Protein AF-A0A957TDC9-F1 (afdb_monomer)

Mean predicted aligned error: 8.94 Å

Nearest PDB structures (foldseek):
  2eef-assembly1_A  TM=5.645E-01  e=1.400E-02  Homo sapiens
  2x6a-assembly1_A  TM=4.757E-01  e=4.591E-03  Paramagnetospirillum magnetotacticum
  2wbk-assembly1_A 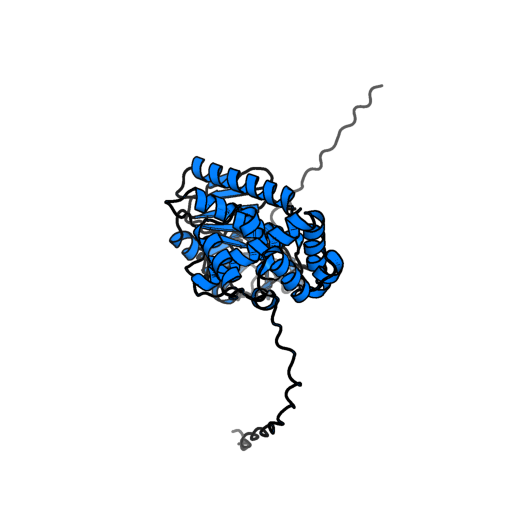 TM=5.520E-01  e=4.039E-02  Bacteroides thetaiotaomicron VPI-5482
  2vqu-assembly1_A  TM=5.009E-01  e=3.057E-02  Bacteroides thetaiotaomicron
  3bga-assembly1_B  TM=2.740E-01  e=4.591E-03  Bacteroides thetaiotaomicron VPI-5482

Foldseek 3Di:
DDDDDDDDDDDPPDPDFDPQKAPFDWDDPAPFKIKTKIKGADPAKWDFKKKWKDWQFADPDDDTDIDGFDWDIDRIIITMDMDTCVVVFTDAQFIKMKIWMWIAGPVRDIDIGDIDIDGRHPPVFPWDWDDDQAEIETEGPDDPVLSVLLRVLLVLLQVLCCAQQVFHDPHHAYEYEYAALVRQCSRGPPDDSPDQKAADLRRSYIYGGDHNPDSLVSSLRSSLNSLLNRLSVLLPDPQFAAFQLQSLLSSLVSSPDDDPVLVVLLLVCQVVVNQDQSVVRRDDFDPPVSRNSSSNSVSVLLNCCCCVVVHNVLSSQLSNCSSVRDYQQRSCCVRVVGGSLVSRQVSSVVSVGDGDDDDPDDPDPDDDDDPDPDPPDDDDDDDDDDD

Sequence (387 aa):
MVLTGLLLTPLQVKAAPQTDVRADSATFDFPNTVTFSATLTSTSEINSVVLEYGNEQLTCGDVIAKAFPDFNPGTDVNVSWTWDMRQSGSLPPGATIWWRWRFTDSSGKETVSDMQTVTWIDDIHDWQTVSNNDLRIHYYGKSQSFAQTMLDAGIEGLRRNKEQSGMTSDAPVDIYVYPNYDDMRDAVLYEPAWTGGQAYSDFNIIIMGVSGSDSTWDKNTVIHELTHILVGRNAFSCIGTRPGWLEEGLAMYSEGALDSSMQNMLDQSIRTDSLITLRSLNGGFSELPDKANLSYSQSYSVVKFMIETYGQQKMSDLLAALRDAKSIDESLLEVYGFDTDGLDEVWRESVGAAPLTVAQATAQPTPTYVPTYVPIAGIPQAVTATP

Radius of gyration: 27.63 Å; Cα contacts (8 Å, |Δi|>4): 656; chains: 1; bounding box: 90×54×87 Å

pLDDT: mean 88.14, std 17.84, range [32.41, 98.75]

Secondary structure (DSSP, 8-state):
-------------PPPPPTTEEEEEEEEETTTEEEEEEEEEEEEEEEEEEEEEEE----SS---EEE------EEEEEEEEEEEHHHH-PPPTTPEEEEEEEEEETT--EEEPPPEEEE-S-TTS--EEEE-SSEEEEESSS-HHHHHHHHHHHHHHHHHHHHHT----SSPEEEEEESSHHHHHHTSTT--TT-SEEEETTTTEEEEE--SS-HHHHHHHHHHHHHHHHHHHHS--SS----HHHHHHHHHHHH-SPPHHHHHHHHHHHHTT-PPPTTGGGSPPPSSHHHHHHHHHHHHHHHHHHHHHH-HHHHHHHHHHHHTT--HHHHHHHHTSS-HHHHHHHHHHHTTPPPP--------PPP-----PPP-PPPPPP-PPP-

Solvent-accessible surface area (backbone atoms only — not comparable to full-atom values): 21876 Å² total; per-residue (Å²): 139,84,85,82,80,82,82,81,74,83,77,83,77,74,76,75,81,63,87,45,57,40,80,72,45,76,47,75,50,71,63,45,33,42,35,39,32,34,34,40,48,49,97,41,42,34,76,45,57,35,40,40,33,45,65,65,58,69,67,97,62,95,74,76,46,77,45,70,50,74,66,68,72,31,40,67,30,64,41,50,47,71,50,52,23,86,79,76,54,55,72,61,66,65,38,41,35,36,37,32,48,37,37,30,27,75,82,68,54,74,47,71,53,76,76,47,74,47,68,44,54,71,77,92,53,80,70,42,78,52,72,66,89,57,38,36,33,35,34,36,93,66,55,70,70,57,48,49,52,47,46,52,29,38,53,48,29,52,50,43,36,36,73,52,41,57,41,60,76,93,62,57,36,39,34,42,40,29,63,26,52,67,63,39,53,67,51,44,71,91,66,68,91,83,63,55,55,47,50,39,34,50,61,35,33,31,43,31,25,35,78,83,79,45,75,65,57,49,32,36,49,42,16,26,35,50,36,46,24,28,53,32,65,49,29,50,42,97,84,30,68,80,43,37,35,58,57,46,4,49,14,48,47,54,57,42,82,73,53,73,67,44,46,50,51,40,55,48,25,42,76,67,69,63,67,79,55,55,77,67,35,37,45,82,76,52,90,52,63,72,57,27,49,44,49,44,40,47,17,21,52,49,44,47,49,52,33,74,75,67,32,30,66,46,48,37,51,32,33,45,33,26,26,72,44,32,50,64,44,60,24,32,34,73,64,73,69,33,35,57,66,50,49,44,40,56,48,27,57,75,74,70,29,67,77,76,82,73,78,72,84,67,78,79,79,75,81,76,86,71,81,79,78,76,78,81,77,71,80,80,80,80,88,76,83,84,134

Structure (mmCIF, N/CA/C/O backbone):
data_AF-A0A957TDC9-F1
#
_entry.id   AF-A0A957TDC9-F1
#
loop_
_atom_site.group_PDB
_atom_site.id
_atom_site.type_symbol
_atom_site.label_atom_id
_atom_site.label_alt_id
_atom_site.label_comp_id
_atom_site.label_asym_id
_atom_site.label_entity_id
_atom_site.label_seq_id
_atom_site.pdbx_PDB_ins_code
_atom_site.Cartn_x
_atom_site.Cartn_y
_atom_site.Cartn_z
_atom_site.occupancy
_atom_site.B_iso_or_equiv
_atom_site.auth_seq_id
_atom_site.auth_comp_id
_atom_site.auth_asym_id
_atom_site.auth_atom_id
_atom_site.pdbx_PDB_model_num
ATOM 1 N N . MET A 1 1 ? 49.831 -32.941 14.793 1.00 39.75 1 MET A N 1
ATOM 2 C CA . MET A 1 1 ? 49.130 -33.065 13.500 1.00 39.75 1 MET A CA 1
ATOM 3 C C . MET A 1 1 ? 47.869 -32.220 13.622 1.00 39.75 1 MET A C 1
ATOM 5 O O . MET A 1 1 ? 46.901 -32.673 14.209 1.00 39.75 1 MET A O 1
ATOM 9 N N . VAL A 1 2 ? 47.954 -30.938 13.257 1.00 34.78 2 VAL A N 1
ATOM 10 C CA . VAL A 1 2 ? 46.847 -29.972 13.370 1.00 34.78 2 VAL A CA 1
ATOM 11 C C . VAL A 1 2 ? 46.346 -29.734 11.953 1.00 34.78 2 VAL A C 1
ATOM 13 O O . VAL A 1 2 ? 47.123 -29.313 11.100 1.00 34.78 2 VAL A O 1
ATOM 16 N N . LEU A 1 3 ? 45.093 -30.105 11.693 1.00 35.16 3 LEU A N 1
ATOM 17 C CA . LEU A 1 3 ? 44.432 -29.933 10.404 1.00 35.16 3 LEU A CA 1
ATOM 18 C C . LEU A 1 3 ? 43.760 -28.554 10.404 1.00 35.16 3 LEU A C 1
ATOM 20 O O . LEU A 1 3 ? 42.760 -28.349 11.089 1.00 35.16 3 LEU A O 1
ATOM 24 N N . THR A 1 4 ? 44.327 -27.598 9.674 1.00 38.53 4 THR A N 1
ATOM 25 C CA . THR A 1 4 ? 43.726 -26.276 9.467 1.00 38.53 4 THR A CA 1
ATOM 26 C C . THR A 1 4 ? 42.771 -26.369 8.278 1.00 38.53 4 THR A C 1
ATOM 28 O O . THR A 1 4 ? 43.211 -26.492 7.138 1.00 38.53 4 THR A O 1
ATOM 31 N N . GLY A 1 5 ? 41.462 -26.369 8.536 1.00 39.47 5 GLY A N 1
ATOM 32 C CA . GLY A 1 5 ? 40.442 -26.312 7.489 1.00 39.47 5 GLY A CA 1
ATOM 33 C C . GLY A 1 5 ? 40.297 -24.888 6.956 1.00 39.47 5 GLY A C 1
ATOM 34 O O . GLY A 1 5 ? 39.889 -23.998 7.698 1.00 39.47 5 GLY A O 1
ATOM 35 N N . LEU A 1 6 ? 40.635 -24.666 5.682 1.00 39.66 6 LEU A N 1
ATOM 36 C CA . LEU A 1 6 ? 40.272 -23.441 4.968 1.00 39.66 6 LEU A CA 1
ATOM 37 C C . LEU A 1 6 ? 38.761 -23.460 4.697 1.00 39.66 6 LEU A C 1
ATOM 39 O O . LEU A 1 6 ? 38.278 -24.269 3.906 1.00 39.66 6 LEU A O 1
ATOM 43 N N . LEU A 1 7 ? 38.027 -22.550 5.333 1.00 40.94 7 LEU A N 1
ATOM 44 C CA . LEU A 1 7 ? 36.674 -22.180 4.926 1.00 40.94 7 LEU A CA 1
ATOM 45 C C . LEU A 1 7 ? 36.780 -21.330 3.653 1.00 40.94 7 LEU A C 1
ATOM 47 O O . LEU A 1 7 ? 37.199 -20.176 3.702 1.00 40.94 7 LEU A O 1
ATOM 51 N N . LEU A 1 8 ? 36.436 -21.922 2.510 1.00 39.44 8 LEU A N 1
ATOM 52 C CA . LEU A 1 8 ? 36.219 -21.198 1.260 1.00 39.44 8 LEU A CA 1
ATOM 53 C C . LEU A 1 8 ? 34.909 -20.416 1.387 1.00 39.44 8 LEU A C 1
ATOM 55 O O . LEU A 1 8 ? 33.829 -21.003 1.419 1.00 39.44 8 LEU A O 1
ATOM 59 N N . THR A 1 9 ? 35.004 -19.093 1.474 1.00 36.72 9 THR A N 1
ATOM 60 C CA . THR A 1 9 ? 33.857 -18.209 1.279 1.00 36.72 9 THR A CA 1
ATOM 61 C C . THR A 1 9 ? 33.436 -18.263 -0.195 1.00 36.72 9 THR A C 1
ATOM 63 O O . THR A 1 9 ? 34.297 -18.191 -1.076 1.00 36.72 9 THR A O 1
ATOM 66 N N . PRO A 1 10 ? 32.136 -18.407 -0.508 1.00 38.09 10 PRO A N 1
ATOM 67 C CA . PRO A 1 10 ? 31.676 -18.349 -1.886 1.00 38.09 10 PRO A CA 1
ATOM 68 C C . PRO A 1 10 ? 31.896 -16.930 -2.420 1.00 38.09 10 PRO A C 1
ATOM 70 O O . PRO A 1 10 ? 31.300 -15.966 -1.940 1.00 38.09 10 PRO A O 1
ATOM 73 N N . LEU A 1 11 ? 32.778 -16.799 -3.409 1.00 36.28 11 LEU A N 1
ATOM 74 C CA . LEU A 1 11 ? 32.878 -15.596 -4.227 1.00 36.28 11 LEU A CA 1
ATOM 75 C C . LEU A 1 11 ? 31.561 -15.449 -4.991 1.00 36.28 11 LEU A C 1
ATOM 77 O O . LEU A 1 11 ? 31.233 -16.297 -5.821 1.00 36.28 11 LEU A O 1
ATOM 81 N N . GLN A 1 12 ? 30.812 -14.378 -4.728 1.00 37.75 12 GLN A N 1
ATOM 82 C CA . GLN A 1 12 ? 29.763 -13.956 -5.647 1.00 37.75 12 GLN A CA 1
ATOM 83 C C . GLN A 1 12 ? 30.429 -13.537 -6.957 1.00 37.75 12 GLN A C 1
ATOM 85 O O . GLN A 1 12 ? 31.065 -12.486 -7.048 1.00 37.75 12 GLN A O 1
ATOM 90 N N . VAL A 1 13 ? 30.324 -14.395 -7.967 1.00 32.41 13 VAL A N 1
ATOM 91 C CA . VAL A 1 13 ? 30.710 -14.060 -9.333 1.00 32.41 13 VAL A CA 1
ATOM 92 C C . VAL A 1 13 ? 29.652 -13.093 -9.855 1.00 32.41 13 VAL A C 1
ATOM 94 O O . VAL A 1 13 ? 28.565 -13.512 -10.241 1.00 32.41 13 VAL A O 1
ATOM 97 N N . LYS A 1 14 ? 29.950 -11.790 -9.847 1.00 38.53 14 LYS A N 1
ATOM 98 C CA . LYS A 1 14 ? 29.232 -10.847 -10.708 1.00 38.53 14 LYS A CA 1
ATOM 99 C C . LYS A 1 14 ? 29.564 -11.234 -12.149 1.00 38.53 14 LYS A C 1
ATOM 101 O O . LYS A 1 14 ? 30.741 -11.238 -12.516 1.00 38.53 14 LYS A O 1
ATOM 106 N N . ALA A 1 15 ? 28.553 -11.622 -12.924 1.00 40.03 15 ALA A N 1
ATOM 107 C CA . ALA A 1 15 ? 28.705 -11.820 -14.359 1.00 40.03 15 ALA A CA 1
ATOM 108 C C . ALA A 1 15 ? 29.283 -10.535 -14.978 1.00 40.03 15 ALA A C 1
ATOM 110 O O . ALA A 1 15 ? 28.949 -9.428 -14.551 1.00 40.03 15 ALA A O 1
ATOM 111 N N . ALA A 1 16 ? 30.216 -10.679 -15.920 1.00 41.34 16 ALA A N 1
ATOM 112 C CA . ALA A 1 16 ? 30.705 -9.532 -16.674 1.00 41.34 16 ALA A CA 1
ATOM 113 C C . ALA A 1 16 ? 29.533 -8.945 -17.479 1.00 41.34 16 ALA A C 1
ATOM 115 O O . ALA A 1 16 ? 28.760 -9.738 -18.020 1.00 41.34 16 ALA A O 1
ATOM 116 N N . PRO A 1 17 ? 29.406 -7.608 -17.578 1.00 52.66 17 PRO A N 1
ATOM 117 C CA . PRO A 1 17 ? 28.330 -6.994 -18.342 1.00 52.66 17 PRO A CA 1
ATOM 118 C C . PRO A 1 17 ? 28.361 -7.535 -19.766 1.00 52.66 17 PRO A C 1
ATOM 120 O O . PRO A 1 17 ? 29.412 -7.551 -20.418 1.00 52.66 17 PRO A O 1
ATOM 123 N N . GLN A 1 18 ? 27.215 -8.019 -20.225 1.00 62.75 18 GLN A N 1
ATOM 124 C CA . GLN A 1 18 ? 27.085 -8.555 -21.564 1.00 62.75 18 GLN A CA 1
ATOM 125 C C . GLN A 1 18 ? 27.383 -7.448 -22.582 1.00 62.75 18 GLN A C 1
ATOM 127 O O . GLN A 1 18 ? 26.683 -6.443 -22.651 1.00 62.75 18 GLN A O 1
ATOM 132 N N . THR A 1 19 ? 28.436 -7.624 -23.384 1.00 66.06 19 THR A N 1
ATOM 133 C CA . THR A 1 19 ? 28.934 -6.604 -24.331 1.00 66.06 19 THR A CA 1
ATOM 134 C C . THR A 1 19 ? 27.940 -6.234 -25.430 1.00 66.06 19 THR A C 1
ATOM 136 O O . THR A 1 19 ? 28.156 -5.263 -26.154 1.00 66.06 19 THR A O 1
ATOM 139 N N . ASP A 1 20 ? 26.871 -7.018 -25.551 1.00 86.38 20 ASP A N 1
ATOM 140 C CA . ASP A 1 20 ? 25.884 -6.944 -26.619 1.00 86.38 20 ASP A CA 1
ATOM 141 C C . ASP A 1 20 ? 24.783 -5.904 -26.335 1.00 86.38 20 ASP A C 1
ATOM 143 O O . ASP A 1 20 ? 23.967 -5.636 -27.213 1.00 86.38 20 ASP A O 1
ATOM 147 N N . VAL A 1 21 ? 24.770 -5.300 -25.138 1.00 94.38 21 VAL A N 1
ATOM 148 C CA . VAL A 1 21 ? 23.849 -4.223 -24.746 1.00 94.38 21 VAL A CA 1
ATOM 149 C C . VAL A 1 21 ? 24.639 -3.060 -24.145 1.00 94.38 21 VAL A C 1
ATOM 151 O O . VAL A 1 21 ? 25.469 -3.235 -23.254 1.00 94.38 21 VAL A O 1
ATOM 154 N N . ARG A 1 22 ? 24.411 -1.850 -24.657 1.00 95.25 22 ARG A N 1
ATOM 155 C CA . ARG A 1 22 ? 25.088 -0.607 -24.260 1.00 95.25 22 ARG A CA 1
ATOM 156 C C . ARG A 1 22 ? 24.063 0.499 -24.048 1.00 95.25 22 ARG A C 1
ATOM 158 O O . ARG A 1 22 ? 22.979 0.436 -24.609 1.00 95.25 22 ARG A O 1
ATOM 165 N N . ALA A 1 23 ? 24.433 1.526 -23.278 1.00 94.88 23 ALA A N 1
ATOM 166 C CA . ALA A 1 23 ? 23.562 2.672 -22.990 1.00 94.88 23 ALA A CA 1
ATOM 167 C C . ALA A 1 23 ? 22.152 2.261 -22.506 1.00 94.88 23 ALA A C 1
ATOM 169 O O . ALA A 1 23 ? 21.173 2.913 -22.851 1.00 94.88 23 ALA A O 1
ATOM 170 N N . ASP A 1 24 ? 22.069 1.163 -21.746 1.00 97.38 24 ASP A N 1
ATOM 171 C CA . ASP A 1 24 ? 20.820 0.664 -21.168 1.00 97.38 24 ASP A CA 1
ATOM 172 C C . ASP A 1 24 ? 20.415 1.550 -19.991 1.00 97.38 24 ASP A C 1
ATOM 174 O O . ASP A 1 24 ? 21.190 1.739 -19.050 1.00 97.38 24 ASP A O 1
ATOM 178 N N . SER A 1 25 ? 19.234 2.151 -20.077 1.00 97.25 25 SER A N 1
ATOM 179 C CA . SER A 1 25 ? 18.770 3.133 -19.102 1.00 97.25 25 SER A CA 1
ATOM 180 C C . SER A 1 25 ? 17.252 3.213 -19.048 1.00 97.25 25 SER A C 1
ATOM 182 O O . SER A 1 25 ? 16.576 3.024 -20.062 1.00 97.25 25 SER A O 1
ATOM 184 N N . ALA A 1 26 ? 16.745 3.591 -17.878 1.00 97.69 26 ALA A N 1
ATOM 185 C CA . ALA A 1 26 ? 15.393 4.088 -17.679 1.00 97.69 26 ALA A CA 1
ATOM 186 C C . ALA A 1 26 ? 15.458 5.588 -17.347 1.00 97.69 26 ALA A C 1
ATOM 188 O O . ALA A 1 26 ? 16.262 6.005 -16.515 1.00 97.69 26 ALA A O 1
ATOM 189 N N . THR A 1 27 ? 14.642 6.408 -18.008 1.00 96.38 27 THR A N 1
ATOM 190 C CA . THR A 1 27 ? 14.519 7.851 -17.733 1.00 96.38 27 THR A CA 1
ATOM 191 C C . THR A 1 27 ? 13.085 8.184 -17.358 1.00 96.38 27 THR A C 1
ATOM 193 O O . THR A 1 27 ? 12.157 7.711 -18.016 1.00 96.38 27 THR A O 1
ATOM 196 N N . PHE A 1 28 ? 12.904 8.995 -16.318 1.00 95.00 28 PHE A N 1
ATOM 197 C CA . PHE A 1 28 ? 11.591 9.323 -15.774 1.00 95.00 28 PHE A CA 1
ATOM 198 C C . PHE A 1 28 ? 11.105 10.703 -16.215 1.00 95.00 28 PHE A C 1
ATOM 200 O O . PHE A 1 28 ? 11.862 11.669 -16.249 1.00 95.00 28 PHE A O 1
ATOM 207 N N . ASP A 1 29 ? 9.813 10.776 -16.507 1.00 94.69 29 ASP A N 1
ATOM 208 C CA . ASP A 1 29 ? 8.999 11.986 -16.409 1.00 94.69 29 ASP A CA 1
ATOM 209 C C . ASP A 1 29 ? 7.974 11.704 -15.309 1.00 94.69 29 ASP A C 1
ATOM 211 O O . ASP A 1 29 ? 6.844 11.302 -15.583 1.00 94.69 29 ASP A O 1
ATOM 215 N N . PHE A 1 30 ? 8.428 11.744 -14.058 1.00 94.19 30 PHE A N 1
ATOM 216 C CA . PHE A 1 30 ? 7.639 11.327 -12.903 1.00 94.19 30 PHE A CA 1
ATOM 217 C C . PHE A 1 30 ? 6.494 12.324 -12.619 1.00 94.19 30 PHE A C 1
ATOM 219 O O . PHE A 1 30 ? 6.726 13.532 -12.696 1.00 94.19 30 PHE A O 1
ATOM 226 N N . PRO A 1 31 ? 5.267 11.868 -12.283 1.00 94.12 31 PRO A N 1
ATOM 227 C CA . PRO A 1 31 ? 4.810 10.474 -12.157 1.00 94.12 31 PRO A CA 1
ATOM 228 C C . PRO A 1 31 ? 4.183 9.909 -13.453 1.00 94.12 31 PRO A C 1
ATOM 230 O O . PRO A 1 31 ? 3.454 8.919 -13.430 1.00 94.12 31 PRO A O 1
ATOM 233 N N . ASN A 1 32 ? 4.398 10.546 -14.603 1.00 94.31 32 ASN A N 1
ATOM 234 C CA . ASN A 1 32 ? 3.669 10.247 -15.835 1.00 94.31 32 ASN A CA 1
ATOM 235 C C . ASN A 1 32 ? 4.244 9.069 -16.623 1.00 94.31 32 ASN A C 1
ATOM 237 O O . ASN A 1 32 ? 3.483 8.219 -17.086 1.00 94.31 32 ASN A O 1
ATOM 241 N N . THR A 1 33 ? 5.560 9.038 -16.852 1.00 96.12 33 THR A N 1
ATOM 242 C CA . THR A 1 33 ? 6.165 8.046 -17.752 1.00 96.12 33 THR A CA 1
ATOM 243 C C . THR A 1 33 ? 7.549 7.575 -17.314 1.00 96.12 33 THR A C 1
ATOM 245 O O . THR A 1 33 ? 8.310 8.308 -16.681 1.00 96.12 33 THR A O 1
ATOM 248 N N . VAL A 1 34 ? 7.899 6.354 -17.726 1.00 96.69 34 VAL A N 1
ATOM 249 C CA . VAL A 1 34 ? 9.280 5.854 -17.763 1.00 96.69 34 VAL A CA 1
ATOM 250 C C . VAL A 1 34 ? 9.625 5.443 -19.189 1.00 96.69 34 VAL A C 1
ATOM 252 O O . VAL A 1 34 ? 8.879 4.711 -19.837 1.00 96.69 34 VAL A O 1
ATOM 255 N N . THR A 1 35 ? 10.762 5.913 -19.693 1.00 98.00 35 THR A N 1
ATOM 256 C CA . THR A 1 35 ? 11.276 5.547 -21.015 1.00 98.00 35 THR A CA 1
ATOM 257 C C . THR A 1 35 ? 12.503 4.665 -20.871 1.00 98.00 35 THR A C 1
ATOM 259 O O . THR A 1 35 ? 13.529 5.105 -20.353 1.00 98.00 35 THR A O 1
ATOM 262 N N . PHE A 1 36 ? 12.403 3.432 -21.362 1.00 98.56 36 PHE A N 1
ATOM 263 C CA . PHE A 1 36 ? 13.513 2.488 -21.434 1.00 98.56 36 PHE A CA 1
ATOM 264 C C . PHE A 1 36 ? 14.216 2.650 -22.773 1.00 98.56 36 PHE A C 1
ATOM 266 O O . PHE A 1 36 ? 13.555 2.684 -23.811 1.00 98.56 36 PHE A O 1
ATOM 273 N N . SER A 1 37 ? 15.543 2.742 -22.769 1.00 98.31 37 SER A N 1
ATOM 274 C CA . SER A 1 37 ? 16.342 2.864 -23.991 1.00 98.31 37 SER A CA 1
ATOM 275 C C . SER A 1 37 ? 17.618 2.045 -23.894 1.00 98.31 37 SER A C 1
ATOM 277 O O . SER A 1 37 ? 18.187 1.935 -22.812 1.00 98.31 37 SER A O 1
ATOM 279 N N . ALA A 1 38 ? 18.063 1.497 -25.024 1.00 98.19 38 ALA A N 1
ATOM 280 C CA . ALA A 1 38 ? 19.326 0.775 -25.131 1.00 98.19 38 ALA A CA 1
ATOM 281 C C . ALA A 1 38 ? 19.866 0.774 -26.570 1.00 98.19 38 ALA A C 1
ATOM 283 O O . ALA A 1 38 ? 19.133 0.971 -27.543 1.00 98.19 38 ALA A O 1
ATOM 284 N N . THR A 1 39 ? 21.157 0.484 -26.697 1.00 98.00 39 THR A N 1
ATOM 285 C CA . THR A 1 39 ? 21.834 0.126 -27.944 1.00 98.00 39 THR A CA 1
ATOM 286 C C . THR A 1 39 ? 22.162 -1.366 -27.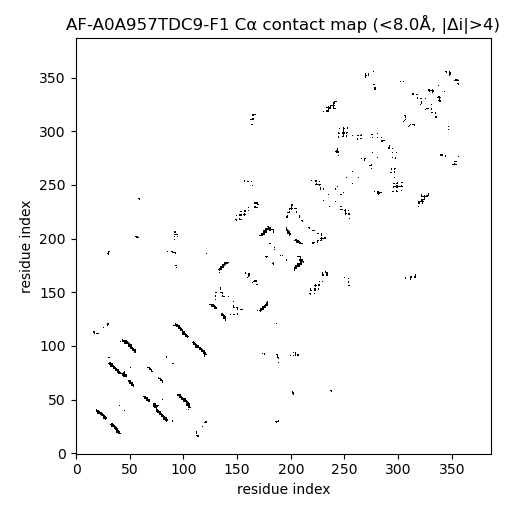915 1.00 98.00 39 THR A C 1
ATOM 288 O O . THR A 1 39 ? 22.928 -1.815 -27.061 1.00 98.00 39 THR A O 1
ATOM 291 N N . LEU A 1 40 ? 21.607 -2.137 -28.849 1.00 97.38 40 LEU A N 1
ATOM 292 C CA . LEU A 1 40 ? 21.788 -3.588 -28.951 1.00 97.38 40 LEU A CA 1
ATOM 293 C C . LEU A 1 40 ? 22.719 -3.922 -30.117 1.00 97.38 40 LEU A C 1
ATOM 295 O O . LEU A 1 40 ? 22.578 -3.357 -31.202 1.00 97.38 40 LEU A O 1
ATOM 299 N N . THR A 1 41 ? 23.634 -4.873 -29.926 1.00 96.88 41 THR A N 1
ATOM 300 C CA . THR A 1 41 ? 24.529 -5.343 -30.991 1.00 96.88 41 THR A CA 1
ATOM 301 C C . THR A 1 41 ? 24.532 -6.844 -31.182 1.00 96.88 41 THR A C 1
ATOM 303 O O . THR A 1 41 ? 24.525 -7.605 -30.220 1.00 96.88 41 THR A O 1
ATOM 306 N N . SER A 1 42 ? 24.638 -7.267 -32.442 1.00 95.25 42 SER A N 1
ATOM 307 C CA . SER A 1 42 ? 24.899 -8.655 -32.824 1.00 95.25 42 SER A CA 1
ATOM 308 C C . SER A 1 42 ? 25.826 -8.724 -34.042 1.00 95.25 42 SER A C 1
ATOM 310 O O . SER A 1 42 ? 26.054 -7.740 -34.743 1.00 95.25 42 SER A O 1
ATOM 312 N N . THR A 1 43 ? 26.376 -9.907 -34.306 1.00 93.75 43 THR A N 1
ATOM 313 C CA . THR A 1 43 ? 27.178 -10.189 -35.505 1.00 93.75 43 THR A CA 1
ATOM 314 C C . THR A 1 43 ? 26.331 -10.309 -36.774 1.00 93.75 43 THR A C 1
ATOM 316 O O . THR A 1 43 ? 26.869 -10.161 -37.869 1.00 93.75 43 THR A O 1
ATOM 319 N N . SER A 1 44 ? 25.029 -10.570 -36.632 1.00 95.88 44 SER A N 1
ATOM 320 C CA . SER A 1 44 ? 24.047 -10.612 -37.722 1.00 95.88 44 SER A CA 1
ATOM 321 C C . SER A 1 44 ? 22.965 -9.553 -37.505 1.00 95.88 44 SER A C 1
ATOM 323 O O . SER A 1 44 ? 22.815 -9.028 -36.405 1.00 95.88 44 SER A O 1
ATOM 325 N N . GLU A 1 45 ? 22.212 -9.226 -38.555 1.00 97.19 45 GLU A N 1
ATOM 326 C CA . GLU A 1 45 ? 21.138 -8.229 -38.484 1.00 97.19 45 GLU A CA 1
ATOM 327 C C . GLU A 1 45 ? 20.090 -8.622 -37.435 1.00 97.19 45 GLU A C 1
ATOM 329 O O . GLU A 1 45 ? 19.518 -9.708 -37.528 1.00 97.19 45 GLU A O 1
ATOM 334 N N . ILE A 1 46 ? 19.846 -7.752 -36.455 1.00 97.94 46 ILE A N 1
ATOM 335 C CA . ILE A 1 46 ? 18.786 -7.886 -35.454 1.00 97.94 46 ILE A CA 1
ATOM 336 C C . ILE A 1 46 ? 17.455 -7.592 -36.143 1.00 97.94 46 ILE A C 1
ATOM 338 O O . ILE A 1 46 ? 17.290 -6.522 -36.724 1.00 97.94 46 ILE A O 1
ATOM 342 N N . ASN A 1 47 ? 16.511 -8.532 -36.079 1.00 96.38 47 ASN A N 1
ATOM 343 C CA . ASN A 1 47 ? 15.206 -8.425 -36.744 1.00 96.38 47 ASN A CA 1
ATOM 344 C C . ASN A 1 47 ? 14.014 -8.508 -35.777 1.00 96.38 47 ASN A C 1
ATOM 346 O O . ASN A 1 47 ? 12.877 -8.277 -36.184 1.00 96.38 47 ASN A O 1
ATOM 350 N N . SER A 1 48 ? 14.259 -8.804 -34.499 1.00 97.81 48 SER A N 1
ATOM 351 C CA . SER A 1 48 ? 13.244 -8.812 -33.449 1.00 97.81 48 SER A CA 1
ATOM 352 C C . SER A 1 48 ? 13.836 -8.301 -32.143 1.00 97.81 48 SER A C 1
ATOM 354 O O . SER A 1 48 ? 14.905 -8.758 -31.737 1.00 97.81 48 SER A O 1
ATOM 356 N N . VAL A 1 49 ? 13.129 -7.381 -31.486 1.00 98.38 49 VAL A N 1
ATOM 357 C CA . VAL A 1 49 ? 13.446 -6.875 -30.148 1.00 98.38 49 VAL A CA 1
ATOM 358 C C . VAL A 1 49 ? 12.171 -6.881 -29.312 1.00 98.38 49 VAL A C 1
ATOM 360 O O . VAL A 1 49 ? 11.109 -6.460 -29.769 1.00 98.38 49 VAL A O 1
ATOM 363 N N . VAL A 1 50 ? 12.290 -7.355 -28.078 1.00 98.56 50 VAL A N 1
ATOM 364 C CA . VAL A 1 50 ? 11.244 -7.370 -27.061 1.00 98.56 50 VAL A CA 1
ATOM 365 C C . VAL A 1 50 ? 11.821 -6.775 -25.784 1.00 98.56 50 VAL A C 1
ATOM 367 O O . VAL A 1 50 ? 12.856 -7.228 -25.292 1.00 98.56 50 VAL A O 1
ATOM 370 N N . LEU A 1 51 ? 11.136 -5.778 -25.236 1.00 98.56 51 LEU A N 1
ATOM 371 C CA . LEU A 1 51 ? 11.354 -5.311 -23.874 1.00 98.56 51 LEU A CA 1
ATOM 372 C C . LEU A 1 51 ? 10.495 -6.165 -22.940 1.00 98.56 51 LEU A C 1
ATOM 374 O O . LEU A 1 51 ? 9.271 -6.169 -23.062 1.00 98.56 51 LEU A O 1
ATOM 378 N N . GLU A 1 52 ? 11.129 -6.888 -22.023 1.00 98.44 52 GLU A N 1
ATOM 379 C CA . GLU A 1 52 ? 10.455 -7.551 -20.906 1.00 98.44 52 GLU A CA 1
ATOM 380 C C . GLU A 1 52 ? 10.592 -6.654 -19.677 1.00 98.44 52 GLU A C 1
ATOM 382 O O . GLU A 1 52 ? 11.710 -6.279 -19.326 1.00 98.44 52 GLU A O 1
ATOM 387 N N . TYR A 1 53 ? 9.482 -6.293 -19.038 1.00 97.31 53 TYR A N 1
ATOM 388 C CA . TYR A 1 53 ? 9.483 -5.381 -17.893 1.00 97.31 53 TYR A CA 1
ATOM 389 C C . TYR A 1 53 ? 8.390 -5.730 -16.882 1.00 97.31 53 TYR A C 1
ATOM 391 O O . TYR A 1 53 ? 7.448 -6.472 -17.183 1.00 97.31 53 TYR A O 1
ATOM 399 N N . GLY A 1 54 ? 8.522 -5.182 -15.682 1.00 95.56 54 GLY A N 1
ATOM 400 C CA . GLY A 1 54 ? 7.549 -5.321 -14.610 1.00 95.56 54 GLY A CA 1
ATOM 401 C C . GLY A 1 54 ? 7.979 -4.560 -13.365 1.00 95.56 54 GLY A C 1
ATOM 402 O O . GLY A 1 54 ? 8.832 -3.672 -13.422 1.00 95.56 54 GLY A O 1
ATOM 403 N N . ASN A 1 55 ? 7.378 -4.913 -12.236 1.00 95.44 55 ASN A N 1
ATOM 404 C CA . ASN A 1 55 ? 7.722 -4.372 -10.930 1.00 95.44 55 ASN A CA 1
ATOM 405 C C . ASN A 1 55 ? 7.951 -5.507 -9.917 1.00 95.44 55 ASN A C 1
ATOM 407 O O . ASN A 1 55 ? 7.634 -6.670 -10.184 1.00 95.44 55 ASN A O 1
ATOM 411 N N . GLU A 1 56 ? 8.545 -5.171 -8.777 1.00 94.50 56 GLU A N 1
ATOM 412 C CA . GLU A 1 56 ? 8.595 -6.055 -7.615 1.00 94.50 56 GLU A CA 1
ATOM 413 C C . GLU A 1 56 ? 7.383 -5.777 -6.723 1.00 94.50 56 GLU A C 1
ATOM 415 O O . GLU A 1 56 ? 7.294 -4.729 -6.084 1.00 94.50 56 GLU A O 1
ATOM 420 N N . GLN A 1 57 ? 6.450 -6.725 -6.690 1.00 93.19 57 GLN A N 1
ATOM 421 C CA . GLN A 1 57 ? 5.270 -6.683 -5.833 1.00 93.19 57 GLN A CA 1
ATOM 422 C C . GLN A 1 57 ? 4.862 -8.108 -5.432 1.00 93.19 57 GLN A C 1
ATOM 424 O O . GLN A 1 57 ? 5.248 -9.096 -6.068 1.00 93.19 57 GLN A O 1
ATOM 429 N N . LEU A 1 58 ? 4.049 -8.228 -4.389 1.00 92.00 58 LEU A N 1
ATOM 430 C CA . LEU A 1 58 ? 3.399 -9.471 -4.010 1.00 92.00 58 LEU A CA 1
ATOM 431 C C . LEU A 1 58 ? 2.368 -9.847 -5.078 1.00 92.00 58 LEU A C 1
ATOM 433 O O . LEU A 1 58 ? 1.474 -9.076 -5.414 1.00 92.00 58 LEU A O 1
ATOM 437 N N . THR A 1 59 ? 2.508 -11.043 -5.636 1.00 91.88 59 THR A N 1
ATOM 438 C CA . THR A 1 59 ? 1.628 -11.572 -6.683 1.00 91.88 59 THR A CA 1
ATOM 439 C C . THR A 1 59 ? 1.442 -13.073 -6.486 1.00 91.88 59 THR A C 1
ATOM 441 O O . THR A 1 59 ? 2.219 -13.721 -5.785 1.00 91.88 59 THR A O 1
ATOM 444 N N . CYS A 1 60 ? 0.434 -13.659 -7.136 1.00 89.50 60 CYS A N 1
ATOM 445 C CA . CYS A 1 60 ? 0.260 -15.116 -7.155 1.00 89.50 60 CYS A CA 1
ATOM 446 C C . CYS A 1 60 ? 1.095 -15.836 -8.230 1.00 89.50 60 CYS A C 1
ATOM 448 O O . CYS A 1 60 ? 0.927 -17.042 -8.414 1.00 89.50 60 CYS A O 1
ATOM 450 N N . GLY A 1 61 ? 1.967 -15.137 -8.962 1.00 89.25 61 GLY A N 1
ATOM 451 C CA . GLY A 1 61 ? 2.807 -15.751 -9.987 1.00 89.25 61 GLY A CA 1
ATOM 452 C C . GLY A 1 61 ? 3.633 -14.744 -10.778 1.00 89.25 61 GLY A C 1
ATOM 453 O O . GLY A 1 61 ? 3.434 -13.540 -10.668 1.00 89.25 61 GLY A O 1
ATOM 454 N N . ASP A 1 62 ? 4.541 -15.249 -11.609 1.00 86.50 62 ASP A N 1
ATOM 455 C CA . ASP A 1 62 ? 5.444 -14.406 -12.392 1.00 86.50 62 ASP A CA 1
ATOM 456 C C . ASP A 1 62 ? 4.676 -13.615 -13.464 1.00 86.50 62 ASP A C 1
ATOM 458 O O . ASP A 1 62 ? 4.200 -14.171 -14.460 1.00 86.50 62 ASP A O 1
ATOM 462 N N . VAL A 1 63 ? 4.573 -12.299 -13.272 1.00 88.06 63 VAL A N 1
ATOM 463 C CA . VAL A 1 63 ? 3.969 -11.377 -14.240 1.00 88.06 63 VAL A CA 1
ATOM 464 C C . VAL A 1 63 ? 5.081 -10.683 -15.020 1.00 88.06 63 VAL A C 1
ATOM 466 O O . VAL A 1 63 ? 5.856 -9.913 -14.465 1.00 88.06 63 VAL A O 1
ATOM 469 N N . ILE A 1 64 ? 5.152 -10.952 -16.325 1.00 93.81 64 ILE A N 1
ATOM 470 C CA . ILE A 1 64 ? 6.108 -10.317 -17.242 1.00 93.81 64 ILE A CA 1
ATOM 471 C C . ILE A 1 64 ? 5.319 -9.572 -18.314 1.00 93.81 64 ILE A C 1
ATOM 473 O O . ILE A 1 64 ? 4.658 -10.198 -19.149 1.00 93.81 64 ILE A O 1
ATOM 477 N N . ALA A 1 65 ? 5.420 -8.244 -18.322 1.00 95.44 65 ALA A N 1
ATOM 478 C CA . ALA A 1 65 ? 4.907 -7.435 -19.414 1.00 95.44 65 ALA A CA 1
ATOM 479 C C . ALA A 1 65 ? 5.896 -7.452 -20.586 1.00 95.44 65 ALA A C 1
ATOM 481 O O . ALA A 1 65 ? 7.113 -7.551 -20.406 1.00 95.44 65 ALA A O 1
ATOM 482 N N . LYS A 1 66 ? 5.362 -7.382 -21.809 1.00 97.56 66 LYS A N 1
ATOM 483 C CA . LYS A 1 66 ? 6.152 -7.357 -23.044 1.00 97.56 66 LYS A CA 1
ATOM 484 C C . LYS A 1 66 ? 5.775 -6.151 -23.883 1.00 97.56 66 LYS A C 1
ATOM 486 O O . LYS A 1 66 ? 4.596 -5.934 -24.152 1.00 97.56 66 LYS A O 1
ATOM 491 N N . ALA A 1 67 ? 6.782 -5.414 -24.326 1.00 97.56 67 ALA A N 1
ATOM 492 C CA . ALA A 1 67 ? 6.647 -4.336 -25.291 1.00 97.56 67 ALA A CA 1
ATOM 493 C C . ALA A 1 67 ? 7.537 -4.586 -26.513 1.00 97.56 67 ALA A C 1
ATOM 495 O O . ALA A 1 67 ? 8.562 -5.266 -26.438 1.00 97.56 67 ALA A O 1
ATOM 496 N N . PHE A 1 68 ? 7.120 -4.030 -27.646 1.00 97.56 68 PHE A N 1
ATOM 497 C CA . PHE A 1 68 ? 7.745 -4.232 -28.950 1.00 97.56 68 PHE A CA 1
ATOM 498 C C . PHE A 1 68 ? 8.139 -2.856 -29.504 1.00 97.56 68 PHE A C 1
ATOM 500 O O . PHE A 1 68 ? 7.295 -2.199 -30.112 1.00 97.56 68 PHE A O 1
ATOM 507 N N . PRO A 1 69 ? 9.358 -2.359 -29.218 1.00 97.31 69 PRO A N 1
ATOM 508 C CA . PRO A 1 69 ? 9.809 -1.060 -29.713 1.00 97.31 69 PRO A CA 1
ATOM 509 C C . PRO A 1 69 ? 9.961 -1.069 -31.237 1.00 97.31 69 PRO A C 1
ATOM 511 O O . PRO A 1 69 ? 10.386 -2.067 -31.820 1.00 97.31 69 PRO A O 1
ATOM 514 N N . ASP A 1 70 ? 9.698 0.075 -31.864 1.00 96.00 70 ASP A N 1
ATOM 515 C CA . ASP A 1 70 ? 10.045 0.295 -33.265 1.00 96.00 70 ASP A CA 1
ATOM 516 C C . ASP A 1 70 ? 11.554 0.538 -33.404 1.00 96.00 70 ASP A C 1
ATOM 518 O O . ASP A 1 70 ? 12.157 1.298 -32.643 1.00 96.00 70 ASP A O 1
ATOM 522 N N . PHE A 1 71 ? 12.176 -0.091 -34.400 1.00 97.06 71 PHE A N 1
ATOM 523 C CA . PHE A 1 71 ? 13.587 0.099 -34.728 1.00 97.06 71 PHE A CA 1
ATOM 524 C C . PHE A 1 71 ? 13.853 -0.255 -36.193 1.00 97.06 71 PHE A C 1
ATOM 526 O O . PHE A 1 71 ? 13.066 -0.944 -36.842 1.00 97.06 71 PHE A O 1
ATOM 533 N N . ASN A 1 72 ? 14.989 0.204 -36.717 1.00 96.56 72 ASN A N 1
ATOM 534 C CA . ASN A 1 72 ? 15.464 -0.217 -38.031 1.00 96.56 72 ASN A CA 1
ATOM 535 C C . ASN A 1 72 ? 16.397 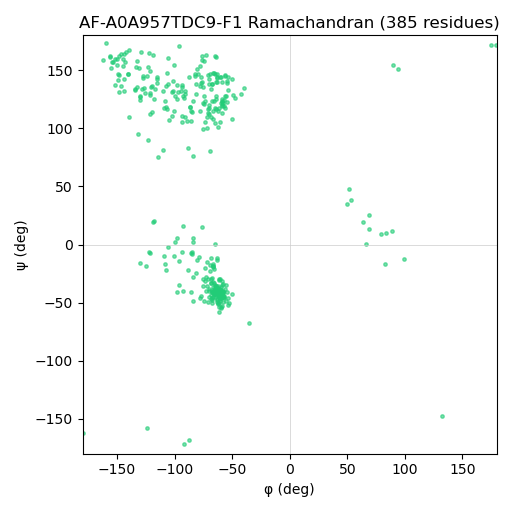-1.426 -37.866 1.00 96.56 72 ASN A C 1
ATOM 537 O O . ASN A 1 72 ? 17.364 -1.306 -37.108 1.00 96.56 72 ASN A O 1
ATOM 541 N N . PRO A 1 73 ? 16.155 -2.554 -38.561 1.00 97.12 73 PRO A N 1
ATOM 542 C CA . PRO A 1 73 ? 17.031 -3.717 -38.502 1.00 97.12 73 PRO A CA 1
ATOM 543 C C . PRO A 1 73 ? 18.490 -3.388 -38.837 1.00 97.12 73 PRO A C 1
ATOM 545 O O . PRO A 1 73 ? 18.784 -2.595 -39.734 1.00 97.12 73 PRO A O 1
ATOM 548 N N . GLY A 1 74 ? 19.414 -4.002 -38.102 1.00 96.94 74 GLY A N 1
ATOM 549 C CA . GLY A 1 74 ? 20.8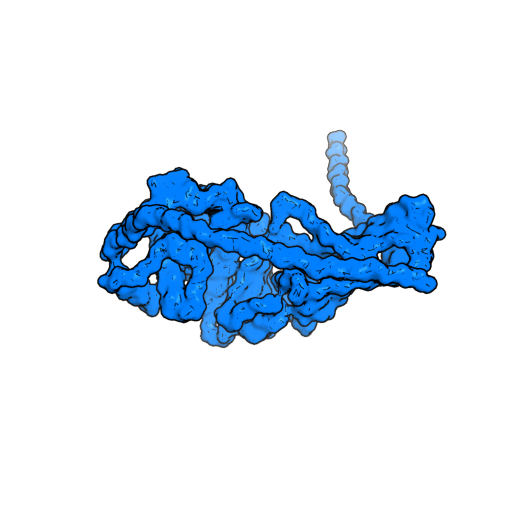48 -3.760 -38.235 1.00 96.94 74 GLY A CA 1
ATOM 550 C C . GLY A 1 74 ? 21.666 -4.581 -37.242 1.00 96.94 74 GLY A C 1
ATOM 551 O O . GLY A 1 74 ? 21.120 -5.237 -36.361 1.00 96.94 74 GLY A O 1
ATOM 552 N N . THR A 1 75 ? 22.990 -4.569 -37.376 1.00 96.50 75 THR A N 1
ATOM 553 C CA . THR A 1 75 ? 23.907 -5.216 -36.413 1.00 96.50 75 THR A CA 1
ATOM 554 C C . THR A 1 75 ? 24.156 -4.367 -35.161 1.00 96.50 75 THR A C 1
ATOM 556 O O . THR A 1 75 ? 24.717 -4.863 -34.190 1.00 96.50 75 THR A O 1
ATOM 559 N N . ASP A 1 76 ? 23.779 -3.088 -35.201 1.00 97.00 76 ASP A N 1
ATOM 560 C CA . ASP A 1 76 ? 23.838 -2.116 -34.106 1.00 97.00 76 ASP A CA 1
ATOM 561 C C . ASP A 1 76 ? 22.551 -1.285 -34.185 1.00 97.00 76 ASP A C 1
ATOM 563 O O . ASP A 1 76 ? 22.335 -0.571 -35.169 1.00 97.00 76 ASP A O 1
ATOM 567 N N . VAL A 1 77 ? 21.645 -1.478 -33.224 1.00 97.56 77 VAL A N 1
ATOM 568 C CA . VAL A 1 77 ? 20.299 -0.892 -33.242 1.00 97.56 77 VAL A CA 1
ATOM 569 C C . VAL A 1 77 ? 20.033 -0.132 -31.952 1.00 97.56 77 VAL A C 1
ATOM 571 O O . VAL A 1 77 ? 20.299 -0.623 -30.858 1.00 97.56 77 VAL A O 1
ATOM 574 N N . ASN A 1 78 ? 19.473 1.068 -32.085 1.00 97.94 78 ASN A N 1
ATOM 575 C CA . ASN A 1 78 ? 18.956 1.828 -30.953 1.00 97.94 78 ASN A CA 1
ATOM 576 C C . ASN A 1 78 ? 17.467 1.542 -30.808 1.00 97.94 78 ASN A C 1
ATOM 578 O O . ASN A 1 78 ? 16.727 1.610 -31.790 1.00 97.94 78 ASN A O 1
ATOM 582 N N . VAL A 1 79 ? 17.048 1.247 -29.585 1.00 98.12 79 VAL A N 1
ATOM 583 C CA . VAL A 1 79 ? 15.663 0.932 -29.240 1.00 98.12 79 VAL A CA 1
ATOM 584 C C . VAL A 1 79 ? 15.219 1.818 -28.092 1.00 98.12 79 VAL A C 1
ATOM 586 O O . VAL A 1 79 ? 16.011 2.165 -27.214 1.00 98.12 79 VAL A O 1
ATOM 589 N N . SER A 1 80 ? 13.947 2.198 -28.115 1.00 98.12 80 SER A N 1
ATOM 590 C CA . SER A 1 80 ? 13.328 2.962 -27.043 1.00 98.12 80 SER A CA 1
ATOM 591 C C . SER A 1 80 ? 11.850 2.617 -26.948 1.00 98.12 80 SER A C 1
ATOM 593 O O . SER A 1 80 ? 11.192 2.405 -27.969 1.00 98.12 80 SER A O 1
ATOM 595 N N . TRP A 1 81 ? 11.330 2.537 -25.728 1.00 98.38 81 TRP A N 1
ATOM 596 C CA . TRP A 1 81 ? 9.906 2.359 -25.476 1.00 98.38 81 TRP A CA 1
ATOM 597 C C . TRP A 1 81 ? 9.497 3.081 -24.193 1.00 98.38 81 TRP A C 1
ATOM 599 O O . TRP A 1 81 ? 10.192 3.002 -23.179 1.00 98.38 81 TRP A O 1
ATOM 609 N N . THR A 1 82 ? 8.359 3.771 -24.243 1.00 97.81 82 THR A N 1
ATOM 610 C CA . THR A 1 82 ? 7.832 4.561 -23.127 1.00 97.81 82 THR A CA 1
ATOM 611 C C . THR A 1 82 ? 6.617 3.877 -22.520 1.00 97.81 82 THR A C 1
ATOM 613 O O . THR A 1 82 ? 5.614 3.654 -23.199 1.00 97.81 82 THR A O 1
ATOM 616 N N . TRP A 1 83 ? 6.695 3.605 -21.221 1.00 96.62 83 TRP A N 1
ATOM 617 C CA . TRP A 1 83 ? 5.562 3.201 -20.406 1.00 96.62 83 TRP A CA 1
ATOM 618 C C . TRP A 1 83 ? 4.824 4.447 -19.909 1.00 96.62 83 TRP A C 1
ATOM 620 O O . TRP A 1 83 ? 5.378 5.233 -19.140 1.00 96.62 83 TRP A O 1
ATOM 630 N N . ASP A 1 84 ? 3.580 4.632 -20.354 1.00 95.31 84 ASP A N 1
ATOM 631 C CA . ASP A 1 84 ? 2.700 5.714 -19.904 1.00 95.31 84 ASP A CA 1
ATOM 632 C C . ASP A 1 84 ? 1.809 5.255 -18.737 1.00 95.31 84 ASP A C 1
ATOM 634 O O . ASP A 1 84 ? 0.834 4.521 -18.931 1.00 95.31 84 ASP A O 1
ATOM 638 N N . MET A 1 85 ? 2.130 5.711 -17.524 1.00 91.94 85 MET A N 1
ATOM 639 C CA . MET A 1 85 ? 1.439 5.331 -16.285 1.00 91.94 85 MET A CA 1
ATOM 640 C C . MET A 1 85 ? -0.009 5.826 -16.247 1.00 91.94 85 MET A C 1
ATOM 642 O O . MET A 1 85 ? -0.856 5.245 -15.571 1.00 91.94 85 MET A O 1
ATOM 646 N N . ARG A 1 86 ? -0.350 6.845 -17.042 1.00 90.69 86 ARG A N 1
ATOM 647 C CA . ARG A 1 86 ? -1.732 7.335 -17.170 1.00 90.69 86 ARG A CA 1
ATOM 648 C C . ARG A 1 86 ? -2.652 6.310 -17.836 1.00 90.69 86 ARG A C 1
ATOM 650 O O . ARG A 1 86 ? -3.869 6.423 -17.732 1.00 90.69 86 ARG A O 1
ATOM 657 N N . GLN A 1 87 ? -2.084 5.325 -18.537 1.00 89.06 87 GLN A N 1
ATOM 658 C CA . GLN A 1 87 ? -2.837 4.263 -19.205 1.00 89.06 87 GLN A CA 1
ATOM 659 C C . GLN A 1 87 ? -2.930 2.984 -18.368 1.00 89.06 87 GLN A C 1
ATOM 661 O O . GLN A 1 87 ? -3.947 2.298 -18.427 1.00 89.06 87 GLN A O 1
ATOM 666 N N . SER A 1 88 ? -1.883 2.651 -17.610 1.00 83.50 88 SER A N 1
ATOM 667 C CA . SER A 1 88 ? -1.818 1.421 -16.805 1.00 83.50 88 SER A CA 1
ATOM 668 C C . SER A 1 88 ? -2.212 1.599 -15.338 1.00 83.50 88 SER A C 1
ATOM 670 O O . SER A 1 88 ? -2.430 0.600 -14.661 1.00 83.50 88 SER A O 1
ATOM 672 N N . GLY A 1 89 ? -2.282 2.841 -14.851 1.00 79.56 89 GLY A N 1
ATOM 673 C CA . GLY A 1 89 ? -2.274 3.164 -13.424 1.00 79.56 89 GLY A CA 1
ATOM 674 C C . GLY A 1 89 ? -0.856 3.481 -12.935 1.00 79.56 89 GLY A C 1
ATOM 675 O O . GLY A 1 89 ? 0.124 2.988 -13.502 1.00 79.56 89 GLY A O 1
ATOM 676 N N . SER A 1 90 ? -0.759 4.331 -11.909 1.00 82.69 90 SER A N 1
ATOM 677 C CA . SER A 1 90 ? 0.517 4.723 -11.297 1.00 82.69 90 SER A CA 1
ATOM 678 C C . SER A 1 90 ? 1.049 3.624 -10.387 1.00 82.69 90 SER A C 1
ATOM 680 O O . SER A 1 90 ? 0.286 2.972 -9.677 1.00 82.69 90 SER A O 1
ATOM 682 N N . LEU A 1 91 ? 2.370 3.465 -10.364 1.00 92.12 91 LEU A N 1
ATOM 683 C CA . LEU A 1 91 ? 3.048 2.735 -9.297 1.00 92.12 91 LEU A CA 1
ATOM 684 C C . LEU A 1 91 ? 3.212 3.647 -8.075 1.00 92.12 91 LEU A C 1
ATOM 686 O O . LEU A 1 91 ? 3.331 4.868 -8.254 1.00 92.12 91 LEU A O 1
ATOM 690 N N . PRO A 1 92 ? 3.250 3.088 -6.853 1.00 94.25 92 PRO A N 1
ATOM 691 C CA . PRO A 1 92 ? 3.578 3.885 -5.686 1.00 94.25 92 PRO A CA 1
ATOM 692 C C . PRO A 1 92 ? 5.019 4.407 -5.776 1.00 94.25 92 PRO A C 1
ATOM 694 O O . PRO A 1 92 ? 5.910 3.654 -6.192 1.00 94.25 92 PRO A O 1
ATOM 697 N N . PRO A 1 93 ? 5.273 5.662 -5.367 1.00 95.56 93 PRO A N 1
ATOM 698 C CA . PRO A 1 93 ? 6.626 6.160 -5.152 1.00 95.56 93 PRO A CA 1
ATOM 699 C C . PRO A 1 93 ? 7.423 5.183 -4.278 1.00 95.56 93 PRO A C 1
ATOM 701 O O . PRO A 1 93 ? 6.949 4.751 -3.232 1.00 95.56 93 PRO A O 1
ATOM 704 N N . GLY A 1 94 ? 8.612 4.801 -4.733 1.00 96.75 94 GLY A N 1
ATOM 705 C CA . GLY A 1 94 ? 9.454 3.776 -4.122 1.00 96.75 94 GLY A CA 1
ATOM 706 C C . GLY A 1 94 ? 9.392 2.391 -4.757 1.00 96.75 94 GLY A C 1
ATOM 707 O O . GLY A 1 94 ? 10.255 1.561 -4.467 1.00 96.75 94 GLY A O 1
ATOM 708 N N . ALA A 1 95 ? 8.420 2.117 -5.634 1.00 97.00 95 ALA A N 1
ATOM 709 C CA . ALA A 1 95 ? 8.311 0.814 -6.283 1.00 97.00 95 ALA A CA 1
ATOM 710 C C . ALA A 1 95 ? 9.580 0.476 -7.079 1.00 97.00 95 ALA A C 1
ATOM 712 O O . ALA A 1 95 ? 10.143 1.323 -7.774 1.00 97.00 95 ALA A O 1
ATOM 713 N N . THR A 1 96 ? 10.013 -0.783 -7.031 1.00 97.62 96 THR A N 1
ATOM 714 C CA . THR A 1 96 ? 11.121 -1.244 -7.874 1.00 97.62 96 THR A CA 1
ATOM 715 C C . THR A 1 96 ? 10.576 -1.682 -9.224 1.00 97.62 96 THR A C 1
ATOM 717 O O . THR A 1 96 ? 9.779 -2.615 -9.304 1.00 97.62 96 THR A O 1
ATOM 720 N N . ILE A 1 97 ? 11.014 -1.015 -10.288 1.00 97.50 97 ILE A N 1
ATOM 721 C CA . ILE A 1 97 ? 10.780 -1.408 -11.677 1.00 97.50 97 ILE A CA 1
ATOM 722 C C . ILE A 1 97 ? 11.969 -2.245 -12.132 1.00 97.50 97 ILE A C 1
ATOM 724 O O . ILE A 1 97 ? 13.118 -1.876 -11.888 1.00 97.50 97 ILE A O 1
ATOM 728 N N . TRP A 1 98 ? 11.706 -3.335 -12.844 1.00 97.81 98 TRP A N 1
ATOM 729 C CA . TRP A 1 98 ? 12.737 -4.133 -13.497 1.00 97.81 98 TRP A CA 1
ATOM 730 C C . TRP A 1 98 ? 12.488 -4.219 -15.002 1.00 97.81 98 TRP A C 1
ATOM 732 O O . TRP A 1 98 ? 11.344 -4.194 -15.462 1.00 97.81 98 TRP A O 1
ATOM 742 N N . TRP A 1 99 ? 13.564 -4.327 -15.784 1.00 98.31 99 TRP A N 1
ATOM 743 C CA . TRP A 1 99 ? 13.479 -4.565 -17.224 1.00 98.31 99 TRP A CA 1
ATOM 744 C C . TRP A 1 99 ? 14.676 -5.350 -17.760 1.00 98.31 99 TRP A C 1
ATOM 746 O O . TRP A 1 99 ? 15.740 -5.414 -17.142 1.00 98.31 99 TRP A O 1
ATOM 756 N N . ARG A 1 100 ? 14.494 -5.965 -18.929 1.00 98.06 100 ARG A N 1
ATOM 757 C CA . ARG A 1 100 ? 15.559 -6.569 -19.735 1.00 98.06 100 ARG A CA 1
ATOM 758 C C . ARG A 1 100 ? 15.176 -6.614 -21.209 1.00 98.06 100 ARG A C 1
ATOM 760 O O . ARG A 1 100 ? 13.997 -6.652 -21.566 1.00 98.06 100 ARG A O 1
ATOM 767 N N . TRP A 1 101 ? 16.182 -6.692 -22.065 1.00 98.38 101 TRP A N 1
ATOM 768 C CA . TRP A 1 101 ? 16.022 -6.765 -23.511 1.00 98.38 101 TRP A CA 1
ATOM 769 C C . TRP A 1 101 ? 16.204 -8.198 -23.999 1.00 98.38 101 TRP A C 1
ATOM 771 O O . TRP A 1 101 ? 17.182 -8.864 -23.663 1.00 98.38 101 TRP A O 1
ATOM 781 N N . ARG A 1 102 ? 15.280 -8.670 -24.835 1.00 97.81 102 ARG A N 1
ATOM 782 C CA . ARG A 1 102 ? 15.387 -9.930 -25.577 1.00 97.81 102 ARG A CA 1
ATOM 783 C C . ARG A 1 102 ? 15.386 -9.613 -27.060 1.00 97.81 102 ARG A C 1
ATOM 785 O O . ARG A 1 102 ? 14.464 -8.966 -27.544 1.00 97.81 102 ARG A O 1
ATOM 792 N N . PHE A 1 103 ? 16.387 -10.074 -27.795 1.00 97.56 103 PHE A N 1
ATOM 793 C CA . PHE A 1 103 ? 16.466 -9.826 -29.229 1.00 97.56 103 PHE A CA 1
ATOM 794 C C . PHE A 1 103 ? 16.972 -11.041 -29.995 1.00 97.56 103 PHE A C 1
ATOM 796 O O . PHE A 1 103 ? 17.770 -11.830 -29.491 1.00 97.56 103 PHE A O 1
ATOM 803 N N . THR A 1 104 ? 16.468 -11.196 -31.216 1.00 97.25 104 THR A N 1
ATOM 804 C CA . THR A 1 104 ? 16.831 -12.284 -32.128 1.00 97.25 104 THR A CA 1
ATOM 805 C C . THR A 1 104 ? 17.428 -11.696 -33.395 1.00 97.25 104 THR A C 1
ATOM 807 O O . THR A 1 104 ? 16.931 -10.698 -33.925 1.00 97.25 104 THR A O 1
ATOM 810 N N . ASP A 1 105 ? 18.515 -12.299 -33.865 1.00 96.19 105 ASP A N 1
ATOM 811 C CA . ASP A 1 105 ? 19.129 -11.930 -35.134 1.00 96.19 105 ASP A CA 1
ATOM 812 C C . ASP A 1 105 ? 18.686 -12.831 -36.297 1.00 96.19 105 ASP A C 1
ATOM 814 O O . ASP A 1 105 ? 18.037 -13.865 -36.136 1.00 96.19 105 ASP A O 1
ATOM 818 N N . SER A 1 106 ? 19.053 -12.433 -37.510 1.00 97.12 106 SER A N 1
ATOM 819 C CA . SER A 1 106 ? 18.749 -13.136 -38.761 1.00 97.12 106 SER A CA 1
ATOM 820 C C . SER A 1 106 ? 19.363 -14.538 -38.869 1.00 97.12 106 SER A C 1
ATOM 822 O O . SER A 1 106 ? 18.939 -15.308 -39.730 1.00 97.12 106 SER A O 1
ATOM 824 N N . SER A 1 107 ? 20.308 -14.907 -37.995 1.00 95.00 107 SER A N 1
ATOM 825 C CA . SER A 1 107 ? 20.815 -16.282 -37.880 1.00 95.00 107 SER A CA 1
ATOM 826 C C . SER A 1 107 ? 19.945 -17.168 -36.976 1.00 95.00 107 SER A C 1
ATOM 828 O O . SER A 1 107 ? 20.151 -18.380 -36.916 1.00 95.00 107 SER A O 1
ATOM 830 N N . GLY A 1 108 ? 18.961 -16.575 -36.292 1.00 94.12 108 GLY A N 1
ATOM 831 C CA . GLY A 1 108 ? 18.121 -17.224 -35.289 1.00 94.12 108 GLY A CA 1
ATOM 832 C C . GLY A 1 108 ? 18.754 -17.265 -33.898 1.00 94.12 108 GLY A C 1
ATOM 833 O O . GLY A 1 108 ? 18.231 -17.954 -33.024 1.00 94.12 108 GLY A O 1
ATOM 834 N N . LYS A 1 109 ? 19.873 -16.560 -33.668 1.00 94.38 109 LYS A N 1
ATOM 835 C CA . LYS A 1 109 ? 20.484 -16.466 -32.339 1.00 94.38 109 LYS A CA 1
ATOM 836 C C . LYS A 1 109 ? 19.654 -15.518 -31.481 1.00 94.38 109 LYS A C 1
ATOM 838 O O . LYS A 1 109 ? 19.506 -14.341 -31.806 1.00 94.38 109 LYS A O 1
ATOM 843 N N . GLU A 1 110 ? 19.165 -16.036 -30.364 1.00 96.06 110 GLU A N 1
ATOM 844 C CA . GLU A 1 110 ? 18.470 -15.264 -29.344 1.00 96.06 110 GLU A CA 1
ATOM 845 C C . GLU A 1 110 ? 19.446 -14.812 -28.253 1.00 96.06 110 GLU A C 1
ATOM 847 O O . GLU A 1 110 ? 20.282 -15.586 -27.778 1.00 96.06 110 GLU A O 1
ATOM 852 N N . THR A 1 111 ? 19.323 -13.552 -27.853 1.00 95.94 111 THR A N 1
ATOM 853 C CA . THR A 1 111 ? 20.126 -12.922 -26.809 1.00 95.94 111 THR A CA 1
ATOM 854 C C . THR A 1 111 ? 19.193 -12.268 -25.795 1.00 95.94 111 THR A C 1
ATOM 856 O O . THR A 1 111 ? 18.249 -11.579 -26.176 1.00 95.94 111 THR A O 1
ATOM 859 N N . VAL A 1 112 ? 19.453 -12.481 -24.505 1.00 96.44 112 VAL A N 1
ATOM 860 C CA . VAL A 1 112 ? 18.729 -11.848 -23.393 1.00 96.44 112 VAL A CA 1
ATOM 861 C C . VAL A 1 112 ? 19.741 -11.086 -22.561 1.00 96.44 112 VAL A C 1
ATOM 863 O O . VAL A 1 112 ? 20.751 -11.680 -22.197 1.00 96.44 112 VAL A O 1
ATOM 866 N N . SER A 1 113 ? 19.478 -9.810 -22.291 1.00 96.69 113 SER A N 1
ATOM 867 C CA . SER A 1 113 ? 20.334 -8.974 -21.453 1.00 96.69 113 SER A CA 1
ATOM 868 C C . SER A 1 113 ? 20.233 -9.347 -19.976 1.00 96.69 113 SER A C 1
ATOM 870 O O . SER A 1 113 ? 19.254 -9.958 -19.531 1.00 96.69 113 SER A O 1
ATOM 872 N N . ASP A 1 114 ? 21.211 -8.888 -19.196 1.00 95.69 114 ASP A N 1
ATOM 873 C CA . ASP A 1 114 ? 21.068 -8.817 -17.745 1.00 95.69 114 ASP A CA 1
ATOM 874 C C . ASP A 1 114 ? 19.836 -7.976 -17.380 1.00 95.69 114 ASP A C 1
ATOM 876 O O . ASP A 1 114 ? 19.506 -6.993 -18.053 1.00 95.69 114 ASP A O 1
ATOM 880 N N . MET A 1 115 ? 19.160 -8.371 -16.303 1.00 96.38 115 MET A N 1
ATOM 881 C CA . MET A 1 115 ? 18.036 -7.623 -15.751 1.00 96.38 115 MET A CA 1
ATOM 882 C C . MET A 1 115 ? 18.544 -6.383 -15.021 1.00 96.38 115 MET A C 1
ATOM 884 O O . MET A 1 115 ? 19.408 -6.484 -14.149 1.00 96.38 115 MET A O 1
ATOM 888 N N . GLN A 1 116 ? 17.989 -5.232 -15.376 1.00 97.69 116 GLN A N 1
ATOM 889 C CA . GLN A 1 116 ? 18.217 -3.963 -14.700 1.00 97.69 116 GLN A CA 1
ATOM 890 C C . GLN A 1 116 ? 17.050 -3.659 -13.763 1.00 97.69 116 GLN A C 1
ATOM 892 O O . GLN A 1 116 ? 15.929 -4.124 -13.986 1.00 97.69 116 GLN A O 1
ATOM 897 N N . THR A 1 117 ? 17.314 -2.863 -12.730 1.00 97.88 117 THR A N 1
ATOM 898 C CA . THR A 1 117 ? 16.288 -2.353 -11.821 1.00 97.88 117 THR A CA 1
ATOM 899 C C . THR A 1 117 ? 16.464 -0.862 -11.580 1.00 97.88 117 THR A C 1
ATOM 901 O O . THR A 1 117 ? 17.567 -0.320 -11.682 1.00 97.88 117 THR A O 1
ATOM 904 N N . VAL A 1 118 ? 15.361 -0.188 -11.273 1.00 97.44 118 VAL A N 1
ATOM 905 C CA . VAL A 1 118 ? 15.339 1.224 -10.897 1.00 97.44 118 VAL A CA 1
ATOM 906 C C . VAL A 1 118 ? 14.198 1.473 -9.913 1.00 97.44 118 VAL A C 1
ATOM 908 O O . VAL A 1 118 ? 13.149 0.837 -9.996 1.00 97.44 118 VAL A O 1
ATOM 911 N N . THR A 1 119 ? 14.394 2.395 -8.977 1.00 97.19 119 THR A N 1
ATOM 912 C CA . THR A 1 119 ? 13.339 2.840 -8.059 1.00 97.19 119 THR A CA 1
ATOM 913 C C . THR A 1 119 ? 12.497 3.918 -8.734 1.00 97.19 119 THR A C 1
ATOM 915 O O . THR A 1 119 ? 13.034 4.933 -9.167 1.00 97.19 119 THR A O 1
ATOM 918 N N . TRP A 1 120 ? 11.187 3.703 -8.820 1.00 96.31 120 TRP A N 1
ATOM 919 C CA . TRP A 1 120 ? 10.211 4.672 -9.311 1.00 96.31 120 TRP A CA 1
ATOM 920 C C . TRP A 1 120 ? 9.961 5.745 -8.254 1.00 96.31 120 TRP A C 1
ATOM 922 O O . TRP A 1 120 ? 9.239 5.503 -7.294 1.00 96.31 120 TRP A O 1
ATOM 932 N N . ILE A 1 121 ? 10.583 6.913 -8.385 1.00 95.44 121 ILE A N 1
ATOM 933 C CA . ILE A 1 121 ? 10.482 7.998 -7.402 1.00 95.44 121 ILE A CA 1
ATOM 934 C C . ILE A 1 121 ? 10.712 9.355 -8.078 1.00 95.44 121 ILE A C 1
ATOM 936 O O . ILE A 1 121 ? 11.347 9.420 -9.131 1.00 95.44 121 ILE A O 1
ATOM 940 N N . ASP A 1 122 ? 10.212 10.431 -7.473 1.00 92.44 122 ASP A N 1
ATOM 941 C CA . ASP A 1 122 ? 10.513 11.821 -7.828 1.00 92.44 122 ASP A CA 1
ATOM 942 C C . ASP A 1 122 ? 11.966 12.176 -7.475 1.00 92.44 122 ASP A C 1
ATOM 944 O O . ASP A 1 122 ? 12.289 12.831 -6.481 1.00 92.44 122 ASP A O 1
ATOM 948 N N . ASP A 1 123 ? 12.876 11.764 -8.350 1.00 89.69 123 ASP A N 1
ATOM 949 C CA . ASP A 1 123 ? 14.323 11.964 -8.228 1.00 89.69 123 ASP A CA 1
ATOM 950 C C . ASP A 1 123 ? 14.782 13.437 -8.288 1.00 89.69 123 ASP A C 1
ATOM 952 O O . ASP A 1 123 ? 15.970 13.734 -8.141 1.00 89.69 123 ASP A O 1
ATOM 956 N N . ILE A 1 124 ? 13.842 14.375 -8.434 1.00 92.75 124 ILE A N 1
ATOM 957 C CA . ILE A 1 124 ? 14.071 15.818 -8.308 1.00 92.75 124 ILE A CA 1
ATOM 958 C C . ILE A 1 124 ? 14.321 16.260 -6.856 1.00 92.75 124 ILE A C 1
ATOM 960 O O . ILE A 1 124 ? 14.774 17.387 -6.627 1.00 92.75 124 ILE A O 1
ATOM 964 N N . HIS A 1 125 ? 14.015 15.408 -5.874 1.00 95.12 125 HIS A N 1
ATOM 965 C CA . HIS A 1 125 ? 14.185 15.689 -4.451 1.00 95.12 125 HIS A CA 1
ATOM 966 C C . HIS A 1 125 ? 15.370 14.930 -3.839 1.00 95.12 125 HIS A C 1
ATOM 968 O O . HIS A 1 125 ? 15.689 13.803 -4.209 1.00 95.12 125 HIS A O 1
ATOM 974 N N . ASP A 1 126 ? 16.020 15.555 -2.852 1.00 95.06 126 ASP A N 1
ATOM 975 C CA . ASP A 1 126 ? 17.127 14.955 -2.096 1.00 95.06 126 ASP A CA 1
ATOM 976 C C . ASP A 1 126 ? 16.581 14.078 -0.959 1.00 95.06 126 ASP A C 1
ATOM 978 O O . ASP A 1 126 ? 16.521 14.487 0.205 1.00 95.06 126 ASP A O 1
ATOM 982 N N . TRP A 1 127 ? 16.099 12.887 -1.322 1.00 97.69 127 TRP A N 1
ATOM 983 C CA . TRP A 1 127 ? 15.548 11.917 -0.381 1.00 97.69 127 TRP A CA 1
ATOM 984 C C . TRP A 1 127 ? 16.610 11.412 0.601 1.00 97.69 127 TRP A C 1
ATOM 986 O O . TRP A 1 127 ? 17.645 10.858 0.233 1.00 97.69 127 TRP A O 1
ATOM 996 N N . GLN A 1 128 ? 16.311 11.540 1.889 1.00 98.31 128 GLN A N 1
ATOM 997 C CA . GLN A 1 128 ? 17.090 11.001 2.997 1.00 98.31 128 GLN A CA 1
ATOM 998 C C . GLN A 1 128 ? 16.387 9.784 3.592 1.00 98.31 128 GLN A C 1
ATOM 1000 O O . GLN A 1 128 ? 15.195 9.586 3.384 1.00 98.31 128 GLN A O 1
ATOM 1005 N N . THR A 1 129 ? 17.115 8.945 4.333 1.00 98.50 129 THR A N 1
ATOM 1006 C CA . THR A 1 129 ? 16.541 7.744 4.959 1.00 98.50 129 THR A CA 1
ATOM 1007 C C . THR A 1 129 ? 16.986 7.599 6.409 1.00 98.50 129 THR A C 1
ATOM 1009 O O . THR A 1 129 ? 18.178 7.687 6.707 1.00 98.50 129 THR A O 1
ATOM 1012 N N . VAL A 1 130 ? 16.035 7.328 7.304 1.00 98.56 130 VAL A N 1
ATOM 1013 C CA . VAL A 1 130 ? 16.297 6.733 8.626 1.00 98.56 130 VAL A CA 1
ATOM 1014 C C . VAL A 1 130 ? 15.637 5.360 8.683 1.00 98.56 130 VAL A C 1
ATOM 1016 O O . VAL A 1 130 ? 14.561 5.172 8.124 1.00 98.56 130 VAL A O 1
ATOM 1019 N N . SER A 1 131 ? 16.272 4.377 9.316 1.00 97.94 131 SER A N 1
ATOM 1020 C CA . SER A 1 131 ? 15.793 2.994 9.247 1.00 97.94 131 SER A CA 1
ATOM 1021 C C . SER A 1 131 ? 16.154 2.159 10.468 1.00 97.94 131 SER A C 1
ATOM 1023 O O . SER A 1 131 ? 17.124 2.441 11.175 1.00 97.94 131 SER A O 1
ATOM 1025 N N . ASN A 1 132 ? 15.412 1.071 10.651 1.00 95.38 132 ASN A N 1
ATOM 1026 C CA . ASN A 1 132 ? 15.821 -0.094 11.428 1.00 95.38 132 ASN A CA 1
ATOM 1027 C C . ASN A 1 132 ? 15.728 -1.360 10.540 1.00 95.38 132 ASN A C 1
ATOM 1029 O O . ASN A 1 132 ? 15.791 -1.255 9.317 1.00 95.38 132 ASN A O 1
ATOM 1033 N N . ASN A 1 133 ? 15.624 -2.551 11.138 1.00 94.19 133 ASN A N 1
ATOM 1034 C CA . ASN A 1 133 ? 15.516 -3.803 10.380 1.00 94.19 133 ASN A CA 1
ATOM 1035 C C . ASN A 1 133 ? 14.153 -4.006 9.696 1.00 94.19 133 ASN A C 1
ATOM 1037 O O . ASN A 1 133 ? 14.100 -4.693 8.683 1.00 94.19 133 ASN A O 1
ATOM 1041 N N . ASP A 1 134 ? 13.079 -3.443 10.252 1.00 95.62 134 ASP A N 1
ATOM 1042 C CA . ASP A 1 134 ? 11.695 -3.718 9.843 1.00 95.62 134 ASP A CA 1
ATOM 1043 C C . ASP A 1 134 ? 11.055 -2.534 9.096 1.00 95.62 134 ASP A C 1
ATOM 1045 O O . ASP A 1 134 ? 10.024 -2.692 8.449 1.00 95.62 134 ASP A O 1
ATOM 1049 N N . LEU A 1 135 ? 11.638 -1.336 9.199 1.00 97.81 135 LEU A N 1
ATOM 1050 C CA . LEU A 1 135 ? 11.074 -0.083 8.707 1.00 97.81 135 LEU A CA 1
ATOM 1051 C C . LEU A 1 135 ? 12.143 0.854 8.154 1.00 97.81 135 LEU A C 1
ATOM 1053 O O . LEU A 1 135 ? 13.232 1.007 8.722 1.00 97.81 135 LEU A O 1
ATOM 1057 N N . ARG A 1 136 ? 11.781 1.552 7.078 1.00 98.44 136 ARG A N 1
ATOM 1058 C CA . ARG A 1 136 ? 12.571 2.615 6.453 1.00 98.44 136 ARG A CA 1
ATOM 1059 C C . ARG A 1 136 ? 11.685 3.840 6.256 1.00 98.44 136 ARG A C 1
ATOM 1061 O O . ARG A 1 136 ? 10.634 3.744 5.641 1.00 98.44 136 ARG A O 1
ATOM 1068 N N . ILE A 1 137 ? 12.103 4.986 6.785 1.00 98.50 137 ILE A N 1
ATOM 1069 C CA . ILE A 1 137 ? 11.458 6.277 6.536 1.00 98.50 137 ILE A CA 1
ATOM 1070 C C . ILE A 1 137 ? 12.307 7.032 5.524 1.00 98.50 137 ILE A C 1
ATOM 1072 O O . ILE A 1 137 ? 13.408 7.482 5.856 1.00 98.50 137 ILE A O 1
ATOM 1076 N N . HIS A 1 138 ? 11.780 7.186 4.319 1.00 98.50 138 HIS A N 1
ATOM 1077 C CA . HIS A 1 138 ? 12.313 8.051 3.280 1.00 98.50 138 HIS A CA 1
ATOM 1078 C C . HIS A 1 138 ? 11.665 9.427 3.417 1.00 98.50 138 HIS A C 1
ATOM 1080 O O . HIS A 1 138 ? 10.449 9.525 3.540 1.00 98.50 138 HIS A O 1
ATOM 1086 N N . TYR A 1 139 ? 12.450 10.499 3.446 1.00 97.94 139 TYR A N 1
ATOM 1087 C CA . TYR A 1 139 ? 11.912 11.846 3.635 1.00 97.94 139 TYR A CA 1
ATOM 1088 C C . TYR A 1 139 ? 12.760 12.912 2.944 1.00 97.94 139 TYR A C 1
ATOM 1090 O O . TYR A 1 139 ? 13.974 12.770 2.813 1.00 97.94 139 TYR A O 1
ATOM 1098 N N . TYR A 1 140 ? 12.132 14.030 2.593 1.00 97.56 140 TYR A N 1
ATOM 1099 C CA . TYR A 1 140 ? 12.805 15.282 2.246 1.00 97.56 140 TYR A CA 1
ATOM 1100 C C . TYR A 1 140 ? 12.031 16.468 2.842 1.00 97.56 140 TYR A C 1
ATOM 1102 O O . TYR A 1 140 ? 10.930 16.319 3.372 1.00 97.56 140 TYR A O 1
ATOM 1110 N N . GLY A 1 141 ? 12.628 17.663 2.855 1.00 95.06 141 GLY A N 1
ATOM 1111 C CA . GLY A 1 141 ? 11.961 18.882 3.348 1.00 95.06 141 GLY A CA 1
ATOM 1112 C C . GLY A 1 141 ? 11.627 18.907 4.854 1.00 95.06 141 GLY A C 1
ATOM 1113 O O . GLY A 1 141 ? 11.095 19.902 5.350 1.00 95.06 141 GLY A O 1
ATOM 1114 N N . LYS A 1 142 ? 11.961 17.849 5.604 1.00 94.38 142 LYS A N 1
ATOM 1115 C CA . LYS A 1 142 ? 11.826 17.730 7.066 1.00 94.38 142 LYS A CA 1
ATOM 1116 C C . LYS A 1 142 ? 13.176 17.423 7.714 1.00 94.38 142 LYS A C 1
ATOM 1118 O O . LYS A 1 142 ? 14.139 17.063 7.045 1.00 94.38 142 LYS A O 1
ATOM 1123 N N . SER A 1 143 ? 13.265 17.588 9.033 1.00 95.69 143 SER A N 1
ATOM 1124 C CA . SER A 1 143 ? 14.479 17.260 9.783 1.00 95.69 143 SER A CA 1
ATOM 1125 C C . SER A 1 143 ? 14.610 15.754 10.018 1.00 95.69 143 SER A C 1
ATOM 1127 O O . SER A 1 143 ? 13.618 15.046 10.179 1.00 95.69 143 SER A O 1
ATOM 1129 N N . GLN A 1 144 ? 15.844 15.277 10.184 1.00 97.25 144 GLN A N 1
ATOM 1130 C CA . GLN A 1 144 ? 16.105 13.898 10.609 1.00 97.25 144 GLN A CA 1
ATOM 1131 C C . GLN A 1 144 ? 15.401 13.543 11.933 1.00 97.25 144 GLN A C 1
ATOM 1133 O O . GLN A 1 144 ? 14.938 12.421 12.106 1.00 97.25 144 GLN A O 1
ATOM 1138 N N . SER A 1 145 ? 15.271 14.494 12.869 1.00 96.88 145 SER A N 1
ATOM 1139 C CA . SER A 1 145 ? 14.541 14.280 14.130 1.00 96.88 145 SER A CA 1
ATOM 1140 C C . SER A 1 145 ? 13.043 14.031 13.927 1.00 96.88 145 SER A C 1
ATOM 1142 O O . SER A 1 145 ? 12.442 13.249 14.664 1.00 96.88 145 SER A O 1
ATOM 1144 N N . PHE A 1 146 ? 12.440 14.675 12.925 1.00 95.75 146 PHE A N 1
ATOM 1145 C CA . PHE A 1 146 ? 11.060 14.415 12.537 1.00 95.75 146 PHE A CA 1
ATOM 1146 C C . PHE A 1 146 ? 10.933 13.013 11.931 1.00 95.75 146 PHE A C 1
ATOM 1148 O O . PHE A 1 146 ? 10.090 12.237 12.370 1.00 95.75 146 PHE A O 1
ATOM 1155 N N . ALA A 1 147 ? 11.827 12.648 11.009 1.00 97.12 147 ALA A N 1
ATOM 1156 C CA . ALA A 1 147 ? 11.840 11.311 10.419 1.00 97.12 147 ALA A CA 1
ATOM 1157 C C . ALA A 1 147 ? 12.038 10.208 11.475 1.00 97.12 147 ALA A C 1
ATOM 1159 O O . ALA A 1 147 ? 11.346 9.196 11.444 1.00 97.12 147 ALA A O 1
ATOM 1160 N N . GLN A 1 148 ? 12.904 10.434 12.471 1.00 98.00 148 GLN A N 1
ATOM 1161 C CA . GLN A 1 148 ? 13.065 9.521 13.607 1.00 98.00 148 GLN A CA 1
ATOM 1162 C C . GLN A 1 148 ? 11.771 9.387 14.420 1.00 98.00 148 GLN A C 1
ATOM 1164 O O . GLN A 1 148 ? 11.426 8.292 14.842 1.00 98.00 148 GLN A O 1
ATOM 1169 N N . THR A 1 149 ? 11.019 10.477 14.592 1.00 97.25 149 THR A N 1
ATOM 1170 C CA . THR A 1 149 ? 9.719 10.443 15.278 1.00 97.25 149 THR A CA 1
ATOM 1171 C C . THR A 1 149 ? 8.699 9.580 14.523 1.00 97.25 149 THR A C 1
ATOM 1173 O O . THR A 1 149 ? 7.921 8.870 15.157 1.00 97.25 149 THR A O 1
ATOM 1176 N N . MET A 1 150 ? 8.704 9.619 13.186 1.00 97.88 150 MET A N 1
ATOM 1177 C CA . MET A 1 150 ? 7.859 8.750 12.354 1.00 97.88 150 MET A CA 1
ATOM 1178 C C . MET A 1 150 ? 8.327 7.291 12.406 1.00 97.88 150 MET A C 1
ATOM 1180 O O . MET A 1 150 ? 7.500 6.391 12.527 1.00 97.88 150 MET A O 1
ATOM 1184 N N . LEU A 1 151 ? 9.643 7.049 12.399 1.00 98.44 151 LEU A N 1
ATOM 1185 C CA . LEU A 1 151 ? 10.212 5.709 12.564 1.00 98.44 151 LEU A CA 1
ATOM 1186 C C . LEU A 1 151 ? 9.791 5.095 13.905 1.00 98.44 151 LEU A C 1
ATOM 1188 O O . LEU A 1 151 ? 9.326 3.959 13.942 1.00 98.44 151 LEU A O 1
ATOM 1192 N N . ASP A 1 152 ? 9.887 5.858 14.995 1.00 98.19 152 ASP A N 1
ATOM 1193 C CA . ASP A 1 152 ? 9.476 5.416 16.330 1.00 98.19 152 ASP A CA 1
ATOM 1194 C C . ASP A 1 152 ? 7.966 5.111 16.386 1.00 98.19 152 ASP A C 1
ATOM 1196 O O . ASP A 1 152 ? 7.555 4.136 17.018 1.00 98.19 152 ASP A O 1
ATOM 1200 N N . ALA A 1 153 ? 7.137 5.900 15.689 1.00 97.94 153 ALA A N 1
ATOM 1201 C CA . ALA A 1 153 ? 5.702 5.643 15.564 1.00 97.94 153 ALA A CA 1
ATOM 1202 C C . ALA A 1 153 ? 5.404 4.359 14.777 1.00 97.94 153 ALA A C 1
ATOM 1204 O O . ALA A 1 153 ? 4.569 3.568 15.205 1.00 97.94 153 ALA A O 1
ATOM 1205 N N . GLY A 1 154 ? 6.123 4.106 13.682 1.00 98.00 154 GLY A N 1
ATOM 1206 C CA . GLY A 1 154 ? 6.010 2.857 12.931 1.00 98.00 154 GLY A CA 1
ATOM 1207 C C . GLY A 1 154 ? 6.432 1.641 13.760 1.00 98.00 154 GLY A C 1
ATOM 1208 O O . GLY A 1 154 ? 5.746 0.622 13.751 1.00 98.00 154 GLY A O 1
ATOM 1209 N N . ILE A 1 155 ? 7.512 1.747 14.544 1.00 98.06 155 ILE A N 1
ATOM 1210 C CA . ILE A 1 155 ? 7.956 0.676 15.455 1.00 98.06 155 ILE A CA 1
ATOM 1211 C C . ILE A 1 155 ? 6.872 0.371 16.496 1.00 98.06 155 ILE A C 1
ATOM 1213 O O . ILE A 1 155 ? 6.572 -0.795 16.764 1.00 98.06 155 ILE A O 1
ATOM 1217 N N . GLU A 1 156 ? 6.258 1.409 17.064 1.00 97.69 156 GLU A N 1
ATOM 1218 C CA . GLU A 1 156 ? 5.122 1.256 17.970 1.00 97.69 156 GLU A CA 1
ATOM 1219 C C . GLU A 1 156 ? 3.909 0.633 17.261 1.00 97.69 156 GLU A C 1
ATOM 1221 O O . GLU A 1 156 ? 3.267 -0.254 17.822 1.00 97.69 156 GLU A O 1
ATOM 1226 N N . GLY A 1 157 ? 3.628 1.024 16.016 1.00 97.69 157 GLY A N 1
ATOM 1227 C CA . GLY A 1 157 ? 2.571 0.441 15.190 1.00 97.69 157 GLY A CA 1
ATOM 1228 C C . GLY A 1 157 ? 2.776 -1.053 14.921 1.00 97.69 157 GLY A C 1
ATOM 1229 O O . GLY A 1 157 ? 1.841 -1.833 15.108 1.00 97.69 157 GLY A O 1
ATOM 1230 N N . LEU A 1 158 ? 3.999 -1.479 14.579 1.00 97.88 158 LEU A N 1
ATOM 1231 C CA . LEU A 1 158 ? 4.357 -2.898 14.437 1.00 97.88 158 LEU A CA 1
ATOM 1232 C C . LEU A 1 158 ? 4.126 -3.658 15.747 1.00 97.88 158 LEU A C 1
ATOM 1234 O O . LEU A 1 158 ? 3.561 -4.754 15.749 1.00 97.88 158 LEU A O 1
ATOM 1238 N N . ARG A 1 159 ? 4.549 -3.074 16.876 1.00 97.38 159 ARG A N 1
ATOM 1239 C CA . ARG A 1 159 ? 4.387 -3.675 18.204 1.00 97.38 159 ARG A CA 1
ATOM 1240 C C . ARG A 1 159 ? 2.909 -3.842 18.565 1.00 97.38 159 ARG A C 1
ATOM 1242 O O . ARG A 1 159 ? 2.511 -4.939 18.952 1.00 97.38 159 ARG A O 1
ATOM 1249 N N . ARG A 1 160 ? 2.096 -2.791 18.410 1.00 96.31 160 ARG A N 1
ATOM 1250 C CA . ARG A 1 160 ? 0.650 -2.815 18.689 1.00 96.31 160 ARG A CA 1
ATOM 1251 C C . ARG A 1 160 ? -0.062 -3.860 17.850 1.00 96.31 160 ARG A C 1
ATOM 1253 O O . ARG A 1 160 ? -0.696 -4.742 18.415 1.00 96.31 160 ARG A O 1
ATOM 1260 N N . ASN A 1 161 ? 0.123 -3.832 16.533 1.00 97.62 161 ASN A N 1
ATOM 1261 C CA . ASN A 1 161 ? -0.507 -4.788 15.625 1.00 97.62 161 ASN A CA 1
ATOM 1262 C C . ASN A 1 161 ? -0.141 -6.241 15.963 1.00 97.62 161 ASN A C 1
ATOM 1264 O O . ASN A 1 161 ? -1.009 -7.121 15.984 1.00 97.62 161 ASN A O 1
ATOM 1268 N N . LYS A 1 162 ? 1.125 -6.487 16.315 1.00 97.06 162 LYS A N 1
ATOM 1269 C CA . LYS A 1 162 ? 1.589 -7.805 16.750 1.00 97.06 162 LYS A CA 1
ATOM 1270 C C . LYS A 1 162 ? 1.002 -8.243 18.086 1.00 97.06 162 LYS A C 1
ATOM 1272 O O . LYS A 1 162 ? 0.733 -9.426 18.242 1.00 97.06 162 LYS A O 1
ATOM 1277 N N . GLU A 1 163 ? 0.842 -7.351 19.058 1.00 95.69 163 GLU A N 1
ATOM 1278 C CA . GLU A 1 163 ? 0.333 -7.682 20.400 1.00 95.69 163 GLU A CA 1
ATOM 1279 C C . GLU A 1 163 ? -1.196 -7.724 20.488 1.00 95.69 163 GLU A C 1
ATOM 1281 O O . GLU A 1 163 ? -1.743 -8.450 21.313 1.00 95.69 163 GLU A O 1
ATOM 1286 N N . GLN A 1 164 ? -1.886 -6.960 19.645 1.00 93.06 164 GLN A N 1
ATOM 1287 C CA . GLN A 1 164 ? -3.337 -6.793 19.692 1.00 93.06 164 GLN A CA 1
ATOM 1288 C C . GLN A 1 164 ? -4.061 -7.690 18.687 1.00 93.06 164 GLN A C 1
ATOM 1290 O O . GLN A 1 164 ? -5.060 -8.315 19.030 1.00 93.06 164 GLN A O 1
ATOM 1295 N N . SER A 1 165 ? -3.514 -7.816 17.474 1.00 91.31 165 SER A N 1
ATOM 1296 C CA . SER A 1 165 ? -4.189 -8.480 16.345 1.00 91.31 165 SER A CA 1
ATOM 1297 C C . SER A 1 165 ? -3.395 -9.654 15.765 1.00 91.31 165 SER A C 1
ATOM 1299 O O . SER A 1 165 ? -3.898 -10.392 14.926 1.00 91.31 165 SER A O 1
ATOM 1301 N N . GLY A 1 166 ? -2.158 -9.856 16.230 1.00 94.44 166 GLY A N 1
ATOM 1302 C CA . GLY A 1 166 ? -1.318 -11.003 15.874 1.00 94.44 166 GLY A CA 1
ATOM 1303 C C . GLY A 1 166 ? -0.649 -10.852 14.513 1.00 94.44 166 GLY A C 1
ATOM 1304 O O . GLY A 1 166 ? -0.055 -11.801 14.012 1.00 94.44 166 GLY A O 1
ATOM 1305 N N . MET A 1 167 ? -0.743 -9.663 13.916 1.00 95.94 167 MET A N 1
ATOM 1306 C CA . MET A 1 167 ? -0.205 -9.391 12.593 1.00 95.94 167 MET A CA 1
ATOM 1307 C C . MET A 1 167 ? 1.292 -9.109 12.656 1.00 95.94 167 MET A C 1
ATOM 1309 O O . MET A 1 167 ? 1.776 -8.383 13.527 1.00 95.94 167 MET A O 1
ATOM 1313 N N . THR A 1 168 ? 2.028 -9.664 11.700 1.00 92.94 168 THR A N 1
ATOM 1314 C CA . THR A 1 168 ? 3.468 -9.439 11.542 1.00 92.94 168 THR A CA 1
ATOM 1315 C C . THR A 1 168 ? 3.801 -9.075 10.107 1.00 92.94 168 THR A C 1
ATOM 1317 O O . THR A 1 168 ? 3.107 -9.518 9.192 1.00 92.94 168 THR A O 1
ATOM 1320 N N . SER A 1 169 ? 4.880 -8.319 9.915 1.00 90.25 169 SER A N 1
ATOM 1321 C CA . SER A 1 169 ? 5.476 -8.148 8.592 1.00 90.25 169 SER A CA 1
ATOM 1322 C C . SER A 1 169 ? 6.478 -9.267 8.318 1.00 90.25 169 SER A C 1
ATOM 1324 O O . SER A 1 169 ? 7.173 -9.723 9.227 1.00 90.25 169 SER A O 1
ATOM 1326 N N . ASP A 1 170 ? 6.557 -9.706 7.071 1.00 90.44 170 ASP A N 1
ATOM 1327 C CA . ASP A 1 170 ? 7.534 -10.672 6.558 1.00 90.44 170 ASP A CA 1
ATOM 1328 C C . ASP A 1 170 ? 8.619 -10.008 5.686 1.00 90.44 170 ASP A C 1
ATOM 1330 O O . ASP A 1 170 ? 9.556 -10.675 5.248 1.00 90.44 170 ASP A O 1
ATOM 1334 N N . ALA A 1 171 ? 8.520 -8.693 5.477 1.00 92.94 171 ALA A N 1
ATOM 1335 C CA . ALA A 1 171 ? 9.520 -7.856 4.824 1.00 92.94 171 ALA A CA 1
ATOM 1336 C C . ALA A 1 171 ? 9.567 -6.454 5.466 1.00 92.94 171 ALA A C 1
ATOM 1338 O O . ALA A 1 171 ? 8.599 -6.047 6.117 1.00 92.94 171 ALA A O 1
ATOM 1339 N N . PRO A 1 172 ? 10.667 -5.699 5.305 1.00 95.69 172 PRO A N 1
ATOM 1340 C CA . PRO A 1 172 ? 10.702 -4.307 5.731 1.00 95.69 172 PRO A CA 1
ATOM 1341 C C . PRO A 1 172 ? 9.642 -3.472 5.003 1.00 95.69 172 PRO A C 1
ATOM 1343 O O . PRO A 1 172 ? 9.402 -3.701 3.818 1.00 95.69 172 PRO A O 1
ATOM 1346 N N . VAL A 1 173 ? 9.042 -2.504 5.698 1.00 98.06 173 VAL A N 1
ATOM 1347 C CA . VAL A 1 173 ? 8.084 -1.553 5.110 1.00 98.06 173 VAL A CA 1
ATOM 1348 C C . VAL A 1 173 ? 8.772 -0.210 4.868 1.00 98.06 173 VAL A C 1
ATOM 1350 O O . VAL A 1 173 ? 9.449 0.326 5.752 1.00 98.06 173 VAL A O 1
ATOM 1353 N N . ASP A 1 174 ? 8.603 0.329 3.666 1.00 98.44 174 ASP A N 1
ATOM 1354 C CA . ASP A 1 174 ? 9.113 1.635 3.255 1.00 98.44 174 ASP A CA 1
ATOM 1355 C C . ASP A 1 174 ? 8.023 2.691 3.396 1.00 98.44 174 ASP A C 1
ATOM 1357 O O . ASP A 1 174 ? 6.904 2.505 2.931 1.00 98.44 174 ASP A O 1
ATOM 1361 N N . ILE A 1 175 ? 8.346 3.812 4.034 1.00 98.38 175 ILE A N 1
ATOM 1362 C CA . ILE A 1 175 ? 7.425 4.930 4.237 1.00 98.38 175 ILE A CA 1
ATOM 1363 C C . ILE A 1 175 ? 8.034 6.175 3.603 1.00 98.38 175 ILE A C 1
ATOM 1365 O O . ILE A 1 175 ? 9.043 6.686 4.091 1.00 98.38 175 ILE A O 1
ATOM 1369 N N . TYR A 1 176 ? 7.418 6.672 2.534 1.00 97.88 176 TYR A N 1
ATOM 1370 C CA . TYR A 1 176 ? 7.811 7.895 1.839 1.00 97.88 176 TYR A CA 1
ATOM 1371 C C . TYR A 1 176 ? 7.016 9.076 2.383 1.00 97.88 176 TYR A C 1
ATOM 1373 O O . TYR A 1 176 ? 5.802 9.184 2.209 1.00 97.88 176 TYR A O 1
ATOM 1381 N N . VAL A 1 177 ? 7.719 9.957 3.088 1.00 97.06 177 VAL A N 1
ATOM 1382 C CA . VAL A 1 177 ? 7.142 11.075 3.826 1.00 97.06 177 VAL A CA 1
ATOM 1383 C C . VAL A 1 177 ? 7.384 12.377 3.074 1.00 97.06 177 VAL A C 1
ATOM 1385 O O . VAL A 1 177 ? 8.492 12.922 3.068 1.00 97.06 177 VAL A O 1
ATOM 1388 N N . TYR A 1 178 ? 6.309 12.891 2.489 1.00 96.06 178 TYR A N 1
ATOM 1389 C CA . TYR A 1 178 ? 6.258 14.161 1.782 1.00 96.06 178 TYR A CA 1
ATOM 1390 C C . TYR A 1 178 ? 6.083 15.324 2.763 1.00 96.06 178 TYR A C 1
ATOM 1392 O O . TYR A 1 178 ? 5.406 15.197 3.791 1.00 96.06 178 TYR A O 1
ATOM 1400 N N . PRO A 1 179 ? 6.657 16.505 2.485 1.00 94.81 179 PRO A N 1
ATOM 1401 C CA . PRO A 1 179 ? 6.673 17.597 3.445 1.00 94.81 179 PRO A CA 1
ATOM 1402 C C . PRO A 1 179 ? 5.292 18.218 3.706 1.00 94.81 179 PRO A C 1
ATOM 1404 O O . PRO A 1 179 ? 5.145 18.927 4.712 1.00 94.81 179 PRO A O 1
ATOM 1407 N N . ASN A 1 180 ? 4.323 17.974 2.820 1.00 92.19 180 ASN A N 1
ATOM 1408 C CA . ASN A 1 180 ? 2.931 18.407 2.899 1.00 92.19 180 ASN A CA 1
ATOM 1409 C C . ASN A 1 180 ? 2.031 17.523 1.997 1.00 92.19 180 ASN A C 1
ATOM 1411 O O . ASN A 1 180 ? 2.536 16.683 1.252 1.00 92.19 180 ASN A O 1
ATOM 1415 N N . TYR A 1 181 ? 0.707 17.705 2.071 1.00 90.12 181 TYR A N 1
ATOM 1416 C CA . TYR A 1 181 ? -0.257 16.943 1.265 1.00 90.12 181 TYR A CA 1
ATOM 1417 C C . TYR A 1 181 ? -0.217 17.261 -0.232 1.00 90.12 181 TYR A C 1
ATOM 1419 O O . TYR A 1 181 ? -0.536 16.390 -1.029 1.00 90.12 181 TYR A O 1
ATOM 1427 N N . ASP A 1 182 ? 0.139 18.482 -0.630 1.00 89.94 182 ASP A N 1
ATOM 1428 C CA . ASP A 1 182 ? 0.187 18.859 -2.045 1.00 89.94 182 ASP A CA 1
ATOM 1429 C C . ASP A 1 182 ? 1.312 18.098 -2.755 1.00 89.94 182 ASP A C 1
ATOM 1431 O O . ASP A 1 182 ? 1.052 17.439 -3.756 1.00 89.94 182 ASP A O 1
ATOM 1435 N N . ASP A 1 183 ? 2.508 18.076 -2.161 1.00 92.31 183 ASP A N 1
ATOM 1436 C CA . ASP A 1 183 ? 3.652 17.308 -2.659 1.00 92.31 183 ASP A CA 1
ATOM 1437 C C . ASP A 1 183 ? 3.334 15.801 -2.774 1.00 92.31 183 ASP A C 1
ATOM 1439 O O . ASP A 1 183 ? 3.656 15.178 -3.781 1.00 92.31 183 ASP A O 1
ATOM 1443 N N . MET A 1 184 ? 2.657 15.209 -1.776 1.00 92.25 184 MET A N 1
ATOM 1444 C CA . MET A 1 184 ? 2.233 13.799 -1.843 1.00 92.25 184 MET A CA 1
ATOM 1445 C C . MET A 1 184 ? 1.270 13.555 -3.011 1.00 92.25 184 MET A C 1
ATOM 1447 O O . MET A 1 184 ? 1.408 12.569 -3.732 1.00 92.25 184 MET A O 1
ATOM 1451 N N . ARG A 1 185 ? 0.277 14.434 -3.191 1.00 88.25 185 ARG A N 1
ATOM 1452 C CA . ARG A 1 185 ? -0.724 14.285 -4.257 1.00 88.25 185 ARG A CA 1
ATOM 1453 C C . ARG A 1 185 ? -0.107 14.434 -5.641 1.00 88.25 185 ARG A C 1
ATOM 1455 O O . ARG A 1 185 ? -0.515 13.726 -6.553 1.00 88.25 185 ARG A O 1
ATOM 1462 N N . ASP A 1 186 ? 0.872 15.319 -5.799 1.00 90.00 186 ASP A N 1
ATOM 1463 C CA . ASP A 1 186 ? 1.575 15.502 -7.071 1.00 90.00 186 ASP A CA 1
ATOM 1464 C C . ASP A 1 186 ? 2.412 14.267 -7.453 1.00 90.00 186 ASP A C 1
ATOM 1466 O O . ASP A 1 186 ? 2.719 14.072 -8.631 1.00 90.00 186 ASP A O 1
ATOM 1470 N N . ALA A 1 187 ? 2.733 13.399 -6.487 1.00 90.00 187 ALA A N 1
ATOM 1471 C CA . ALA A 1 187 ? 3.516 12.189 -6.705 1.00 90.00 187 ALA A CA 1
ATOM 1472 C C . ALA A 1 187 ? 2.705 10.955 -7.143 1.00 90.00 187 ALA A C 1
ATOM 1474 O O . ALA A 1 187 ? 3.303 9.936 -7.499 1.00 90.00 187 ALA A O 1
ATOM 1475 N N . VAL A 1 188 ? 1.367 11.017 -7.143 1.00 86.81 188 VAL A N 1
ATOM 1476 C CA . VAL A 1 188 ? 0.501 9.885 -7.518 1.00 86.81 188 VAL A CA 1
ATOM 1477 C C . VAL A 1 188 ? -0.608 10.324 -8.465 1.00 86.81 188 VAL A C 1
ATOM 1479 O O . VAL A 1 188 ? -1.310 11.306 -8.243 1.00 86.81 188 VAL A O 1
ATOM 1482 N N . LEU A 1 189 ? -0.814 9.560 -9.539 1.00 84.94 189 LEU A N 1
ATOM 1483 C CA . LEU A 1 189 ? -1.905 9.823 -10.475 1.00 84.94 189 LEU A CA 1
ATOM 1484 C C . LEU A 1 189 ? -3.251 9.333 -9.921 1.00 84.94 189 LEU A C 1
ATOM 1486 O O . LEU A 1 189 ? -3.365 8.194 -9.481 1.00 84.94 189 LEU A O 1
ATOM 1490 N N . TYR A 1 190 ? -4.290 10.159 -10.083 1.00 77.38 190 TYR A N 1
ATOM 1491 C CA . TYR A 1 190 ? -5.707 9.825 -9.844 1.00 77.38 190 TYR A CA 1
ATOM 1492 C C . TYR A 1 190 ? -6.135 9.597 -8.383 1.00 77.38 190 TYR A C 1
ATOM 1494 O O . TYR A 1 190 ? -7.256 9.141 -8.158 1.00 77.38 190 TYR A O 1
ATOM 1502 N N . GLU A 1 191 ? -5.307 9.962 -7.404 1.00 73.12 191 GLU A N 1
ATOM 1503 C CA . GLU A 1 191 ? -5.644 9.807 -5.985 1.00 73.12 191 GLU A CA 1
ATOM 1504 C C . GLU A 1 191 ? -6.623 10.903 -5.494 1.00 73.12 191 GLU A C 1
ATOM 1506 O O . GLU A 1 191 ? -6.484 12.075 -5.876 1.00 73.12 191 GLU A O 1
ATOM 1511 N N . PRO A 1 192 ? -7.631 10.574 -4.656 1.00 62.03 192 PRO A N 1
ATOM 1512 C CA . PRO A 1 192 ? -8.526 11.567 -4.076 1.00 62.03 192 PRO A CA 1
ATOM 1513 C C . PRO A 1 192 ? -7.803 12.623 -3.231 1.00 62.03 192 PRO A C 1
ATOM 1515 O O . PRO A 1 192 ? -6.872 12.353 -2.481 1.00 62.03 192 PRO A O 1
ATOM 1518 N N . ALA A 1 193 ? -8.302 13.860 -3.285 1.00 58.19 193 ALA A N 1
ATOM 1519 C CA . ALA A 1 193 ? -7.656 14.997 -2.625 1.00 58.19 193 ALA A CA 1
ATOM 1520 C C . ALA A 1 193 ? -7.688 14.965 -1.083 1.00 58.19 193 ALA A C 1
ATOM 1522 O O . ALA A 1 193 ? -7.025 15.787 -0.452 1.00 58.19 193 ALA A O 1
ATOM 1523 N N . TRP A 1 194 ? -8.483 14.076 -0.483 1.00 57.91 194 TRP A N 1
ATOM 1524 C CA . TRP A 1 194 ? -8.661 13.965 0.967 1.00 57.91 194 TRP A CA 1
ATOM 1525 C C . TRP A 1 194 ? -7.727 12.936 1.622 1.00 57.91 194 TRP A C 1
ATOM 1527 O O . TRP A 1 194 ? -7.690 12.863 2.849 1.00 57.91 194 TRP A O 1
ATOM 1537 N N . THR A 1 195 ? -6.966 12.174 0.831 1.00 68.50 195 THR A N 1
ATOM 1538 C CA . THR A 1 195 ? -6.053 11.137 1.319 1.00 68.50 195 THR A CA 1
ATOM 1539 C C . THR A 1 195 ? -4.836 11.770 2.011 1.00 68.50 195 THR A C 1
ATOM 1541 O O . THR A 1 195 ? -4.060 12.496 1.390 1.00 68.50 195 THR A O 1
ATOM 1544 N N . GLY A 1 196 ? -4.668 11.515 3.315 1.00 78.44 196 GLY A N 1
ATOM 1545 C CA . GLY A 1 196 ? -3.512 11.985 4.097 1.00 78.44 196 GLY A CA 1
ATOM 1546 C C . GLY A 1 196 ? -2.309 11.031 4.078 1.00 78.44 196 GLY A C 1
ATOM 1547 O O . GLY A 1 196 ? -1.173 11.454 4.308 1.00 78.44 196 GLY A O 1
ATOM 1548 N N . GLY A 1 197 ? -2.562 9.760 3.779 1.00 90.38 197 GLY A N 1
ATOM 1549 C CA . GLY A 1 197 ? -1.593 8.682 3.640 1.00 90.38 197 GLY A CA 1
ATOM 1550 C C . GLY A 1 197 ? -2.220 7.524 2.868 1.00 90.38 197 GLY A C 1
ATOM 1551 O O . GLY A 1 197 ? -3.439 7.458 2.752 1.00 90.38 197 GLY A O 1
ATOM 1552 N N . GLN A 1 198 ? -1.391 6.666 2.282 1.00 92.31 198 GLN A N 1
ATOM 1553 C CA . GLN A 1 198 ? -1.864 5.527 1.507 1.00 92.31 198 GLN A CA 1
ATOM 1554 C C . GLN A 1 198 ? -0.898 4.353 1.614 1.00 92.31 198 GLN A C 1
ATOM 1556 O O . GLN A 1 198 ? 0.310 4.496 1.399 1.00 92.31 198 GLN A O 1
ATOM 1561 N N . ALA A 1 199 ? -1.455 3.183 1.902 1.00 94.94 199 ALA A N 1
ATOM 1562 C CA . ALA A 1 199 ? -0.745 1.921 1.981 1.00 94.94 199 ALA A CA 1
ATOM 1563 C C . ALA A 1 199 ? -0.896 1.084 0.702 1.00 94.94 199 ALA A C 1
ATOM 1565 O O . ALA A 1 199 ? -1.993 0.7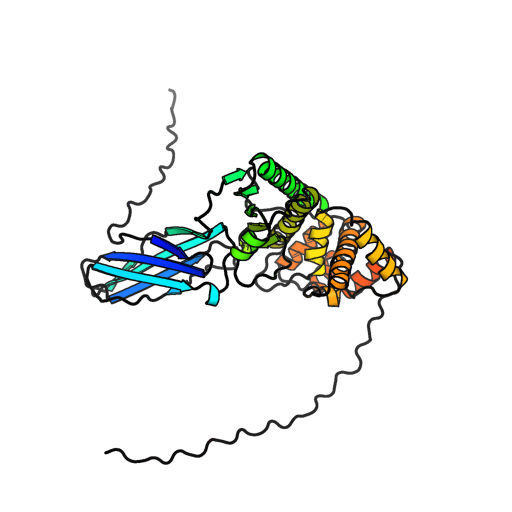47 0.261 1.00 94.94 199 ALA A O 1
ATOM 1566 N N . TYR A 1 200 ? 0.237 0.659 0.157 1.00 95.19 200 TYR A N 1
ATOM 1567 C CA . TYR A 1 200 ? 0.360 -0.246 -0.976 1.00 95.19 200 TYR A CA 1
ATOM 1568 C C . TYR A 1 200 ? 0.912 -1.581 -0.473 1.00 95.19 200 TYR A C 1
ATOM 1570 O O . TYR A 1 200 ? 2.116 -1.850 -0.541 1.00 95.19 200 TYR A O 1
ATOM 1578 N N . SER A 1 201 ? 0.033 -2.427 0.074 1.00 95.31 201 SER A N 1
ATOM 1579 C CA . SER A 1 201 ? 0.428 -3.673 0.749 1.00 95.31 201 SER A CA 1
ATOM 1580 C C . SER A 1 201 ? 1.228 -4.633 -0.120 1.00 95.31 201 SER A C 1
ATOM 1582 O O . SER A 1 201 ? 2.134 -5.305 0.375 1.00 95.31 201 SER A O 1
ATOM 1584 N N . ASP A 1 202 ? 0.926 -4.677 -1.416 1.00 93.88 202 ASP A N 1
ATOM 1585 C CA . ASP A 1 202 ? 1.616 -5.570 -2.345 1.00 93.88 202 ASP A CA 1
ATOM 1586 C C . ASP A 1 202 ? 3.070 -5.135 -2.560 1.00 93.88 202 ASP A C 1
ATOM 1588 O O . ASP A 1 202 ? 3.923 -5.962 -2.866 1.00 93.88 202 ASP A O 1
ATOM 1592 N N . PHE A 1 203 ? 3.382 -3.864 -2.312 1.00 96.00 203 PHE A N 1
ATOM 1593 C CA . PHE A 1 203 ? 4.725 -3.307 -2.433 1.00 96.00 203 PHE A CA 1
ATOM 1594 C C . PHE A 1 203 ? 5.442 -3.158 -1.082 1.00 96.00 203 PHE A C 1
ATOM 1596 O O . PHE A 1 203 ? 6.635 -2.879 -1.073 1.00 96.00 203 PHE A O 1
ATOM 1603 N N . ASN A 1 204 ? 4.748 -3.344 0.051 1.00 96.94 204 ASN A N 1
ATOM 1604 C CA . ASN A 1 204 ? 5.212 -2.913 1.381 1.00 96.94 204 ASN A CA 1
ATOM 1605 C C . ASN A 1 204 ? 5.609 -1.426 1.417 1.00 96.94 204 ASN A C 1
ATOM 1607 O O . ASN A 1 204 ? 6.581 -1.049 2.070 1.00 96.94 204 ASN A O 1
ATOM 1611 N N . ILE A 1 205 ? 4.850 -0.586 0.711 1.00 98.00 205 ILE A N 1
ATOM 1612 C CA . ILE A 1 205 ? 5.111 0.850 0.606 1.00 98.00 205 ILE A CA 1
ATOM 1613 C C . ILE A 1 205 ? 3.955 1.634 1.209 1.00 98.00 205 ILE A C 1
ATOM 1615 O O . ILE A 1 205 ? 2.796 1.380 0.898 1.00 98.00 205 ILE A O 1
ATOM 1619 N N . ILE A 1 206 ? 4.281 2.630 2.019 1.00 97.62 206 ILE A N 1
ATOM 1620 C CA . ILE A 1 206 ? 3.369 3.673 2.470 1.00 97.62 206 ILE A CA 1
ATOM 1621 C C . ILE A 1 206 ? 3.862 4.993 1.898 1.00 97.62 206 ILE A C 1
ATOM 1623 O O . ILE A 1 206 ? 5.058 5.283 1.927 1.00 97.62 206 ILE A O 1
ATOM 1627 N N . ILE A 1 207 ? 2.942 5.824 1.435 1.00 95.88 207 ILE A N 1
ATOM 1628 C CA . ILE A 1 207 ? 3.210 7.238 1.182 1.00 95.88 207 ILE A CA 1
ATOM 1629 C C . ILE A 1 207 ? 2.367 8.078 2.132 1.00 95.88 207 ILE A C 1
ATOM 1631 O O . ILE A 1 207 ? 1.240 7.707 2.455 1.00 95.88 207 ILE A O 1
ATOM 1635 N N . MET A 1 208 ? 2.894 9.204 2.600 1.00 94.62 208 MET A N 1
ATOM 1636 C CA . MET A 1 208 ? 2.123 10.118 3.441 1.00 94.62 208 MET A CA 1
ATOM 1637 C C . MET A 1 208 ? 2.547 11.570 3.268 1.00 94.62 208 MET A C 1
ATOM 1639 O O . MET A 1 208 ? 3.729 11.873 3.093 1.00 94.62 208 MET A O 1
ATOM 1643 N N . GLY A 1 209 ? 1.576 12.470 3.385 1.00 93.06 209 GLY A N 1
ATOM 1644 C CA . GLY A 1 209 ? 1.789 13.906 3.467 1.00 93.06 209 GLY A CA 1
ATOM 1645 C C . GLY A 1 209 ? 1.763 14.354 4.922 1.00 93.06 209 GLY A C 1
ATOM 1646 O O . GLY A 1 209 ? 0.927 13.924 5.714 1.00 93.06 209 GLY A O 1
ATOM 1647 N N . VAL A 1 210 ? 2.687 15.231 5.299 1.00 92.25 210 VAL A N 1
ATOM 1648 C CA . VAL A 1 210 ? 2.745 15.751 6.671 1.00 92.25 210 VAL A CA 1
ATOM 1649 C C . VAL A 1 210 ? 1.732 16.880 6.862 1.00 92.25 210 VAL A C 1
ATOM 1651 O O . VAL A 1 210 ? 1.743 17.856 6.112 1.00 92.25 210 VAL A O 1
ATOM 1654 N N . SER A 1 211 ? 0.918 16.804 7.919 1.00 86.75 211 SER A N 1
ATOM 1655 C CA . SER A 1 211 ? -0.086 17.830 8.253 1.00 86.75 211 SER A CA 1
ATOM 1656 C C . SER A 1 211 ? 0.527 19.209 8.532 1.00 86.75 211 SER A C 1
ATOM 1658 O O . SER A 1 211 ? -0.097 20.248 8.323 1.00 86.75 211 SER A O 1
ATOM 1660 N N . GLY A 1 212 ? 1.767 19.230 9.031 1.00 78.38 212 GLY A N 1
ATOM 1661 C CA . GLY A 1 212 ? 2.547 20.434 9.324 1.00 78.38 212 GLY A CA 1
ATOM 1662 C C . GLY A 1 212 ? 2.237 21.087 10.674 1.00 78.38 212 GLY A C 1
ATOM 1663 O O . GLY A 1 212 ? 3.058 21.867 11.159 1.00 78.38 212 GLY A O 1
ATOM 1664 N N . SER A 1 213 ? 1.111 20.751 11.305 1.00 76.31 213 SER A N 1
ATOM 1665 C CA . SER A 1 213 ? 0.668 21.347 12.573 1.00 76.31 213 SER A CA 1
ATOM 1666 C C . SER A 1 213 ? 0.388 20.346 13.691 1.00 76.31 213 SER A C 1
ATOM 1668 O O . SER A 1 213 ? 0.367 20.759 14.850 1.00 76.31 213 SER A O 1
ATOM 1670 N N . ASP A 1 214 ? 0.186 19.061 13.383 1.00 84.00 214 ASP A N 1
ATOM 1671 C CA . ASP A 1 214 ? -0.205 18.058 14.373 1.00 84.00 214 ASP A CA 1
ATOM 1672 C C . ASP A 1 214 ? 0.660 16.794 14.280 1.00 84.00 214 ASP A C 1
ATOM 1674 O O . ASP A 1 214 ? 0.396 15.855 13.534 1.00 84.00 214 ASP A O 1
ATOM 1678 N N . SER A 1 215 ? 1.702 16.748 15.113 1.00 86.19 215 SER A N 1
ATOM 1679 C CA . SER A 1 215 ? 2.585 15.579 15.179 1.00 86.19 215 SER A CA 1
ATOM 1680 C C . SER A 1 215 ? 1.901 14.320 15.719 1.00 86.19 215 SER A C 1
ATOM 1682 O O . SER A 1 215 ? 2.461 13.239 15.584 1.00 86.19 215 SER A O 1
ATOM 1684 N N . THR A 1 216 ? 0.763 14.440 16.409 1.00 89.50 216 THR A N 1
ATOM 1685 C CA . THR A 1 216 ? 0.007 13.271 16.880 1.00 89.50 216 THR A CA 1
ATOM 1686 C C . THR A 1 216 ? -0.760 12.672 15.716 1.00 89.50 216 THR A C 1
ATOM 1688 O O . THR A 1 216 ? -0.687 11.464 15.516 1.00 89.50 216 THR A O 1
ATOM 1691 N N . TRP A 1 217 ? -1.401 13.523 14.914 1.00 88.62 217 TRP A N 1
ATOM 1692 C CA . TRP A 1 217 ? -2.045 13.124 13.667 1.00 88.62 217 TRP A CA 1
ATOM 1693 C C . TRP A 1 217 ? -1.074 12.380 12.746 1.00 88.62 217 TRP A C 1
ATOM 1695 O O . TRP A 1 217 ? -1.345 11.244 12.376 1.00 88.62 217 TRP A O 1
ATOM 1705 N N . ASP A 1 218 ? 0.105 12.952 12.475 1.00 92.69 218 ASP A N 1
ATOM 1706 C CA . ASP A 1 218 ? 1.082 12.328 11.570 1.00 92.69 218 ASP A CA 1
ATOM 1707 C C . ASP A 1 218 ? 1.543 10.941 12.075 1.00 92.69 218 ASP A C 1
ATOM 1709 O O . ASP A 1 218 ? 1.688 10.001 11.296 1.00 92.69 218 ASP A O 1
ATOM 1713 N N . LYS A 1 219 ? 1.735 10.777 13.395 1.00 95.31 219 LYS A N 1
ATOM 1714 C CA . LYS A 1 219 ? 2.082 9.474 13.996 1.00 95.31 219 LYS A CA 1
ATOM 1715 C C . LYS A 1 219 ? 0.946 8.467 13.868 1.00 95.31 219 LYS A C 1
ATOM 1717 O O . LYS A 1 219 ? 1.208 7.296 13.608 1.00 95.31 219 LYS A O 1
ATOM 1722 N N . ASN A 1 220 ? -0.291 8.909 14.080 1.00 93.19 220 ASN A N 1
ATOM 1723 C CA . ASN A 1 220 ? -1.460 8.054 13.937 1.00 93.19 220 ASN A CA 1
ATOM 1724 C C . ASN A 1 220 ? -1.629 7.610 12.484 1.00 93.19 220 ASN A C 1
ATOM 1726 O O . ASN A 1 220 ? -1.840 6.426 12.264 1.00 93.19 220 ASN A O 1
ATOM 1730 N N . THR A 1 221 ? -1.406 8.495 11.505 1.00 93.88 221 THR A N 1
ATOM 1731 C CA . THR A 1 221 ? -1.379 8.128 10.080 1.00 93.88 221 THR A CA 1
ATOM 1732 C C . THR A 1 221 ? -0.339 7.043 9.799 1.00 93.88 221 THR A C 1
ATOM 1734 O O . THR A 1 221 ? -0.668 6.050 9.162 1.00 93.88 221 THR A O 1
ATOM 1737 N N . VAL A 1 222 ? 0.887 7.150 10.330 1.00 96.69 222 VAL A N 1
ATOM 1738 C CA . VAL A 1 222 ? 1.891 6.075 10.183 1.00 96.69 222 VAL A CA 1
ATOM 1739 C C . VAL A 1 222 ? 1.369 4.739 10.721 1.00 96.69 222 VAL A C 1
ATOM 1741 O O . VAL A 1 222 ? 1.526 3.713 10.066 1.00 96.69 222 VAL A O 1
ATOM 1744 N N . ILE A 1 223 ? 0.755 4.730 11.908 1.00 97.69 223 ILE A N 1
ATOM 1745 C CA . ILE A 1 223 ? 0.230 3.501 12.526 1.00 97.69 223 ILE A CA 1
ATOM 1746 C C . ILE A 1 223 ? -0.964 2.944 11.733 1.00 97.69 223 ILE A C 1
ATOM 1748 O O . ILE A 1 223 ? -1.054 1.727 11.549 1.00 97.69 223 ILE A O 1
ATOM 1752 N N . HIS A 1 224 ? -1.851 3.816 11.257 1.00 97.06 224 HIS A N 1
ATOM 1753 C CA . HIS A 1 224 ? -3.020 3.474 10.454 1.00 97.06 224 HIS A CA 1
ATOM 1754 C C . HIS A 1 224 ? -2.600 2.799 9.144 1.00 97.06 224 HIS A C 1
ATOM 1756 O O . HIS A 1 224 ? -2.918 1.633 8.919 1.00 97.06 224 HIS A O 1
ATOM 1762 N N . GLU A 1 225 ? -1.786 3.477 8.331 1.00 97.25 225 GLU A N 1
ATOM 1763 C CA . GLU A 1 225 ? -1.339 2.956 7.035 1.00 97.25 225 GLU A CA 1
ATOM 1764 C C . GLU A 1 225 ? -0.477 1.697 7.182 1.00 97.25 225 GLU A C 1
ATOM 1766 O O . GLU A 1 225 ? -0.584 0.750 6.403 1.00 97.25 225 GLU A O 1
ATOM 1771 N N . LEU A 1 226 ? 0.344 1.622 8.232 1.00 98.25 226 LEU A N 1
ATOM 1772 C CA . LEU A 1 226 ? 1.100 0.409 8.533 1.00 98.25 226 LEU A CA 1
ATOM 1773 C C . LEU A 1 226 ? 0.181 -0.776 8.827 1.00 98.25 226 LEU A C 1
ATOM 1775 O O . LEU A 1 226 ? 0.492 -1.904 8.445 1.00 98.25 226 LEU A O 1
ATOM 1779 N N . THR A 1 227 ? -0.959 -0.535 9.467 1.00 98.31 227 THR A N 1
ATOM 1780 C CA . THR A 1 227 ? -1.942 -1.588 9.716 1.00 98.31 227 THR A CA 1
ATOM 1781 C C . THR A 1 227 ? -2.508 -2.126 8.404 1.00 98.31 227 THR A C 1
ATOM 1783 O O . THR A 1 227 ? -2.586 -3.343 8.246 1.00 98.31 227 THR A O 1
ATOM 1786 N N . HIS A 1 228 ? -2.783 -1.266 7.420 1.00 97.50 228 HIS A N 1
ATOM 1787 C CA . HIS A 1 228 ? -3.204 -1.695 6.080 1.00 97.50 228 HIS A CA 1
ATOM 1788 C C . HIS A 1 228 ? -2.151 -2.556 5.374 1.00 97.50 228 HIS A C 1
ATOM 1790 O O . HIS A 1 228 ? -2.502 -3.587 4.793 1.00 97.50 228 HIS A O 1
ATOM 1796 N N . ILE A 1 229 ? -0.856 -2.220 5.486 1.00 97.88 229 ILE A N 1
ATOM 1797 C CA . ILE A 1 229 ? 0.226 -3.094 4.992 1.00 97.88 229 ILE A CA 1
ATOM 1798 C C . ILE A 1 229 ? 0.146 -4.467 5.658 1.00 97.88 229 ILE A C 1
ATOM 1800 O O . ILE A 1 229 ? 0.142 -5.491 4.978 1.00 97.88 229 ILE A O 1
ATOM 1804 N N . LEU A 1 230 ? 0.036 -4.512 6.985 1.00 97.81 230 LEU A N 1
ATOM 1805 C CA . LEU A 1 230 ? 0.017 -5.765 7.733 1.00 97.81 230 LEU A CA 1
ATOM 1806 C C . LEU A 1 230 ? -1.220 -6.620 7.426 1.00 97.81 230 LEU A C 1
ATOM 1808 O O . LEU A 1 230 ? -1.075 -7.825 7.209 1.00 97.81 230 LEU A O 1
ATOM 1812 N N . VAL A 1 231 ? -2.411 -6.024 7.341 1.00 97.19 231 VAL A N 1
ATOM 1813 C CA . VAL A 1 231 ? -3.637 -6.710 6.896 1.00 97.19 231 VAL A CA 1
ATOM 1814 C C . VAL A 1 231 ? -3.453 -7.230 5.467 1.00 97.19 231 VAL A C 1
ATOM 1816 O O . VAL A 1 231 ? -3.768 -8.384 5.180 1.00 97.19 231 VAL A O 1
ATOM 1819 N N . GLY A 1 232 ? -2.856 -6.407 4.598 1.00 95.50 232 GLY A N 1
ATOM 1820 C CA . GLY A 1 232 ? -2.243 -6.754 3.311 1.00 95.50 232 GLY A CA 1
ATOM 1821 C C . GLY A 1 232 ? -1.556 -8.102 3.284 1.00 95.50 232 GLY A C 1
ATOM 1822 O O . GLY A 1 232 ? -2.000 -9.039 2.628 1.00 95.50 232 GLY A O 1
ATOM 1823 N N . ARG A 1 233 ? -0.464 -8.184 4.038 1.00 94.50 233 ARG A N 1
ATOM 1824 C CA . ARG A 1 233 ? 0.442 -9.332 4.065 1.00 94.50 233 ARG A CA 1
ATOM 1825 C C . ARG A 1 233 ? -0.180 -10.559 4.730 1.00 94.50 233 ARG A C 1
ATOM 1827 O O . ARG A 1 233 ? 0.030 -11.680 4.274 1.00 94.50 233 ARG A O 1
ATOM 1834 N N . ASN A 1 234 ? -0.957 -10.367 5.796 1.00 95.62 234 ASN A N 1
ATOM 1835 C CA . ASN A 1 234 ? -1.497 -11.476 6.589 1.00 95.62 234 ASN A CA 1
ATOM 1836 C C . ASN A 1 234 ? -2.758 -12.099 5.972 1.00 95.62 234 ASN A C 1
ATOM 1838 O O . ASN A 1 234 ? -3.013 -13.279 6.212 1.00 95.62 234 ASN A O 1
ATOM 1842 N N . ALA A 1 235 ? -3.497 -11.346 5.151 1.00 95.88 235 ALA A N 1
ATOM 1843 C CA . ALA A 1 235 ? -4.706 -11.798 4.462 1.00 95.88 235 ALA A CA 1
ATOM 1844 C C . ALA A 1 235 ? -4.586 -11.757 2.923 1.00 95.88 235 ALA A C 1
ATOM 1846 O O . ALA A 1 235 ? -5.604 -11.728 2.232 1.00 95.88 235 ALA A O 1
ATOM 1847 N N . PHE A 1 236 ? -3.363 -11.742 2.376 1.00 94.81 236 PHE A N 1
ATOM 1848 C CA . PHE A 1 236 ? -3.141 -11.654 0.930 1.00 94.81 236 PHE A CA 1
ATOM 1849 C C . PHE A 1 236 ? -3.805 -12.809 0.173 1.00 94.81 236 PHE A C 1
ATOM 1851 O O . PHE A 1 236 ? -3.524 -13.981 0.423 1.00 94.81 236 PHE A O 1
ATOM 1858 N N . SER A 1 237 ? -4.634 -12.473 -0.810 1.00 92.81 237 SER A N 1
ATOM 1859 C CA . SER A 1 237 ? -5.254 -13.428 -1.720 1.00 92.81 237 SER A CA 1
ATOM 1860 C C . SER A 1 237 ? -5.527 -12.758 -3.062 1.00 92.81 237 SER A C 1
ATOM 1862 O O . SER A 1 237 ? -6.036 -11.644 -3.099 1.00 92.81 237 SER A O 1
ATOM 1864 N N . CYS A 1 238 ? -5.247 -13.440 -4.176 1.00 90.12 238 CYS A N 1
ATOM 1865 C CA . CYS A 1 238 ? -5.510 -12.880 -5.510 1.00 90.12 238 CYS A CA 1
ATOM 1866 C C . CYS A 1 238 ? -6.976 -12.963 -5.949 1.00 90.12 238 CYS A C 1
ATOM 1868 O O . CYS A 1 238 ? -7.336 -12.415 -6.988 1.00 90.12 238 CYS A O 1
ATOM 1870 N N . ILE A 1 239 ? -7.804 -13.705 -5.212 1.00 90.44 239 ILE A N 1
ATOM 1871 C CA . ILE A 1 239 ? -9.225 -13.910 -5.532 1.00 90.44 239 ILE A CA 1
ATOM 1872 C C . ILE A 1 239 ? -10.145 -13.649 -4.336 1.00 90.44 239 ILE A C 1
ATOM 1874 O O . ILE A 1 239 ? -11.353 -13.515 -4.520 1.00 90.44 239 ILE A O 1
ATOM 1878 N N . GLY A 1 240 ? -9.588 -13.601 -3.123 1.00 86.75 240 GLY A N 1
ATOM 1879 C CA . GLY A 1 240 ? -10.312 -13.240 -1.915 1.00 86.75 240 GLY A CA 1
ATOM 1880 C C . GLY A 1 240 ? -10.548 -11.735 -1.826 1.00 86.75 240 GLY A C 1
ATOM 1881 O O . GLY A 1 240 ? -9.845 -10.931 -2.433 1.00 86.75 240 GLY A O 1
ATOM 1882 N N . THR A 1 241 ? -11.543 -11.356 -1.033 1.00 87.62 241 THR A N 1
ATOM 1883 C CA . THR A 1 241 ? -11.847 -9.958 -0.716 1.00 87.62 241 THR A CA 1
ATOM 1884 C C . THR A 1 241 ? -11.845 -9.777 0.788 1.00 87.62 241 THR A C 1
ATOM 1886 O O . THR A 1 241 ? -12.317 -10.652 1.515 1.00 87.62 241 THR A O 1
ATOM 1889 N N . ARG A 1 242 ? -11.390 -8.618 1.252 1.00 93.19 242 ARG A N 1
ATOM 1890 C CA . ARG A 1 242 ? -11.430 -8.239 2.665 1.00 93.19 242 ARG A CA 1
ATOM 1891 C C . ARG A 1 242 ? -12.511 -7.174 2.842 1.00 93.19 242 ARG A C 1
ATOM 1893 O O . ARG A 1 242 ? -12.639 -6.314 1.973 1.00 93.19 242 ARG A O 1
ATOM 1900 N N . PRO A 1 243 ? -13.345 -7.259 3.887 1.00 95.38 243 PRO A N 1
ATOM 1901 C CA . PRO A 1 243 ? -14.411 -6.287 4.075 1.00 95.38 243 PRO A CA 1
ATOM 1902 C C . PRO A 1 243 ? -13.848 -4.967 4.618 1.00 95.38 243 PRO A C 1
ATOM 1904 O O . PRO A 1 243 ? -13.017 -4.981 5.528 1.00 95.38 243 PRO A O 1
ATOM 1907 N N . GLY A 1 244 ? -14.357 -3.838 4.117 1.00 95.56 244 GLY A N 1
ATOM 1908 C CA . GLY A 1 244 ? -13.889 -2.501 4.507 1.00 95.56 244 GLY A CA 1
ATOM 1909 C C . GLY A 1 244 ? -13.931 -2.248 6.018 1.00 95.56 244 GLY A C 1
ATOM 1910 O O . GLY A 1 244 ? -12.971 -1.737 6.584 1.00 95.56 244 GLY A O 1
ATOM 1911 N N . TRP A 1 245 ? -14.986 -2.691 6.713 1.00 97.62 245 TRP A N 1
ATOM 1912 C CA . TRP A 1 245 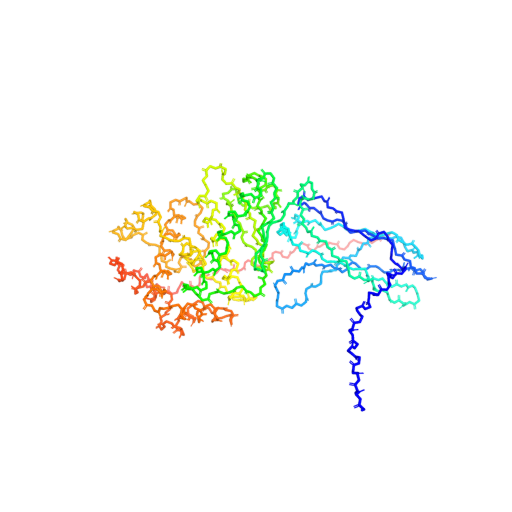? -15.069 -2.552 8.175 1.00 97.62 245 TRP A CA 1
ATOM 1913 C C . TRP A 1 245 ? -13.943 -3.260 8.933 1.00 97.62 245 TRP A C 1
ATOM 1915 O O . TRP A 1 245 ? -13.578 -2.824 10.022 1.00 97.62 245 TRP A O 1
ATOM 1925 N N . LEU A 1 246 ? -13.397 -4.358 8.404 1.00 98.12 246 LEU A N 1
ATOM 1926 C CA . LEU A 1 246 ? -12.313 -5.074 9.073 1.00 98.12 246 LEU A CA 1
ATOM 1927 C C . LEU A 1 246 ? -10.989 -4.347 8.863 1.00 98.12 246 LEU A C 1
ATOM 1929 O O . LEU A 1 246 ? -10.255 -4.158 9.829 1.00 98.12 246 LEU A O 1
ATOM 1933 N N . GLU A 1 247 ? -10.702 -3.934 7.626 1.00 96.69 247 GLU A N 1
ATOM 1934 C CA . GLU A 1 247 ? -9.476 -3.201 7.285 1.00 96.69 247 GLU A CA 1
ATOM 1935 C C . GLU A 1 247 ? -9.400 -1.892 8.076 1.00 96.69 247 GLU A C 1
ATOM 1937 O O . GLU A 1 247 ? -8.474 -1.681 8.860 1.00 96.69 247 GLU A O 1
ATOM 1942 N N . GLU A 1 248 ? -10.445 -1.074 7.974 1.00 96.62 248 GLU A N 1
ATOM 1943 C CA . GLU A 1 248 ? -10.497 0.226 8.636 1.00 96.62 248 GLU A CA 1
ATOM 1944 C C . GLU A 1 248 ? -10.667 0.095 10.149 1.00 96.62 248 GLU A C 1
ATOM 1946 O O . GLU A 1 248 ? -10.087 0.853 10.923 1.00 96.62 248 GLU A O 1
ATOM 1951 N N . GLY A 1 249 ? -11.422 -0.904 10.613 1.00 98.19 249 GLY A N 1
ATOM 1952 C CA . GLY A 1 249 ? -11.576 -1.164 12.040 1.00 98.19 249 GLY A CA 1
ATOM 1953 C C . GLY A 1 249 ? -10.263 -1.571 12.713 1.00 98.19 249 GLY A C 1
ATOM 1954 O O . GLY A 1 249 ? -9.989 -1.105 13.818 1.00 98.19 249 GLY A O 1
ATOM 1955 N N . LEU A 1 250 ? -9.432 -2.394 12.059 1.00 98.50 250 LEU A N 1
ATOM 1956 C CA . LEU A 1 250 ? -8.106 -2.773 12.563 1.00 98.50 250 LEU A CA 1
ATOM 1957 C C . LEU A 1 250 ? -7.138 -1.588 12.570 1.00 98.50 250 LEU A C 1
ATOM 1959 O O . LEU A 1 250 ? -6.401 -1.422 13.548 1.00 98.50 250 LEU A O 1
ATOM 1963 N N . ALA A 1 251 ? -7.160 -0.762 11.522 1.00 97.50 251 ALA A N 1
ATOM 1964 C CA . ALA A 1 251 ? -6.332 0.436 11.433 1.00 97.50 251 ALA A CA 1
ATOM 1965 C C . ALA A 1 251 ? -6.682 1.438 12.545 1.00 97.50 251 ALA A C 1
ATOM 1967 O O . ALA A 1 251 ? -5.818 1.789 13.354 1.00 97.50 251 ALA A O 1
ATOM 1968 N N . MET A 1 252 ? -7.971 1.760 12.703 1.00 97.50 252 MET A N 1
ATOM 1969 C CA . MET A 1 252 ? -8.466 2.606 13.794 1.00 97.50 252 MET A CA 1
ATOM 1970 C C . MET A 1 252 ? -8.170 2.003 15.176 1.00 97.50 252 MET A C 1
ATOM 1972 O O . MET A 1 252 ? -7.834 2.725 16.115 1.00 97.50 252 MET A O 1
ATOM 1976 N N . TYR A 1 253 ? -8.289 0.678 15.340 1.00 98.12 253 TYR A N 1
ATOM 1977 C CA . TYR A 1 253 ? -7.994 0.020 16.619 1.00 98.12 253 TYR A CA 1
ATOM 1978 C C . TYR A 1 253 ? -6.522 0.167 17.018 1.00 98.12 253 TYR A C 1
ATOM 1980 O O . TYR A 1 253 ? -6.210 0.397 18.190 1.00 98.12 253 TYR A O 1
ATOM 1988 N N . SER A 1 254 ? -5.627 0.103 16.033 1.00 97.56 254 SER A N 1
ATOM 1989 C CA . SER A 1 254 ? -4.182 0.213 16.231 1.00 97.56 254 SER A CA 1
ATOM 1990 C C . SER A 1 254 ? -3.732 1.644 16.549 1.00 97.56 254 SER A C 1
ATOM 1992 O O . SER A 1 254 ? -2.786 1.831 17.327 1.00 97.56 254 SER A O 1
ATOM 1994 N N . GLU A 1 255 ? -4.424 2.664 16.027 1.00 95.50 255 GLU A N 1
ATOM 1995 C CA . GLU A 1 255 ? -4.202 4.069 16.404 1.00 95.50 255 GLU A CA 1
ATOM 1996 C C . GLU A 1 255 ? -4.426 4.311 17.905 1.00 95.50 255 GLU A C 1
ATOM 1998 O O . GLU A 1 255 ? -3.648 5.020 18.557 1.00 95.50 255 GLU A O 1
ATOM 2003 N N . GLY A 1 256 ? -5.445 3.672 18.484 1.00 94.62 256 GLY A N 1
ATOM 2004 C CA . GLY A 1 256 ? -5.763 3.746 19.905 1.00 94.62 256 GLY A CA 1
ATOM 2005 C C . GLY A 1 256 ? -7.240 4.017 20.169 1.00 94.62 256 GLY A C 1
ATOM 2006 O O . GLY A 1 256 ? -8.115 3.543 19.458 1.00 94.62 256 GLY A O 1
ATOM 2007 N N . ALA A 1 257 ? -7.548 4.724 21.256 1.00 95.19 257 ALA A N 1
ATOM 2008 C CA . ALA A 1 257 ? -8.930 5.086 21.560 1.00 95.19 257 ALA A CA 1
ATOM 2009 C C . ALA A 1 257 ? -9.448 6.143 20.574 1.00 95.19 257 ALA A C 1
ATOM 2011 O O . ALA A 1 257 ? -8.712 7.071 20.239 1.00 95.19 257 ALA A O 1
ATOM 2012 N N . LEU A 1 258 ? -10.724 6.030 20.188 1.00 94.75 258 LEU A N 1
ATOM 2013 C CA . LEU A 1 258 ? -11.412 7.071 19.426 1.00 94.75 258 LEU A CA 1
ATOM 2014 C C . LEU A 1 258 ? -11.306 8.419 20.139 1.00 94.75 258 LEU A C 1
ATOM 2016 O O . LEU A 1 258 ? -11.391 8.499 21.371 1.00 94.75 258 LEU A O 1
ATOM 2020 N N . ASP A 1 259 ? -11.187 9.490 19.358 1.00 92.81 259 ASP A N 1
ATOM 2021 C CA . ASP A 1 259 ? -11.347 10.825 19.909 1.00 92.81 259 ASP A CA 1
ATOM 2022 C C . ASP A 1 259 ? -12.785 11.049 20.412 1.00 92.81 259 ASP A C 1
ATOM 2024 O O . ASP A 1 259 ? -13.735 10.335 20.071 1.00 92.81 259 ASP A O 1
ATOM 2028 N N . SER A 1 260 ? -12.957 12.074 21.246 1.00 95.88 260 SER A N 1
ATOM 2029 C CA . SER A 1 260 ? -14.249 12.383 21.859 1.00 95.88 260 SER A CA 1
ATOM 2030 C C . SER A 1 260 ? -15.359 12.658 20.838 1.00 95.88 260 SER A C 1
ATOM 2032 O O . SER A 1 260 ? -16.522 12.400 21.133 1.00 95.88 260 SER A O 1
ATOM 2034 N N . SER A 1 261 ? -15.042 13.210 19.665 1.00 94.38 261 SER A N 1
ATOM 2035 C CA . SER A 1 261 ? -16.026 13.507 18.619 1.00 94.38 261 SER A CA 1
ATOM 2036 C C . SER A 1 261 ? -16.537 12.218 17.978 1.00 94.38 261 SER A C 1
ATOM 2038 O O . SER A 1 261 ? -17.748 11.994 17.930 1.00 94.38 261 SER A O 1
ATOM 2040 N N . MET A 1 262 ? -15.621 11.336 17.574 1.00 95.25 262 MET A N 1
ATOM 2041 C CA . MET A 1 262 ? -15.930 10.019 17.012 1.00 95.25 262 MET A CA 1
ATOM 2042 C C . MET A 1 262 ? -16.686 9.140 18.015 1.00 95.25 262 MET A C 1
ATOM 2044 O O . MET A 1 262 ? -17.716 8.553 17.676 1.00 95.25 262 MET A O 1
ATOM 2048 N N . GLN A 1 263 ? -16.254 9.120 19.282 1.00 97.75 263 GLN A N 1
ATOM 2049 C CA . GLN A 1 263 ? -16.956 8.386 20.338 1.00 97.75 263 GLN A CA 1
ATOM 2050 C C . GLN A 1 263 ? -18.381 8.919 20.554 1.00 97.75 263 GLN A C 1
ATOM 2052 O O . GLN A 1 263 ? -19.325 8.137 20.626 1.00 97.75 263 GLN A O 1
ATOM 2057 N N . ASN A 1 264 ? -18.569 10.243 20.610 1.00 97.19 264 ASN A N 1
ATOM 2058 C CA . ASN A 1 264 ? -19.902 10.835 20.755 1.00 97.19 264 ASN A CA 1
ATOM 2059 C C . ASN A 1 264 ? -20.809 10.523 19.553 1.00 97.19 264 ASN A C 1
ATOM 2061 O O . ASN A 1 264 ? -22.002 10.279 19.740 1.00 97.19 264 ASN A O 1
ATOM 2065 N N . MET A 1 265 ? -20.262 10.520 18.334 1.00 96.56 265 MET A N 1
ATOM 2066 C CA . MET A 1 265 ? -20.994 10.170 17.113 1.00 96.56 265 MET A CA 1
ATOM 2067 C C . MET A 1 265 ? -21.463 8.709 17.129 1.00 96.56 265 MET A C 1
ATOM 2069 O O . MET A 1 265 ? -22.618 8.426 16.791 1.00 96.56 265 MET A O 1
ATOM 2073 N N . LEU A 1 266 ? -20.595 7.789 17.559 1.00 97.81 266 LEU A N 1
ATOM 2074 C CA . LEU A 1 266 ? -20.938 6.380 17.740 1.00 97.81 266 LEU A CA 1
ATOM 2075 C C . LEU A 1 266 ? -22.026 6.208 18.811 1.00 97.81 266 LEU A C 1
ATOM 2077 O O . LEU A 1 266 ? -23.061 5.601 18.541 1.00 97.81 266 LEU A O 1
ATOM 2081 N N . ASP A 1 267 ? -21.837 6.804 19.991 1.00 98.19 267 ASP A N 1
ATOM 2082 C CA . ASP A 1 267 ? -22.791 6.745 21.105 1.00 98.19 267 ASP A CA 1
ATOM 2083 C C . ASP A 1 267 ? -24.166 7.296 20.714 1.00 98.19 267 ASP A C 1
ATOM 2085 O O . ASP A 1 267 ? -25.206 6.748 21.091 1.00 98.19 267 ASP A O 1
ATOM 2089 N N . GLN A 1 268 ? -24.191 8.398 19.961 1.00 97.56 268 GLN A N 1
ATOM 2090 C CA . GLN A 1 268 ? -25.427 8.962 19.439 1.00 97.56 268 GLN A CA 1
ATOM 2091 C C . GLN A 1 268 ? -26.105 7.981 18.483 1.00 97.56 268 GLN A C 1
ATOM 2093 O O . GLN A 1 268 ? -27.297 7.732 18.641 1.00 97.56 268 GLN A O 1
ATOM 2098 N N . SER A 1 269 ? -25.349 7.388 17.557 1.00 96.75 269 SER A N 1
ATOM 2099 C CA . SER A 1 269 ? -25.888 6.460 16.558 1.00 96.75 269 SER A CA 1
ATOM 2100 C C . SER A 1 269 ? -26.434 5.171 17.173 1.00 96.75 269 SER A C 1
ATOM 2102 O O . SER A 1 269 ? -27.451 4.659 16.705 1.00 96.75 269 SER A O 1
ATOM 2104 N N . ILE A 1 270 ? -25.823 4.695 18.265 1.00 97.50 270 ILE A N 1
ATOM 2105 C CA . ILE A 1 270 ? -26.347 3.605 19.103 1.00 97.50 270 ILE A CA 1
ATOM 2106 C C . ILE A 1 270 ? -27.709 3.998 19.696 1.00 97.50 270 ILE A C 1
ATOM 2108 O O . ILE A 1 270 ? -28.671 3.238 19.602 1.00 97.50 270 ILE A O 1
ATOM 2112 N N . ARG A 1 271 ? -27.820 5.198 20.287 1.00 97.31 271 ARG A N 1
ATOM 2113 C CA . ARG A 1 271 ? -29.056 5.669 20.947 1.00 97.31 271 ARG A CA 1
ATOM 2114 C C . ARG A 1 271 ? -30.198 5.946 19.974 1.00 97.31 271 ARG A C 1
ATOM 2116 O O . ARG A 1 271 ? -31.356 5.810 20.361 1.00 97.31 271 ARG A O 1
ATOM 2123 N N . THR A 1 272 ? -29.891 6.396 18.759 1.00 95.94 272 THR A N 1
ATOM 2124 C CA . THR A 1 272 ? -30.891 6.796 17.758 1.00 95.94 272 THR A CA 1
ATOM 2125 C C . THR A 1 272 ? -31.206 5.714 16.731 1.00 95.94 272 THR A C 1
ATOM 2127 O O . THR A 1 272 ? -31.951 5.999 15.799 1.00 95.94 272 THR A O 1
ATOM 2130 N N . ASP A 1 273 ? -30.657 4.506 16.895 1.00 94.69 273 ASP A N 1
ATOM 2131 C CA . ASP A 1 273 ? -30.802 3.385 15.956 1.00 94.69 273 ASP A CA 1
ATOM 2132 C C . ASP A 1 273 ? -30.461 3.779 14.507 1.00 94.69 273 ASP A C 1
ATOM 2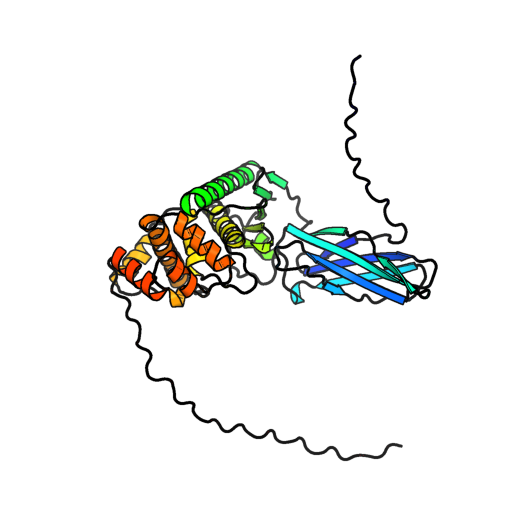134 O O . ASP A 1 273 ? -31.208 3.550 13.558 1.00 94.69 273 ASP A O 1
ATOM 2138 N N . SER A 1 274 ? -29.317 4.450 14.347 1.00 94.56 274 SER A N 1
ATOM 2139 C CA . SER A 1 274 ? -28.814 4.924 13.050 1.00 94.56 274 SER A CA 1
ATOM 2140 C C . SER A 1 274 ? -27.459 4.320 12.680 1.00 94.56 274 SER A C 1
ATOM 2142 O O . SER A 1 274 ? -26.740 4.874 11.849 1.00 94.56 274 SER A O 1
ATOM 2144 N N . LEU A 1 275 ? -27.103 3.201 13.314 1.00 95.56 275 LEU A N 1
ATOM 2145 C CA . LEU A 1 275 ? -25.921 2.408 12.984 1.00 95.56 275 LEU A CA 1
ATOM 2146 C C . LEU A 1 275 ? -26.039 1.799 11.585 1.00 95.56 275 LEU A C 1
ATOM 2148 O O . LEU A 1 275 ? -27.121 1.400 11.148 1.00 95.56 275 LEU A O 1
ATOM 2152 N N . ILE A 1 276 ? -24.905 1.677 10.906 1.00 94.38 276 ILE A N 1
ATOM 2153 C CA . ILE A 1 276 ? -24.812 1.097 9.567 1.00 94.38 276 ILE A CA 1
ATOM 2154 C C . ILE A 1 276 ? -24.772 -0.433 9.713 1.00 94.38 276 ILE A C 1
ATOM 2156 O O . ILE A 1 276 ? -24.229 -0.944 10.684 1.00 94.38 276 ILE A O 1
ATOM 2160 N N . THR A 1 277 ? -25.360 -1.203 8.798 1.00 94.50 277 THR A N 1
ATOM 2161 C CA . THR A 1 277 ? -25.202 -2.672 8.859 1.00 94.50 277 THR A CA 1
ATOM 2162 C C . THR A 1 277 ? -23.777 -3.071 8.479 1.00 94.50 277 THR A C 1
ATOM 2164 O O . THR A 1 277 ? -23.194 -2.454 7.582 1.00 94.50 277 THR A O 1
ATOM 2167 N N . LEU A 1 278 ? -23.225 -4.126 9.082 1.00 94.94 278 LEU A N 1
ATOM 2168 C CA . LEU A 1 278 ? -21.891 -4.613 8.705 1.00 94.94 278 LEU A CA 1
ATOM 2169 C C . LEU A 1 278 ? -21.812 -5.018 7.231 1.00 94.94 278 LEU A C 1
ATOM 2171 O O . LEU A 1 278 ? -20.821 -4.730 6.565 1.00 94.94 278 LEU A O 1
ATOM 2175 N N . ARG A 1 279 ? -22.893 -5.575 6.669 1.00 93.56 279 ARG A N 1
ATOM 2176 C CA . ARG A 1 279 ? -22.967 -5.872 5.230 1.00 93.56 279 ARG A CA 1
ATOM 2177 C C . ARG A 1 279 ? -22.811 -4.624 4.361 1.00 93.56 279 ARG A C 1
ATOM 2179 O O . ARG A 1 279 ? -22.188 -4.698 3.307 1.00 93.56 279 ARG A O 1
ATOM 2186 N N . SER A 1 280 ? -23.348 -3.479 4.786 1.00 92.88 280 SER A N 1
ATOM 2187 C CA . SER A 1 280 ? -23.145 -2.202 4.088 1.00 92.88 280 SER A CA 1
ATOM 2188 C C . SER A 1 280 ? -21.720 -1.666 4.241 1.00 92.88 280 SER A C 1
ATOM 2190 O O . SER A 1 280 ? -21.233 -1.016 3.323 1.00 92.88 280 SER A O 1
ATOM 2192 N N . LEU A 1 281 ? -21.045 -1.970 5.353 1.00 94.62 281 LEU A N 1
ATOM 2193 C CA . LEU A 1 281 ? -19.647 -1.598 5.591 1.00 94.62 281 LEU A CA 1
ATOM 2194 C C . LEU A 1 281 ? -18.630 -2.581 4.978 1.00 94.62 281 LEU A C 1
ATOM 2196 O O . LEU A 1 281 ? -17.429 -2.394 5.141 1.00 94.62 281 LEU A O 1
ATOM 2200 N N . ASN A 1 282 ? -19.071 -3.630 4.271 1.00 92.62 282 ASN A N 1
ATOM 2201 C CA . ASN A 1 282 ? -18.154 -4.500 3.525 1.00 92.62 282 ASN A CA 1
ATOM 2202 C C . ASN A 1 282 ? -17.509 -3.776 2.331 1.00 92.62 282 ASN A C 1
ATOM 2204 O O . ASN A 1 282 ? -16.412 -4.153 1.929 1.00 92.62 282 ASN A O 1
ATOM 2208 N N . GLY A 1 283 ? -18.198 -2.791 1.744 1.00 87.50 283 GLY A N 1
ATOM 2209 C CA . GLY A 1 283 ? -17.696 -1.991 0.625 1.00 87.50 283 GLY A CA 1
ATOM 2210 C C . GLY A 1 283 ? -16.973 -0.717 1.068 1.00 87.50 283 GLY A C 1
ATOM 2211 O O . GLY A 1 283 ? -16.746 -0.495 2.254 1.00 87.50 283 GLY A O 1
ATOM 2212 N N . GLY A 1 284 ? -16.650 0.143 0.098 1.00 80.31 284 GLY A N 1
ATOM 2213 C CA . GLY A 1 284 ? -16.027 1.441 0.363 1.00 80.31 284 GLY A CA 1
ATOM 2214 C C . GLY A 1 284 ? -16.918 2.369 1.192 1.00 80.31 284 GLY A C 1
ATOM 2215 O O . GLY A 1 284 ? -18.149 2.351 1.077 1.00 80.31 284 GLY A O 1
ATOM 2216 N N . PHE A 1 285 ? -16.287 3.189 2.030 1.00 86.94 285 PHE A N 1
ATOM 2217 C CA . PHE A 1 285 ? -16.992 4.150 2.870 1.00 86.94 285 PHE A CA 1
ATOM 2218 C C . PHE A 1 285 ? -17.496 5.351 2.062 1.00 86.94 285 PHE A C 1
ATOM 2220 O O . PHE A 1 285 ? -17.036 5.660 0.966 1.00 86.94 285 PHE A O 1
ATOM 2227 N N . SER A 1 286 ? -18.510 6.021 2.607 1.00 82.62 286 SER A N 1
ATOM 2228 C CA . SER A 1 286 ? -19.144 7.180 1.976 1.00 82.62 286 SER A CA 1
ATOM 2229 C C . SER A 1 286 ? -18.198 8.382 1.924 1.00 82.62 286 SER A C 1
ATOM 2231 O O . SER A 1 286 ? -17.643 8.745 2.949 1.00 82.62 286 SER A O 1
ATOM 2233 N N . GLU A 1 287 ? -18.161 9.110 0.805 1.00 79.31 287 GLU A N 1
ATOM 2234 C CA . GLU A 1 287 ? -17.420 10.384 0.685 1.00 79.31 287 GLU A CA 1
ATOM 2235 C C . GLU A 1 287 ? -17.994 11.520 1.555 1.00 79.31 287 GLU A C 1
ATOM 2237 O O . GLU A 1 287 ? -17.343 12.536 1.787 1.00 79.31 287 GLU A O 1
ATOM 2242 N N . LEU A 1 288 ? -19.236 11.383 2.040 1.00 82.69 288 LEU A N 1
ATOM 2243 C CA . LEU A 1 288 ? -19.817 12.334 2.992 1.00 82.69 288 LEU A CA 1
ATOM 2244 C C . LEU A 1 288 ? -19.125 12.212 4.364 1.00 82.69 288 LEU A C 1
ATOM 2246 O O . LEU A 1 288 ? -19.265 11.152 4.984 1.00 82.69 288 LEU A O 1
ATOM 2250 N N . PRO A 1 289 ? -18.490 13.282 4.891 1.00 83.31 289 PRO A N 1
ATOM 2251 C CA . PRO A 1 289 ? -17.635 13.204 6.080 1.00 83.31 289 PRO A CA 1
ATOM 2252 C C . PRO A 1 289 ? -18.296 12.576 7.310 1.00 83.31 289 PRO A C 1
ATOM 2254 O O . PRO A 1 289 ? -17.721 11.689 7.929 1.00 83.31 289 PRO A O 1
ATOM 2257 N N . ASP A 1 290 ? -19.531 12.963 7.642 1.00 84.69 290 ASP A N 1
ATOM 2258 C CA . ASP A 1 290 ? -20.221 12.424 8.825 1.00 84.69 290 ASP A CA 1
ATOM 2259 C C . ASP A 1 290 ? -20.493 10.918 8.705 1.00 84.69 290 ASP A C 1
ATOM 2261 O O . ASP A 1 290 ? -20.400 10.177 9.682 1.00 84.69 290 ASP A O 1
ATOM 2265 N N . LYS A 1 291 ? -20.800 10.439 7.492 1.00 87.25 291 LYS A N 1
ATOM 2266 C CA . LYS A 1 291 ? -21.009 9.008 7.246 1.00 87.25 291 LYS A CA 1
ATOM 2267 C C . LYS A 1 291 ? -19.691 8.242 7.221 1.00 87.25 291 LYS A C 1
ATOM 2269 O O . LYS A 1 291 ? -19.667 7.107 7.693 1.00 87.25 291 LYS A O 1
ATOM 2274 N N . ALA A 1 292 ? -18.622 8.843 6.698 1.00 88.62 292 ALA A N 1
ATOM 2275 C CA . ALA A 1 292 ? -17.278 8.278 6.761 1.00 88.62 292 ALA A CA 1
ATOM 2276 C C . ALA A 1 292 ? -16.852 8.098 8.222 1.00 88.62 292 ALA A C 1
ATOM 2278 O O . ALA A 1 292 ? -16.577 6.982 8.651 1.00 88.62 292 ALA A O 1
ATOM 2279 N N . ASN A 1 293 ? -16.922 9.168 9.017 1.00 90.62 293 ASN A N 1
ATOM 2280 C CA . ASN A 1 293 ? -16.547 9.160 10.430 1.00 90.62 293 ASN A CA 1
ATOM 2281 C C . ASN A 1 293 ? -17.340 8.127 11.237 1.00 90.62 293 ASN A C 1
ATOM 2283 O O . ASN A 1 293 ? -16.760 7.419 12.062 1.00 90.62 293 ASN A O 1
ATOM 2287 N N . LEU A 1 294 ? -18.647 7.986 10.980 1.00 95.81 294 LEU A N 1
ATOM 2288 C CA . LEU A 1 294 ? -19.446 6.932 11.605 1.00 95.81 294 LEU A CA 1
ATOM 2289 C C . LEU A 1 294 ? -18.981 5.537 11.168 1.00 95.81 294 LEU A C 1
ATOM 2291 O O . LEU A 1 294 ? -18.878 4.652 12.012 1.00 95.81 294 LEU A O 1
ATOM 2295 N N . SER A 1 295 ? -18.667 5.345 9.885 1.00 96.44 295 SER A N 1
ATOM 2296 C CA . SER A 1 295 ? -18.167 4.068 9.358 1.00 96.44 295 SER A CA 1
ATOM 2297 C C . SER A 1 295 ? -16.856 3.661 10.040 1.00 96.44 295 SER A C 1
ATOM 2299 O O . SER A 1 295 ? -16.765 2.540 10.538 1.00 96.44 295 SER A O 1
ATOM 2301 N N . TYR A 1 296 ? -15.896 4.583 10.180 1.00 96.12 296 TYR A N 1
ATOM 2302 C CA . TYR A 1 296 ? -14.651 4.366 10.929 1.00 96.12 296 TYR A CA 1
ATOM 2303 C C . TYR A 1 296 ? -14.906 4.065 12.412 1.00 96.12 296 TYR A C 1
ATOM 2305 O O . TYR A 1 296 ? -14.430 3.060 12.939 1.00 96.12 296 TYR A O 1
ATOM 2313 N N . SER A 1 297 ? -15.710 4.894 13.087 1.00 97.75 297 SER A N 1
ATOM 2314 C CA . SER A 1 297 ? -15.995 4.751 14.526 1.00 97.75 297 SER A CA 1
ATOM 2315 C C . SER A 1 297 ? -16.708 3.435 14.848 1.00 97.75 297 SER A C 1
ATOM 2317 O O . SER A 1 297 ? -16.411 2.775 15.845 1.00 97.75 297 SER A O 1
ATOM 2319 N N . GLN A 1 298 ? -17.654 3.037 13.998 1.00 98.44 298 GLN A N 1
ATOM 2320 C CA . GLN A 1 298 ? -18.384 1.787 14.149 1.00 98.44 298 GLN A CA 1
ATOM 2321 C C . GLN A 1 298 ? -17.481 0.581 13.871 1.00 98.44 298 GLN A C 1
ATOM 2323 O O . GLN A 1 298 ? -17.470 -0.360 14.662 1.00 98.44 298 GLN A O 1
ATOM 2328 N N . SER A 1 299 ? -16.687 0.631 12.801 1.00 98.50 299 SER A N 1
ATOM 2329 C CA . SER A 1 299 ? -15.728 -0.423 12.448 1.00 98.50 299 SER A CA 1
ATOM 2330 C C . SER A 1 299 ? -14.702 -0.651 13.560 1.00 98.50 299 SER A C 1
ATOM 2332 O O . SER A 1 299 ? -14.476 -1.792 13.964 1.00 98.50 299 SER A O 1
ATOM 2334 N N . TYR A 1 300 ? -14.175 0.432 14.147 1.00 98.69 300 TYR A N 1
ATOM 2335 C CA . TYR A 1 300 ? -13.355 0.384 15.359 1.00 98.69 300 TYR A CA 1
ATOM 2336 C C . TYR A 1 300 ? -14.053 -0.379 16.489 1.00 98.69 300 TYR A C 1
ATOM 2338 O O . TYR A 1 300 ? -13.468 -1.275 17.093 1.00 98.69 300 TYR A O 1
ATOM 2346 N N . SER A 1 301 ? -15.312 -0.036 16.785 1.00 98.75 301 SER A N 1
ATOM 2347 C CA . SER A 1 301 ? -16.063 -0.647 17.886 1.00 98.75 301 SER A CA 1
ATOM 2348 C C . SER A 1 301 ? -16.284 -2.146 17.679 1.00 98.75 301 SER A C 1
ATOM 2350 O O . SER A 1 301 ? -16.155 -2.918 18.630 1.00 98.75 301 SER A O 1
ATOM 2352 N N . VAL A 1 302 ? -16.569 -2.559 16.444 1.00 98.75 302 VAL A N 1
ATOM 2353 C CA . VAL A 1 302 ? -16.780 -3.963 16.067 1.00 98.75 302 VAL A CA 1
ATOM 2354 C C . VAL A 1 302 ? -15.479 -4.751 16.190 1.00 98.75 302 VAL A C 1
ATOM 2356 O O . VAL A 1 302 ? -15.445 -5.775 16.870 1.00 98.75 302 VAL A O 1
ATOM 2359 N N . VAL A 1 303 ? -14.384 -4.259 15.605 1.00 98.69 303 VAL A N 1
ATOM 2360 C CA . VAL A 1 303 ? -13.071 -4.920 15.681 1.00 98.69 303 VAL A CA 1
ATOM 2361 C C . VAL A 1 303 ? -12.569 -4.991 17.121 1.00 98.69 303 VAL A C 1
ATOM 2363 O O . VAL A 1 303 ? -12.122 -6.051 17.566 1.00 98.69 303 VAL A O 1
ATOM 2366 N N . LYS A 1 304 ? -12.721 -3.906 17.886 1.00 98.62 304 LYS A N 1
ATOM 2367 C CA . LYS A 1 304 ? -12.434 -3.888 19.322 1.00 98.62 304 LYS A CA 1
ATOM 2368 C C . LYS A 1 304 ? -13.210 -4.977 20.057 1.00 98.62 304 LYS A C 1
ATOM 2370 O O . LYS A 1 304 ? -12.614 -5.735 20.815 1.00 98.62 304 LYS A O 1
ATOM 2375 N N . PHE A 1 305 ? -14.517 -5.089 19.819 1.00 98.69 305 PHE A N 1
ATOM 2376 C CA . PHE A 1 305 ? -15.343 -6.137 20.416 1.00 98.69 305 PHE A CA 1
ATOM 2377 C C . PHE A 1 305 ? -14.845 -7.539 20.041 1.00 98.69 305 PHE A C 1
ATOM 2379 O O . PHE A 1 305 ? -14.715 -8.391 20.922 1.00 98.69 305 PHE A O 1
ATOM 2386 N N . MET A 1 306 ? -14.509 -7.770 18.768 1.00 98.69 306 MET A N 1
ATOM 2387 C CA . MET A 1 306 ? -13.983 -9.054 18.298 1.00 98.69 306 MET A CA 1
ATOM 2388 C C . MET A 1 306 ? -12.672 -9.435 18.997 1.00 98.69 306 MET A C 1
ATOM 2390 O O . MET A 1 306 ? -12.516 -10.581 19.417 1.00 98.69 306 MET A O 1
ATOM 2394 N N . ILE A 1 307 ? -11.742 -8.490 19.143 1.00 98.31 307 ILE A N 1
ATOM 2395 C CA . ILE A 1 307 ? -10.429 -8.731 19.753 1.00 98.31 307 ILE A CA 1
ATOM 2396 C C . ILE A 1 307 ? -10.543 -8.867 21.274 1.00 98.31 307 ILE A C 1
ATOM 2398 O O . ILE A 1 307 ? -10.016 -9.821 21.845 1.00 98.31 307 ILE A O 1
ATOM 2402 N N . GLU A 1 308 ? -11.238 -7.951 21.946 1.00 97.56 308 GLU A N 1
ATOM 2403 C CA . GLU A 1 308 ? -11.276 -7.900 23.413 1.00 97.56 308 GLU A CA 1
ATOM 2404 C C . GLU A 1 308 ? -12.173 -8.986 24.020 1.00 97.56 308 GLU A C 1
ATOM 2406 O O . GLU A 1 308 ? -11.890 -9.470 25.116 1.00 97.56 308 GLU A O 1
ATOM 2411 N N . THR A 1 309 ? -13.218 -9.417 23.306 1.00 98.31 309 THR A N 1
ATOM 2412 C CA . THR A 1 309 ? -14.139 -10.460 23.790 1.00 98.31 309 THR A CA 1
ATOM 2413 C C . THR A 1 309 ? -13.628 -11.864 23.485 1.00 98.31 309 THR A C 1
ATOM 2415 O O . THR A 1 309 ? -13.741 -12.761 24.321 1.00 98.31 309 THR A O 1
ATOM 2418 N N . TYR A 1 310 ? -13.072 -12.077 22.289 1.00 97.75 310 TYR A N 1
ATOM 2419 C CA . TYR A 1 310 ? -12.726 -13.417 21.803 1.00 97.75 310 TYR A CA 1
ATOM 2420 C C . TYR A 1 310 ? -11.219 -13.686 21.741 1.00 97.75 310 TYR A C 1
ATOM 2422 O O . TYR A 1 310 ? -10.809 -14.837 21.579 1.00 97.75 310 TYR A O 1
ATOM 2430 N N . GLY A 1 311 ? -10.399 -12.653 21.924 1.00 96.75 311 GLY A N 1
ATOM 2431 C CA . GLY A 1 311 ? -8.949 -12.738 21.965 1.00 96.75 311 GLY A CA 1
ATOM 2432 C C . GLY A 1 311 ? -8.282 -12.580 20.600 1.00 96.75 311 GLY A C 1
ATOM 2433 O O . GLY A 1 311 ? -8.829 -12.914 19.549 1.00 96.75 311 GLY A O 1
ATOM 2434 N N . GLN A 1 312 ? -7.030 -12.130 20.654 1.00 96.25 312 GLN A N 1
ATOM 2435 C CA . GLN A 1 312 ? -6.154 -11.911 19.505 1.00 96.25 312 GLN A CA 1
ATOM 2436 C C . GLN A 1 312 ? -6.070 -13.111 18.547 1.00 96.25 312 GLN A C 1
ATOM 2438 O O . GLN A 1 312 ? -6.084 -12.924 17.333 1.00 96.25 312 GLN A O 1
ATOM 2443 N N . GLN A 1 313 ? -5.960 -14.339 19.071 1.00 97.38 313 GLN A N 1
ATOM 2444 C CA . GLN A 1 313 ? -5.728 -15.525 18.236 1.00 97.38 313 GLN A CA 1
ATOM 2445 C C . GLN A 1 313 ? -6.827 -15.705 17.184 1.00 97.38 313 GLN A C 1
ATOM 2447 O O . GLN A 1 313 ? -6.522 -15.987 16.033 1.00 97.38 313 GLN A O 1
ATOM 2452 N N . LYS A 1 314 ? -8.091 -15.452 17.545 1.00 98.06 314 LYS A N 1
ATOM 2453 C CA . LYS A 1 314 ? -9.205 -15.540 16.595 1.00 98.06 314 LYS A CA 1
ATOM 2454 C C . LYS A 1 314 ? -9.128 -14.476 15.500 1.00 98.06 314 LYS A C 1
ATOM 2456 O O . LYS A 1 314 ? -9.502 -14.757 14.369 1.00 98.06 314 LYS A O 1
ATOM 2461 N N . MET A 1 315 ? -8.593 -13.290 15.789 1.00 98.19 315 MET A N 1
ATOM 2462 C CA . MET A 1 315 ? -8.358 -12.289 14.744 1.00 98.19 315 MET A CA 1
ATOM 2463 C C . MET A 1 315 ? -7.285 -12.769 13.755 1.00 98.19 315 MET A C 1
ATOM 2465 O O . MET A 1 315 ? -7.466 -12.668 12.545 1.00 98.19 315 MET A O 1
ATOM 2469 N N . SER A 1 316 ? -6.203 -13.368 14.259 1.00 96.81 316 SER A N 1
ATOM 2470 C CA . SER A 1 316 ? -5.168 -13.975 13.413 1.00 96.81 316 SER A CA 1
ATOM 2471 C C . SER A 1 316 ? -5.724 -15.121 12.554 1.00 96.81 316 SER A C 1
ATOM 2473 O O . SER A 1 316 ? -5.461 -15.171 11.352 1.00 96.81 316 SER A O 1
ATOM 2475 N N 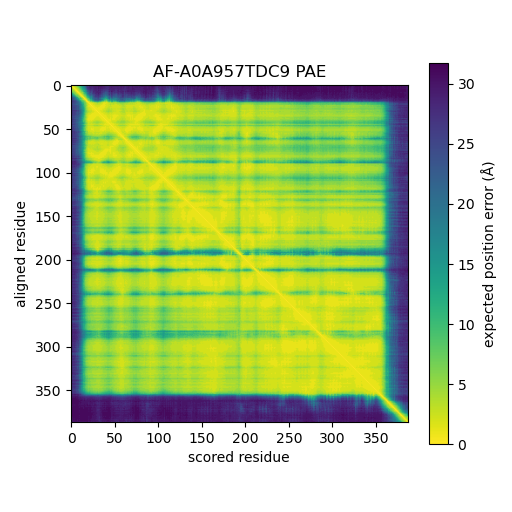. ASP A 1 317 ? -6.555 -15.990 13.138 1.00 97.94 317 ASP A N 1
ATOM 2476 C CA . ASP A 1 317 ? -7.199 -17.101 12.428 1.00 97.94 317 ASP A CA 1
ATOM 2477 C C . ASP A 1 317 ? -8.176 -16.598 11.345 1.00 97.94 317 ASP A C 1
ATOM 2479 O O . ASP A 1 317 ? -8.237 -17.171 10.257 1.00 97.94 317 ASP A O 1
ATOM 2483 N N . LEU A 1 318 ? -8.891 -15.492 11.593 1.00 98.25 318 LEU A N 1
ATOM 2484 C CA . LEU A 1 318 ? -9.753 -14.839 10.600 1.00 98.25 318 LEU A CA 1
ATOM 2485 C C . LEU A 1 318 ? -8.951 -14.314 9.405 1.00 98.25 318 LEU A C 1
ATOM 2487 O O . LEU A 1 318 ? -9.318 -14.577 8.261 1.00 98.25 318 LEU A O 1
ATOM 2491 N N . LEU A 1 319 ? -7.841 -13.611 9.647 1.00 97.50 319 LEU A N 1
ATOM 2492 C CA . LEU A 1 319 ? -6.974 -13.124 8.569 1.00 97.50 319 LEU A CA 1
ATOM 2493 C C . LEU A 1 319 ? -6.384 -14.286 7.754 1.00 97.50 319 LEU A C 1
ATOM 2495 O O . LEU A 1 319 ? -6.329 -14.209 6.527 1.00 97.50 319 LEU A O 1
ATOM 2499 N N . ALA A 1 320 ? -6.021 -15.393 8.410 1.00 96.62 320 ALA A N 1
ATOM 2500 C CA . ALA A 1 320 ? -5.557 -16.602 7.733 1.00 96.62 320 ALA A CA 1
ATOM 2501 C C . ALA A 1 320 ? -6.656 -17.265 6.881 1.00 96.62 320 ALA A C 1
ATOM 2503 O O . ALA A 1 320 ? -6.378 -17.700 5.766 1.00 96.62 320 ALA A O 1
ATOM 2504 N N . ALA A 1 321 ? -7.903 -17.305 7.357 1.00 97.81 321 ALA A N 1
ATOM 2505 C CA . ALA A 1 321 ? -9.036 -17.811 6.583 1.00 97.81 321 ALA A CA 1
ATOM 2506 C C . ALA A 1 321 ? -9.304 -16.961 5.324 1.00 97.81 321 ALA A C 1
ATOM 2508 O O . ALA A 1 321 ? -9.530 -17.514 4.245 1.00 97.81 321 ALA A O 1
ATOM 2509 N N . LEU A 1 322 ? -9.200 -15.631 5.435 1.00 96.94 322 LEU A N 1
ATOM 2510 C CA . LEU A 1 322 ? -9.311 -14.709 4.297 1.00 96.94 322 LEU A CA 1
ATOM 2511 C C . LEU A 1 322 ? -8.155 -14.880 3.299 1.00 96.94 322 LEU A C 1
ATOM 2513 O O . LEU A 1 322 ? -8.381 -14.875 2.087 1.00 96.94 322 LEU A O 1
ATOM 2517 N N . ARG A 1 323 ? -6.929 -15.103 3.793 1.00 95.31 323 ARG A N 1
ATOM 2518 C CA . ARG A 1 323 ? -5.759 -15.444 2.963 1.00 95.31 323 ARG A CA 1
ATOM 2519 C C . ARG A 1 323 ? -6.017 -16.683 2.102 1.00 95.31 323 ARG A C 1
ATOM 2521 O O . ARG A 1 323 ? -5.661 -16.710 0.926 1.00 95.31 323 ARG A O 1
ATOM 2528 N N . ASP A 1 324 ? -6.712 -17.672 2.659 1.00 95.56 324 ASP A N 1
ATOM 2529 C CA . ASP A 1 324 ? -7.118 -18.900 1.964 1.00 95.56 324 ASP A CA 1
ATOM 2530 C C . ASP A 1 324 ? -8.317 -18.690 1.008 1.00 95.56 324 ASP A C 1
ATOM 2532 O O . ASP A 1 324 ? -8.924 -19.656 0.544 1.00 95.56 324 ASP A O 1
ATOM 2536 N N . ALA A 1 325 ? -8.644 -17.432 0.682 1.00 95.06 325 ALA A N 1
ATOM 2537 C CA . ALA A 1 325 ? -9.701 -17.011 -0.237 1.00 95.06 325 ALA A CA 1
ATOM 2538 C C . ALA A 1 325 ? -11.132 -17.378 0.188 1.00 95.06 325 ALA A C 1
ATOM 2540 O O . ALA A 1 325 ? -12.039 -17.377 -0.649 1.00 95.06 325 ALA A O 1
ATOM 2541 N N . LYS A 1 326 ? -11.362 -17.678 1.470 1.00 96.06 326 LYS A N 1
ATOM 2542 C CA . LYS A 1 326 ? -12.722 -17.856 1.992 1.00 96.06 326 LYS A CA 1
ATOM 2543 C C . LYS A 1 326 ? -13.445 -16.512 2.002 1.00 96.06 326 LYS A C 1
ATOM 2545 O O . LYS A 1 326 ? -12.835 -15.465 2.227 1.00 96.06 326 LYS A O 1
ATOM 2550 N N . SER A 1 327 ? -14.757 -16.531 1.783 1.00 96.00 327 SER A N 1
ATOM 2551 C CA . SER A 1 327 ? -15.570 -15.326 1.963 1.00 96.00 327 SER A CA 1
ATOM 2552 C C . SER A 1 327 ? -15.568 -14.880 3.430 1.00 96.00 327 SER A C 1
ATOM 2554 O O . SER A 1 327 ? -15.262 -15.663 4.336 1.00 96.00 327 SER A O 1
ATOM 2556 N N . ILE A 1 328 ? -15.938 -13.622 3.688 1.00 96.38 328 ILE A N 1
ATOM 2557 C CA . ILE A 1 328 ? -16.031 -13.120 5.064 1.00 96.38 328 ILE A CA 1
ATOM 2558 C C . ILE A 1 328 ? -17.033 -13.922 5.906 1.00 96.38 328 ILE A C 1
ATOM 2560 O O . ILE A 1 328 ? -16.723 -14.258 7.044 1.00 96.38 328 ILE A O 1
ATOM 2564 N N . ASP A 1 329 ? -18.187 -14.296 5.341 1.00 97.44 329 ASP A N 1
ATOM 2565 C CA . ASP A 1 329 ? -19.200 -15.083 6.053 1.00 97.44 329 ASP A CA 1
ATOM 2566 C C . ASP A 1 329 ? -18.668 -16.481 6.402 1.00 97.44 329 ASP A C 1
ATOM 2568 O O . ASP A 1 329 ? -18.790 -16.907 7.546 1.00 97.44 329 ASP A O 1
ATOM 2572 N N . GLU A 1 330 ? -18.006 -17.171 5.466 1.00 97.88 330 GLU A N 1
ATOM 2573 C CA . GLU A 1 330 ? -17.379 -18.474 5.741 1.00 97.88 330 GLU A CA 1
ATOM 2574 C C . GLU A 1 330 ? -16.282 -18.370 6.806 1.00 97.88 330 GLU A C 1
ATOM 2576 O O . GLU A 1 330 ? -16.206 -19.207 7.705 1.00 97.88 330 GLU A O 1
ATOM 2581 N N . SER A 1 331 ? -15.457 -17.324 6.731 1.00 98.12 331 SER A N 1
ATOM 2582 C CA . SER A 1 331 ? -14.342 -17.111 7.655 1.00 98.12 331 SER A CA 1
ATOM 2583 C C . SER A 1 331 ? -14.822 -16.790 9.074 1.00 98.12 331 SER A C 1
ATOM 2585 O O . SER A 1 331 ? -14.316 -17.357 10.043 1.00 98.12 331 SER A O 1
ATOM 2587 N N . LEU A 1 332 ? -15.830 -15.922 9.217 1.00 98.50 332 LEU A N 1
ATOM 2588 C CA . LEU A 1 332 ? -16.448 -15.627 10.512 1.00 98.50 332 LEU A CA 1
ATOM 2589 C C . LEU A 1 332 ? -17.140 -16.868 11.086 1.00 98.50 332 LEU A C 1
ATOM 2591 O O . LEU A 1 332 ? -16.980 -17.166 12.273 1.00 98.50 332 LEU A O 1
ATOM 2595 N N . LEU A 1 333 ? -17.850 -17.635 10.255 1.00 98.38 333 LEU A N 1
ATOM 2596 C CA . LEU A 1 333 ? -18.566 -18.821 10.713 1.00 98.38 333 LEU A CA 1
ATOM 2597 C C . LEU A 1 333 ? -17.595 -19.894 11.225 1.00 98.38 333 LEU A C 1
ATOM 2599 O O . LEU A 1 333 ? -17.852 -20.517 12.253 1.00 98.38 333 LEU A O 1
ATOM 2603 N N . GLU A 1 334 ? -16.458 -20.070 10.552 1.00 98.25 334 GLU A N 1
ATOM 2604 C CA . GLU A 1 334 ? -15.401 -20.999 10.954 1.00 98.25 334 GLU A CA 1
ATOM 2605 C C . GLU A 1 334 ? -14.710 -20.591 12.261 1.00 98.25 334 GLU A C 1
ATOM 2607 O O . GLU A 1 334 ? -14.492 -21.429 13.137 1.00 98.25 334 GLU A O 1
ATOM 2612 N N . VAL A 1 335 ? -14.368 -19.309 12.407 1.00 98.44 335 VAL A N 1
ATOM 2613 C CA . VAL A 1 335 ? -13.498 -18.834 13.495 1.00 98.44 335 VAL A CA 1
ATOM 2614 C C . VAL A 1 335 ? -14.293 -18.369 14.717 1.00 98.44 335 VAL A C 1
ATOM 2616 O O . VAL A 1 335 ? -13.913 -18.616 15.869 1.00 98.44 335 VAL A O 1
ATOM 2619 N N . TYR A 1 336 ? -15.414 -17.690 14.495 1.00 98.25 336 TYR A N 1
ATOM 2620 C CA . TYR A 1 336 ? -16.237 -17.077 15.535 1.00 98.25 336 TYR A CA 1
ATOM 2621 C C . TYR A 1 336 ? -17.557 -17.812 15.785 1.00 98.25 336 TYR A C 1
ATOM 2623 O O . TYR A 1 336 ? -18.072 -17.732 16.901 1.00 98.25 336 TYR A O 1
ATOM 2631 N N . GLY A 1 337 ? -18.045 -18.598 14.820 1.00 98.12 337 GLY A N 1
ATOM 2632 C CA . GLY A 1 337 ? -19.285 -19.373 14.946 1.00 98.12 337 GLY A CA 1
ATOM 2633 C C . GLY A 1 337 ? -20.548 -18.621 14.520 1.00 98.12 337 GLY A C 1
ATOM 2634 O O . GLY A 1 337 ? -21.650 -19.096 14.786 1.00 98.12 337 GLY A O 1
ATOM 2635 N N . PHE A 1 338 ? -20.400 -17.468 13.869 1.00 97.25 338 PHE A N 1
ATOM 2636 C CA . PHE A 1 338 ? -21.482 -16.656 13.311 1.00 97.25 338 PHE A CA 1
ATOM 2637 C C . PHE A 1 338 ? -21.032 -16.027 11.989 1.00 97.25 338 PHE A C 1
ATOM 2639 O O . PHE A 1 338 ? -19.837 -15.899 11.759 1.00 97.25 338 PHE A O 1
ATOM 2646 N N . ASP A 1 339 ? -21.968 -15.652 11.122 1.00 97.38 339 ASP A N 1
ATOM 2647 C CA . ASP A 1 339 ? -21.679 -14.911 9.889 1.00 97.38 339 ASP A CA 1
ATOM 2648 C C . ASP A 1 339 ? -21.669 -13.387 10.143 1.00 97.38 339 ASP A C 1
ATOM 2650 O O . ASP A 1 339 ? -21.666 -12.939 11.293 1.00 97.38 339 ASP A O 1
ATOM 2654 N N . THR A 1 340 ? -21.654 -12.569 9.086 1.00 96.81 340 THR A N 1
ATOM 2655 C CA . THR A 1 340 ? -21.651 -11.100 9.213 1.00 96.81 340 THR A CA 1
ATOM 2656 C C . THR A 1 340 ? -22.885 -10.564 9.950 1.00 96.81 340 THR A C 1
ATOM 2658 O O . THR A 1 340 ? -22.754 -9.623 10.731 1.00 96.81 340 THR A O 1
ATOM 2661 N N . ASP A 1 341 ? -24.071 -11.146 9.734 1.00 96.06 341 ASP A N 1
ATOM 2662 C CA . ASP A 1 341 ? -25.294 -10.693 10.414 1.00 96.06 341 ASP A CA 1
ATOM 2663 C C . ASP A 1 341 ? -25.276 -11.107 11.886 1.00 96.06 341 ASP A C 1
ATOM 2665 O O . ASP A 1 341 ? -25.629 -10.312 12.756 1.00 96.06 341 ASP A O 1
ATOM 2669 N N . GLY A 1 342 ? -24.804 -12.323 12.176 1.00 97.44 342 GLY A N 1
ATOM 2670 C CA . GLY A 1 342 ? -24.629 -12.776 13.549 1.00 97.44 342 GLY A CA 1
ATOM 2671 C C . GLY A 1 342 ? -23.584 -11.955 14.312 1.00 97.44 342 GLY A C 1
ATOM 2672 O O . GLY A 1 342 ? -23.816 -11.644 15.477 1.00 97.44 342 GLY A O 1
ATOM 2673 N N . LEU A 1 343 ? -22.484 -11.536 13.667 1.00 98.38 343 LEU A N 1
ATOM 2674 C CA . LEU A 1 343 ? -21.511 -10.601 14.250 1.00 98.38 343 LEU A CA 1
ATOM 2675 C C . LEU A 1 343 ? -22.161 -9.252 14.588 1.00 98.38 343 LEU A C 1
ATOM 2677 O O . LEU A 1 343 ? -21.953 -8.734 15.685 1.00 98.38 343 LEU A O 1
ATOM 2681 N N . ASP A 1 344 ? -22.941 -8.691 13.660 1.00 97.31 344 ASP A N 1
ATOM 2682 C CA . ASP A 1 344 ? -23.653 -7.421 13.852 1.00 97.31 344 ASP A CA 1
ATOM 2683 C C . ASP A 1 344 ? -24.627 -7.531 15.043 1.00 97.31 344 ASP A C 1
ATOM 2685 O O . ASP A 1 344 ? -24.642 -6.667 15.919 1.00 97.31 344 ASP A O 1
ATOM 2689 N N . GLU A 1 345 ? -25.365 -8.641 15.152 1.00 97.31 345 GLU A N 1
ATOM 2690 C CA . GLU A 1 345 ? -26.286 -8.909 16.263 1.00 97.31 345 GLU A CA 1
ATOM 2691 C C . GLU A 1 345 ? -25.574 -8.978 17.624 1.00 97.31 345 GLU A C 1
ATOM 2693 O O . GLU A 1 345 ? -25.941 -8.236 18.541 1.00 97.31 345 GLU A O 1
ATOM 2698 N N . VAL A 1 346 ? -24.531 -9.809 17.764 1.00 98.00 346 VAL A N 1
ATOM 2699 C CA . VAL A 1 346 ? -23.832 -9.962 19.056 1.00 98.00 346 VAL A CA 1
ATOM 2700 C C . VAL A 1 346 ? -23.061 -8.703 19.454 1.00 98.00 346 VAL A C 1
ATOM 2702 O O . VAL A 1 346 ? -22.978 -8.372 20.639 1.00 98.00 346 VAL A O 1
ATOM 2705 N N . TRP A 1 347 ? -22.525 -7.959 18.482 1.00 98.44 347 TRP A N 1
ATOM 2706 C CA . TRP A 1 347 ? -21.884 -6.675 18.746 1.00 98.44 347 TRP A CA 1
ATOM 2707 C C . TRP A 1 347 ? -22.909 -5.633 19.206 1.00 98.44 347 TRP A C 1
ATOM 2709 O O . TRP A 1 347 ? -22.680 -4.975 20.225 1.00 98.44 347 TRP A O 1
ATOM 2719 N N . ARG A 1 348 ? -24.061 -5.518 18.527 1.00 98.06 348 ARG A N 1
ATOM 2720 C CA . ARG A 1 348 ? -25.153 -4.610 18.918 1.00 98.06 348 ARG A CA 1
ATOM 2721 C C . ARG A 1 348 ? -25.635 -4.880 20.334 1.00 98.06 348 ARG A C 1
ATOM 2723 O O . ARG A 1 348 ? -25.789 -3.933 21.106 1.00 98.06 348 ARG A O 1
ATOM 2730 N N . GLU A 1 349 ? -25.821 -6.150 20.690 1.00 97.88 349 GLU A N 1
ATOM 2731 C CA . GLU A 1 349 ? -26.174 -6.547 22.054 1.00 97.88 349 GLU A CA 1
ATOM 2732 C C . GLU A 1 349 ? -25.120 -6.059 23.063 1.00 97.88 349 GLU A C 1
ATOM 2734 O O . GLU A 1 349 ? -25.472 -5.447 24.075 1.00 97.88 349 GLU A O 1
ATOM 2739 N N . SER A 1 350 ? -23.829 -6.239 22.756 1.00 98.00 350 SER A N 1
ATOM 2740 C CA . SER A 1 350 ? -22.722 -5.843 23.640 1.00 98.00 350 SER A CA 1
ATOM 2741 C C . SER A 1 350 ? -22.660 -4.337 23.928 1.00 98.00 350 SER A C 1
ATOM 2743 O O . SER A 1 350 ? -22.248 -3.937 25.018 1.00 98.00 350 SER A O 1
ATOM 2745 N N . VAL A 1 351 ? -23.104 -3.499 22.983 1.00 97.69 351 VAL A N 1
ATOM 2746 C CA . VAL A 1 351 ? -23.109 -2.029 23.111 1.00 97.69 351 VAL A CA 1
ATOM 2747 C C . VAL A 1 351 ? -24.481 -1.463 23.498 1.00 97.69 351 VAL A C 1
ATOM 2749 O O . VAL A 1 351 ? -24.638 -0.247 23.612 1.00 97.69 351 VAL A O 1
ATOM 2752 N N . GLY A 1 352 ? -25.483 -2.323 23.718 1.00 97.38 352 GLY A N 1
ATOM 2753 C CA . GLY A 1 352 ? -26.845 -1.916 24.071 1.00 97.38 352 GLY A CA 1
ATOM 2754 C C . GLY A 1 352 ? -27.606 -1.222 22.936 1.00 97.38 352 GLY A C 1
ATOM 2755 O O . GLY A 1 352 ? -28.504 -0.422 23.204 1.00 97.38 352 GLY A O 1
ATOM 2756 N N . ALA A 1 353 ? -27.238 -1.492 21.682 1.00 97.06 353 ALA A N 1
ATOM 2757 C CA . ALA A 1 353 ? -27.950 -1.000 20.509 1.00 97.06 353 ALA A CA 1
ATOM 2758 C C . ALA A 1 353 ? -29.251 -1.782 20.273 1.00 97.06 353 ALA A C 1
ATOM 2760 O O . ALA A 1 353 ? -29.446 -2.891 20.775 1.00 97.06 353 ALA A O 1
ATOM 2761 N N . ALA A 1 354 ? -30.153 -1.206 19.476 1.00 93.75 354 ALA A N 1
ATOM 2762 C CA . ALA A 1 354 ? -31.334 -1.927 19.026 1.00 93.75 354 ALA A CA 1
ATOM 2763 C C . ALA A 1 354 ? -30.931 -3.146 18.163 1.00 93.75 354 ALA A C 1
ATOM 2765 O O . ALA A 1 354 ? -29.963 -3.050 17.393 1.00 93.75 354 ALA A O 1
ATOM 2766 N N . PRO A 1 355 ? -31.664 -4.276 18.264 1.00 90.88 355 PRO A N 1
ATOM 2767 C CA . PRO A 1 355 ? -31.411 -5.454 17.443 1.00 90.88 355 PRO A CA 1
ATOM 2768 C C . PRO A 1 355 ? -31.452 -5.128 15.952 1.00 90.88 355 PRO A C 1
ATOM 2770 O O . PRO A 1 355 ? -32.252 -4.299 15.508 1.00 90.88 355 PRO A O 1
ATOM 2773 N N . LEU A 1 356 ? -30.617 -5.817 15.176 1.00 85.44 356 LEU A N 1
ATOM 2774 C CA . LEU A 1 356 ? -30.573 -5.650 13.731 1.00 85.44 356 LEU A CA 1
ATOM 2775 C C . LEU A 1 356 ? -31.948 -5.963 13.119 1.00 85.44 356 LEU A C 1
ATOM 2777 O O . LEU A 1 356 ? -32.459 -7.079 13.209 1.00 85.44 356 LEU A O 1
ATOM 2781 N N . THR A 1 357 ? -32.546 -4.980 12.452 1.00 77.00 357 THR A N 1
ATOM 2782 C CA . THR A 1 357 ? -33.757 -5.190 11.656 1.00 77.00 357 THR A CA 1
ATOM 2783 C C . THR A 1 357 ? -33.367 -5.586 10.238 1.00 77.00 357 THR A C 1
ATOM 2785 O O . THR A 1 357 ? -33.315 -4.767 9.323 1.00 77.00 357 THR A O 1
ATOM 2788 N N . VAL A 1 358 ? -33.091 -6.875 10.034 1.00 64.75 358 VAL A N 1
ATOM 2789 C CA . VAL A 1 358 ? -32.895 -7.404 8.681 1.00 64.75 358 VAL A CA 1
ATOM 2790 C C . VAL A 1 358 ? -34.249 -7.403 7.976 1.00 64.75 358 VAL A C 1
ATOM 2792 O O . VAL A 1 358 ? -35.190 -8.078 8.405 1.00 64.75 358 VAL A O 1
ATOM 2795 N N . ALA A 1 359 ? -34.378 -6.645 6.886 1.00 58.62 359 ALA A N 1
ATOM 2796 C CA . ALA A 1 359 ? -35.525 -6.795 6.004 1.00 58.62 359 ALA A CA 1
ATOM 2797 C C . ALA A 1 359 ? -35.537 -8.243 5.495 1.00 58.62 359 ALA A C 1
ATOM 2799 O O . ALA A 1 359 ? -34.636 -8.652 4.762 1.00 58.62 359 ALA A O 1
ATOM 2800 N N . GLN A 1 360 ? -36.537 -9.034 5.897 1.00 50.56 360 GLN A N 1
ATOM 2801 C CA . GLN A 1 360 ? -36.730 -10.366 5.328 1.00 50.56 360 GLN A CA 1
ATOM 2802 C C . GLN A 1 360 ? -36.794 -10.230 3.808 1.00 50.56 360 GLN A C 1
ATOM 2804 O O . GLN A 1 360 ? -37.509 -9.360 3.302 1.00 50.56 360 GLN A O 1
ATOM 2809 N N . ALA A 1 361 ? -36.054 -11.080 3.091 1.00 49.16 361 ALA A N 1
ATOM 2810 C CA . ALA A 1 361 ? -36.132 -11.149 1.641 1.00 49.16 361 ALA A CA 1
ATOM 2811 C C . ALA A 1 361 ? -37.608 -11.270 1.238 1.00 49.16 361 ALA A C 1
ATOM 2813 O O . ALA A 1 361 ? -38.259 -12.292 1.471 1.00 49.16 361 ALA A O 1
ATOM 2814 N N . THR A 1 362 ? -38.160 -10.199 0.671 1.00 51.53 362 THR A N 1
ATOM 2815 C CA . THR A 1 362 ? -39.446 -10.293 -0.011 1.00 51.53 362 THR A CA 1
ATOM 2816 C C . THR A 1 362 ? -39.241 -11.172 -1.241 1.00 51.53 362 THR A C 1
ATOM 2818 O O . THR A 1 362 ? -38.134 -11.245 -1.778 1.00 51.53 362 THR A O 1
ATOM 2821 N N . ALA A 1 363 ? -40.284 -11.917 -1.616 1.00 51.94 363 ALA A N 1
ATOM 2822 C CA . ALA A 1 363 ? -40.249 -12.910 -2.686 1.00 51.94 363 ALA A CA 1
ATOM 2823 C C . ALA A 1 363 ? -39.415 -12.437 -3.890 1.00 51.94 363 ALA A C 1
ATOM 2825 O O . ALA A 1 363 ? -39.564 -11.293 -4.322 1.00 51.94 363 ALA A O 1
ATOM 2826 N N . GLN A 1 364 ? -38.557 -13.325 -4.416 1.00 51.75 364 GLN A N 1
ATOM 2827 C CA . GLN A 1 364 ? -37.736 -13.054 -5.599 1.00 51.75 364 GLN A CA 1
ATOM 2828 C C . GLN A 1 364 ? -38.572 -12.325 -6.661 1.00 51.75 364 GLN A C 1
ATOM 2830 O O . GLN A 1 364 ? -39.665 -12.802 -6.989 1.00 51.75 364 GLN A O 1
ATOM 2835 N N . PRO A 1 365 ? -38.094 -11.196 -7.213 1.00 53.75 365 PRO A N 1
ATOM 2836 C CA . PRO A 1 365 ? -38.796 -10.545 -8.302 1.00 53.75 365 PRO A CA 1
ATOM 2837 C C . PRO A 1 365 ? -38.949 -11.555 -9.440 1.00 53.75 365 PRO A C 1
ATOM 2839 O O . PRO A 1 365 ? -37.964 -12.083 -9.956 1.00 53.75 365 PRO A O 1
ATOM 2842 N N . THR A 1 366 ? -40.194 -11.858 -9.810 1.00 53.03 366 THR A N 1
ATOM 2843 C CA . THR A 1 366 ? -40.475 -12.662 -11.002 1.00 53.03 366 THR A CA 1
ATOM 2844 C C . THR A 1 366 ? -39.829 -11.946 -12.189 1.00 53.03 366 THR A C 1
ATOM 2846 O O . THR A 1 366 ? -40.132 -10.767 -12.388 1.00 53.03 366 THR A O 1
ATOM 2849 N N . PRO A 1 367 ? -38.945 -12.592 -12.969 1.00 49.47 367 PRO A N 1
ATOM 2850 C CA . PRO A 1 367 ? -38.302 -11.939 -14.098 1.00 49.47 367 PRO A CA 1
ATOM 2851 C C . PRO A 1 367 ? -39.360 -11.391 -15.055 1.00 49.47 367 PRO A C 1
ATOM 2853 O O . PRO A 1 367 ? -40.142 -12.151 -15.632 1.00 49.47 367 PRO A O 1
ATOM 2856 N N . THR A 1 368 ? -39.400 -10.073 -15.238 1.00 54.88 368 THR A N 1
ATOM 2857 C CA . THR A 1 368 ? -40.193 -9.483 -16.313 1.00 54.88 368 THR A CA 1
ATOM 2858 C C . THR A 1 368 ? -39.497 -9.845 -17.617 1.00 54.88 368 THR A C 1
ATOM 2860 O O . THR A 1 368 ? -38.382 -9.396 -17.874 1.00 54.88 368 THR A O 1
ATOM 2863 N N . TYR A 1 369 ? -40.128 -10.690 -18.429 1.00 45.53 369 TYR A N 1
ATOM 2864 C CA . TYR A 1 369 ? -39.628 -11.034 -19.757 1.00 45.53 369 TYR A CA 1
ATOM 2865 C C . TYR A 1 369 ? -39.594 -9.754 -20.605 1.00 45.53 369 TYR A C 1
ATOM 2867 O O . TYR A 1 369 ? -40.633 -9.286 -21.071 1.00 45.53 369 TYR A O 1
ATOM 2875 N N . VAL A 1 370 ? -38.416 -9.151 -20.771 1.00 45.22 370 VAL A N 1
ATOM 2876 C CA . VAL A 1 370 ? -38.205 -8.064 -21.733 1.00 45.22 370 VAL A CA 1
ATOM 2877 C C . VAL A 1 370 ? -37.908 -8.732 -23.076 1.00 45.22 370 VAL A C 1
ATOM 2879 O O . VAL A 1 370 ? -36.886 -9.413 -23.182 1.00 45.22 370 VAL A O 1
ATOM 2882 N N . PRO A 1 371 ? -38.772 -8.602 -24.102 1.00 44.81 371 PRO A N 1
ATOM 2883 C CA . PRO A 1 371 ? -38.484 -9.153 -25.417 1.00 44.81 371 PRO A CA 1
ATOM 2884 C C . PRO A 1 371 ? -37.187 -8.533 -25.932 1.00 44.81 371 PRO A C 1
ATOM 2886 O O . PRO A 1 371 ? -37.083 -7.313 -26.065 1.00 44.81 371 PRO A O 1
ATOM 2889 N N . THR A 1 372 ? -36.185 -9.363 -26.206 1.00 40.31 372 THR A N 1
ATOM 2890 C CA . THR A 1 372 ? -34.965 -8.912 -26.870 1.00 40.31 372 THR A CA 1
ATOM 2891 C C . THR A 1 372 ? -35.358 -8.402 -28.253 1.00 40.31 372 THR A C 1
ATOM 2893 O O . THR A 1 372 ? -35.857 -9.168 -29.080 1.00 40.31 372 THR A O 1
ATOM 2896 N N . TYR A 1 373 ? -35.181 -7.105 -28.509 1.00 42.69 373 TYR A N 1
ATOM 2897 C CA . TYR A 1 373 ? -35.347 -6.566 -29.854 1.00 42.69 373 TYR A CA 1
ATOM 2898 C C . TYR A 1 373 ? -34.357 -7.276 -30.780 1.00 42.69 373 TYR A C 1
ATOM 2900 O O . TYR A 1 373 ? -33.150 -7.252 -30.542 1.00 42.69 373 TYR A O 1
ATOM 2908 N N . VAL A 1 374 ? -34.877 -7.930 -31.820 1.00 40.59 374 VAL A N 1
ATOM 2909 C CA . VAL A 1 374 ? -34.057 -8.515 -32.883 1.00 40.59 374 VAL A CA 1
ATOM 2910 C C . VAL A 1 374 ? -33.237 -7.376 -33.499 1.00 40.59 374 VAL A C 1
ATOM 2912 O O . VAL A 1 374 ? -33.840 -6.389 -33.934 1.00 40.59 374 VAL A O 1
ATOM 2915 N N . PRO A 1 375 ? -31.894 -7.462 -33.537 1.00 34.25 375 PRO A N 1
ATOM 2916 C CA . PRO A 1 375 ? -31.082 -6.455 -34.201 1.00 34.25 375 PRO A CA 1
ATOM 2917 C C . PRO A 1 375 ? -31.541 -6.325 -35.653 1.00 34.25 375 PRO A C 1
ATOM 2919 O O . PRO A 1 375 ? -31.640 -7.325 -36.367 1.00 34.25 375 PRO A O 1
ATOM 2922 N N . ILE A 1 376 ? -31.832 -5.100 -36.091 1.00 45.16 376 ILE A N 1
ATOM 2923 C CA . ILE A 1 376 ? -32.069 -4.807 -37.504 1.00 45.16 376 ILE A CA 1
ATOM 2924 C C . ILE A 1 376 ? -30.776 -5.178 -38.231 1.00 45.16 376 ILE A C 1
ATOM 2926 O O . ILE A 1 376 ? -29.765 -4.490 -38.100 1.00 45.16 376 ILE A O 1
ATOM 2930 N N . ALA A 1 377 ? -30.795 -6.301 -38.950 1.00 43.69 377 ALA A N 1
ATOM 2931 C CA . ALA A 1 377 ? -29.720 -6.673 -39.850 1.00 43.69 377 ALA A CA 1
ATOM 2932 C C . ALA A 1 377 ? -29.497 -5.502 -40.814 1.00 43.69 377 ALA A C 1
ATOM 2934 O O . ALA A 1 377 ? -30.438 -5.035 -41.461 1.00 43.69 377 ALA A O 1
ATOM 2935 N N . GLY A 1 378 ? -28.265 -4.994 -40.839 1.00 39.72 378 GLY A N 1
ATOM 2936 C CA . GLY A 1 378 ? -27.870 -3.888 -41.696 1.00 39.72 378 GLY A CA 1
ATOM 2937 C C . GLY A 1 378 ? -28.291 -4.133 -43.143 1.00 39.72 378 GLY A C 1
ATOM 2938 O O . GLY A 1 378 ? -28.260 -5.259 -43.642 1.00 39.72 378 GLY A O 1
ATOM 2939 N N . ILE A 1 379 ? -28.707 -3.052 -43.799 1.00 45.44 379 ILE A N 1
ATOM 2940 C CA . ILE A 1 379 ? -29.034 -3.010 -45.224 1.00 45.44 379 ILE A CA 1
ATOM 2941 C C . ILE A 1 379 ? -27.900 -3.706 -46.004 1.00 45.44 379 ILE A C 1
ATOM 2943 O O . ILE A 1 379 ? -26.741 -3.322 -45.825 1.00 45.44 379 ILE A O 1
ATOM 2947 N N . PRO A 1 380 ? -28.188 -4.704 -46.861 1.00 38.34 380 PRO A N 1
ATOM 2948 C CA . PRO A 1 380 ? -27.163 -5.348 -47.673 1.00 38.34 380 PRO A CA 1
ATOM 2949 C C . PRO A 1 380 ? -26.466 -4.304 -48.548 1.00 38.34 380 PRO A C 1
ATOM 2951 O O . PRO A 1 380 ? -27.119 -3.623 -49.343 1.00 38.34 380 PRO A O 1
ATOM 2954 N N . GLN A 1 381 ? -25.146 -4.165 -48.414 1.00 39.91 381 GLN A N 1
ATOM 2955 C CA . GLN A 1 381 ? -24.369 -3.375 -49.362 1.00 39.91 381 GLN A CA 1
ATOM 2956 C C . GLN A 1 381 ? -24.415 -4.066 -50.729 1.00 39.91 381 GLN A C 1
ATOM 2958 O O . GLN A 1 381 ? -24.083 -5.245 -50.860 1.00 39.91 381 GLN A O 1
ATOM 2963 N N . ALA A 1 382 ? -24.865 -3.330 -51.745 1.00 37.59 382 ALA A N 1
ATOM 2964 C CA . ALA A 1 382 ? -24.844 -3.791 -53.122 1.00 37.59 382 ALA A CA 1
ATOM 2965 C C . ALA A 1 382 ? -23.391 -3.995 -53.570 1.00 37.59 382 ALA A C 1
ATOM 2967 O O . ALA A 1 382 ? -22.560 -3.096 -53.454 1.00 37.59 382 ALA A O 1
ATOM 2968 N N . VAL A 1 383 ? -23.103 -5.183 -54.097 1.00 43.69 383 VAL A N 1
ATOM 2969 C CA . VAL A 1 383 ? -21.818 -5.516 -54.712 1.00 43.69 383 VAL A CA 1
ATOM 2970 C C . VAL A 1 383 ? -21.667 -4.679 -55.984 1.00 43.69 383 VAL A C 1
ATOM 2972 O O . VAL A 1 383 ? -22.356 -4.924 -56.973 1.00 43.69 383 VAL A O 1
ATOM 2975 N N . THR A 1 384 ? -20.786 -3.682 -55.975 1.00 37.38 384 THR A N 1
ATOM 2976 C CA . THR A 1 384 ? -20.349 -2.992 -57.197 1.00 37.38 384 THR A CA 1
ATOM 2977 C C . THR A 1 384 ? -19.083 -3.645 -57.734 1.00 37.38 384 THR A C 1
ATOM 2979 O O . THR A 1 384 ? -18.114 -3.825 -57.001 1.00 37.38 384 THR A O 1
ATOM 2982 N N . ALA A 1 385 ? -19.108 -4.005 -59.017 1.00 35.09 385 ALA A N 1
ATOM 2983 C CA . ALA A 1 385 ? -17.976 -4.578 -59.732 1.00 35.09 385 ALA A CA 1
ATOM 2984 C C . ALA A 1 385 ? -16.840 -3.553 -59.907 1.00 35.09 385 ALA A C 1
ATOM 2986 O O . ALA A 1 385 ? -17.083 -2.388 -60.224 1.00 35.09 385 ALA A O 1
ATOM 2987 N N . THR A 1 386 ? -15.613 -4.023 -59.701 1.00 36.41 386 THR A N 1
ATOM 2988 C CA . THR A 1 386 ? -14.343 -3.309 -59.878 1.00 36.41 386 THR A CA 1
A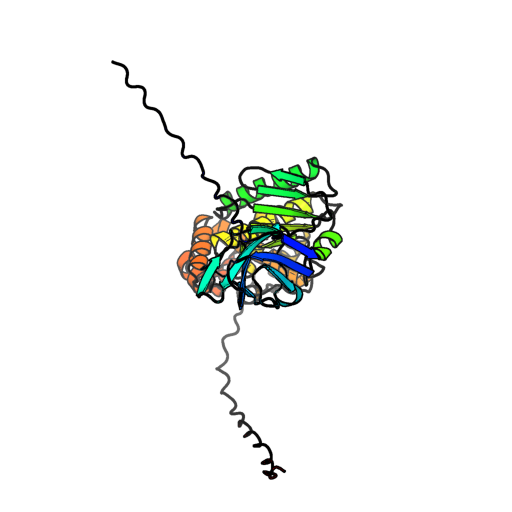TOM 2989 C C . THR A 1 386 ? -14.114 -2.889 -61.337 1.00 36.41 386 THR A C 1
ATOM 2991 O O . THR A 1 386 ? -14.407 -3.685 -62.234 1.00 36.41 386 THR A O 1
ATOM 2994 N N . PRO A 1 387 ? -13.522 -1.709 -61.595 1.00 44.59 387 PRO A N 1
ATOM 2995 C CA . PRO A 1 387 ? -12.622 -1.480 -62.721 1.00 44.59 387 PRO A CA 1
ATOM 2996 C C . PRO A 1 387 ? -11.172 -1.824 -62.366 1.00 44.59 387 PRO A C 1
ATOM 2998 O O . PRO A 1 387 ? -10.706 -1.380 -61.291 1.00 44.59 387 PRO A O 1
#